Protein 8BHX (pdb70)

Sequence (406 aa):
SAPYTLPELPYYDYSALEEPWISGEIMELHHDKHHAAYVKGANDALEQLAEAREKGDDLSKVNNLLQQKKNLAFNLAGHVNHTVFWPNLSPDGGDKPEGELGAAIDDAFGSFDAFRAHFSAAATGIQGSGWAILAWDILLGQRLIIEQLYDHQGNLAAGSYPLLMMLDMWEHAFYLQYKKNVKADYVKAFWNVVNWADVAKRRFEEDARKVALGSAPYTLPELPYYDYSALEEPWISGEIMELHHDKHHAAYYVKGANDALEQLAEAREKGDLSKVNLLQKKNLAFNLAGHVNHTVFWPNLSPDGGDKPEGELGAAIDDDAFGSFDAFRAHFSAAATGIQGSGWAILAWDILLGQRLIIEQQLYDHQGNLAAGSYPLLMMLDMWEHAFYLQYKNVKADYVKAFWNVVNWADVAKKRRFEDARKVALLG

Foldseek 3Di:
DDQFDQDDFPDQLQLLPPLFHSVLSCCCRVPVLRVLSVLQRVLVVVVVVCVVVVNCVCVVVSVCSNLLSVLSNVQVVQARLQFGSPAADAADDPVQVQCCVQQVHRVSVLVVQLCLLLVDDAWWKWFWWADQAVRGIDIFTGDNRRDGDDPPTFTQYIDGNHCSRPCVPQNSNVSSSSVSRNNTGPSVSSVVSSVVSSVHHPD/DDADDQDDQPDDLQLLPPQFHSVLSCCCRVPVLRVLSVLQRVLVVVVVVCVVVVHCVCVVVSVVSNQLSVLSNVQVVQARVQFGSPAADAADDPVQVQCCVQQVHRVSVLVVQLCLLVVDDAWWKWFWWADQAVLGIDIFNGDNRRDGDDPPTFTQYIDTNHCSRPCVPQNPNVSSSSVSRNRTGDSVSSVVSSVVSSVHHPD

Secondary structure (DSSP, 8-state):
-PPP-PPPPSS-TTTTTTTS-HHHHHIIIIIIIHHHHHHHHHHHHHHHHHHHHT-GGGHHHHHHHHHHHHHHHHHHHHHTTTB-TT--S---HHHHHHHHHHHSSHHHHHHHHHHHHHT-SSSEEEEEEEETTTTEEEEEEEETTTBS--TTPEEEEEEE-SGGGTHHHHTT-HHHHHHHHGGGB-HHHHHHHHHHHTT----/-PPP-PPPPSS-TTTTTTTS-HHHHHIIIIIIIHHHHHHHHHHHHHHHHHHHHT--TTHHHHHHHHHHHHHHHHHHHHHTTTB-TT--S---HHHHHHHHHHHSSHHHHHHHHHHHHHH-SSSEEEEEEEETTTTEEEEEEEETTTBS--TTPEEEEEEE-SGGGTHHHHTT-HHHHHHHHGGGB-HHHHHHHHHHHTT----

B-factor: mean 16.41, std 9.06, range [5.25, 61.9]

Solvent-accessible surface area: 18948 Å² total; per-residue (Å²): 168,92,98,68,98,57,46,149,27,82,32,111,90,63,30,1,90,94,94,4,21,9,101,3,2,80,31,3,9,48,110,22,0,35,60,14,14,131,15,0,28,39,2,78,117,80,9,46,91,6,152,148,147,66,58,87,95,97,58,124,108,11,85,76,30,28,43,16,16,54,18,0,17,63,7,0,54,7,3,3,48,0,2,16,70,135,26,11,134,112,14,142,61,108,4,9,63,25,0,72,132,48,34,60,44,18,85,42,0,78,66,89,0,28,64,12,0,44,42,11,48,13,8,0,0,0,6,0,0,24,32,15,126,40,72,152,11,50,25,16,47,2,88,32,2,50,20,80,84,55,98,41,17,58,23,0,0,1,0,0,6,12,24,2,2,6,2,17,53,36,65,48,68,65,57,64,1,4,149,6,0,26,63,3,0,35,20,78,20,0,33,108,31,3,79,60,0,93,175,54,73,95,120,166,94,95,68,95,59,44,140,20,84,30,99,65,56,25,1,90,91,90,4,19,4,92,2,2,90,32,3,3,55,112,25,0,36,61,13,16,130,16,0,37,33,2,76,103,76,9,45,97,5,148,150,140,65,59,85,82,123,58,126,105,12,86,76,32,30,44,18,16,54,18,0,16,62,8,0,51,9,2,2,38,0,1,14,74,133,22,10,129,118,15,146,61,112,5,9,52,21,0,69,125,51,34,62,43,18,80,45,0,64,64,90,0,26,65,13,0,44,42,11,48,12,7,0,0,0,5,0,0,17,31,18,128,40,71,150,13,50,24,16,48,2,86,31,1,51,21,79,84,56,102,40,18,66,28,0,0,0,0,0,7,15,20,3,2,5,2,24,62,34,63,43,68,66,57,77,2,4,149,6,0,26,57,4,0,34,20,79,24,0,33,125,49,4,74,59,0,85,176,52,67,101,126

Nearest PDB structures (foldseek):
  8bhx-assembly1_A  TM=1.002E+00  e=1.052E-37  Thermobifida fusca
  1ids-assembly1_C  TM=9.996E-01  e=1.490E-27  Mycobacterium tuberculosis
  1gn2-assembly1_A  TM=9.985E-01  e=4.850E-27  Mycobacterium tuberculosis
  1gn6-assembly1_A  TM=9.997E-01  e=1.192E-26  Mycobacterium tuberculosis
  1gn4-assembly1_D  TM=9.982E-01  e=2.090E-26  Mycobacterium tuberculosis

InterPro domains:
  IPR001189 Manganese/iron superoxide dismutase [PIRSF000349] (3-200)
  IPR001189 Manganese/iron superoxide dismutase [PR01703] (8-19)
  IPR001189 Manganese/iron superoxide dismutase [PR01703] (29-42)
  IPR001189 Manganese/iron superoxide dismutase [PR01703] (68-81)
  IPR001189 Manganese/iron superoxide dismutase [PR01703] (121-129)
  IPR001189 Manganese/iron superoxide dismutase [PR01703] (159-171)
  IPR019831 Manganese/iron superoxide dismutase, N-terminal [PF00081] (5-85)
  IPR019832 Manganese/iron superoxide dismutase, C-terminal [PF02777] (92-194)
  IPR019833 Manganese/iron superoxide dismutase, binding site [PS00088] (161-168)
  IPR036314 Manganese/iron superoxide dismutase, C-terminal domain superfamily [G3DSA:3.55.40.20] (84-203)
  IPR036314 Manganese/iron superoxide dismutase, C-terminal domain superfamily [SSF54719] (85-199)
  IPR036324 Manganese/iron superoxide dismutase, N-terminal domain superfamily [G3DSA:1.10.287.990] (22-83)
  IPR036324 Manganese/iron superoxide dismutase, N-terminal domain superfamily [SSF46609] (3-86)
  IPR050265 Iron/Manganese Superoxide Dismutase [PTHR11404] (5-199)

Structure (mmCIF, N/CA/C/O backbone):
data_8BHX
#
_entry.id   8BHX
#
_cell.length_a   98.610
_cell.length_b   58.590
_cell.length_c   67.940
_cell.angle_alpha   90.000
_cell.angle_beta   90.000
_cell.angle_gamma   90.000
#
_symmetry.space_group_name_H-M   'P 21 21 2'
#
loop_
_entity.id
_entity.type
_entity.pdbx_description
1 polymer 'Superoxide dismutase'
2 non-polymer 'FE (III) ION'
3 non-polymer 'BORIC ACID'
4 water water
#
loop_
_atom_site.group_PDB
_atom_site.id
_atom_site.type_symbol
_atom_site.label_atom_id
_atom_site.label_alt_id
_atom_site.label_comp_id
_atom_site.label_asym_id
_atom_site.label_entity_id
_atom_site.label_seq_id
_atom_site.pdbx_PDB_ins_code
_atom_site.Cartn_x
_atom_site.Cartn_y
_atom_site.Cartn_z
_atom_site.occupancy
_atom_site.B_iso_or_equiv
_atom_site.auth_seq_id
_atom_site.auth_comp_id
_atom_site.auth_asym_id
_atom_site.auth_atom_id
_atom_site.pdbx_PDB_model_num
ATOM 1 N N . SER A 1 2 ? -6.28800 19.11200 98.88300 1.000 39.41351 2 SER A N 1
ATOM 2 C CA . SER A 1 2 ? -5.01700 18.40100 98.96400 1.000 38.34018 2 SER A CA 1
ATOM 3 C C . SER A 1 2 ? -3.88200 19.27200 98.43300 1.000 33.38000 2 SER A C 1
ATOM 4 O O . SER A 1 2 ? -4.08300 20.09900 97.54200 1.000 42.36413 2 SER A O 1
ATOM 11 N N . ALA A 1 3 ? -2.68200 19.07100 98.97400 1.000 27.09838 3 ALA A N 1
ATOM 12 C CA . ALA A 1 3 ? -1.55100 19.90000 98.57700 1.000 25.70254 3 ALA A CA 1
ATOM 13 C C . ALA A 1 3 ? -1.05300 19.47500 97.19700 1.000 23.06759 3 ALA A C 1
ATOM 14 O O . ALA A 1 3 ? -1.05100 18.28400 96.88100 1.000 23.23271 3 ALA A O 1
ATOM 21 N N . PRO A 1 4 ? -0.62200 20.41900 96.36000 1.000 19.71547 4 PRO A N 1
ATOM 22 C CA . PRO A 1 4 ? -0.07900 20.03200 95.05200 1.000 19.45955 4 PRO A CA 1
ATOM 23 C C . PRO A 1 4 ? 1.16400 19.17100 95.18900 1.000 17.80176 4 PRO A C 1
ATOM 24 O O . PRO A 1 4 ? 1.90100 19.24300 96.17700 1.000 20.07708 4 PRO A O 1
ATOM 35 N N . TYR A 1 5 ? 1.39600 18.35500 94.16800 1.000 14.51265 5 TYR A N 1
ATOM 36 C CA . TYR A 1 5 ? 2.64100 17.61000 94.07700 1.000 13.35461 5 TYR A CA 1
ATOM 37 C C . TYR A 1 5 ? 3.80800 18.58600 93.97900 1.000 13.79480 5 TYR A C 1
ATOM 38 O O . TYR A 1 5 ? 3.68100 19.67500 93.41900 1.000 14.82349 5 TYR A O 1
ATOM 56 N N . THR A 1 6 ? 4.95600 18.18400 94.52500 1.000 14.00268 6 THR A N 1
ATOM 57 C CA . THR A 1 6 ? 6.18100 18.96700 94.44900 1.000 13.36257 6 THR A CA 1
ATOM 58 C C . THR A 1 6 ? 7.35600 18.08000 94.04800 1.000 13.39486 6 THR A C 1
ATOM 59 O O . THR A 1 6 ? 7.32400 16.85900 94.21000 1.000 13.73836 6 THR A O 1
ATOM 70 N N . LEU A 1 7 ? 8.42100 18.72300 93.56000 1.000 12.96033 7 LEU A N 1
ATOM 71 C CA . LEU A 1 7 ? 9.63900 18.02400 93.18200 1.000 13.94282 7 LEU A CA 1
ATOM 72 C C . LEU A 1 7 ? 10.48900 17.77700 94.42200 1.000 12.76989 7 LEU A C 1
ATOM 73 O O . LEU A 1 7 ? 10.94200 18.74000 95.04600 1.000 15.03621 7 LEU A O 1
ATOM 89 N N . PRO A 1 8 ? 10.74900 16.52300 94.79800 1.000 12.16844 8 PRO A N 1
ATOM 90 C CA . PRO A 1 8 ? 11.66000 16.27500 95.92200 1.000 12.91264 8 PRO A CA 1
ATOM 91 C C . PRO A 1 8 ? 13.08800 16.60500 95.52400 1.000 12.53471 8 PRO A C 1
ATOM 92 O O . PRO A 1 8 ? 13.47900 16.44300 94.36800 1.000 13.53808 8 PRO A O 1
ATOM 103 N N . GLU A 1 9 ? 13.86300 17.09300 96.49000 1.000 14.62990 9 GLU A N 1
ATOM 104 C CA . GLU A 1 9 ? 15.27800 17.32700 96.24900 1.000 13.68204 9 GLU A CA 1
ATOM 105 C C . GLU A 1 9 ? 16.03300 16.00500 96.15200 1.000 16.15756 9 GLU A C 1
ATOM 106 O O . GLU A 1 9 ? 15.64100 15.00100 96.75100 1.000 16.17116 9 GLU A O 1
ATOM 118 N N . LEU A 1 10 ? 17.14700 16.01800 95.41500 1.000 16.09773 10 LEU A N 1
ATOM 119 C CA . LEU A 1 10 ? 18.05100 14.88200 95.42900 1.000 15.89470 10 LEU A CA 1
ATOM 120 C C . LEU A 1 10 ? 18.66200 14.73900 96.82200 1.000 16.54496 10 LEU A C 1
ATOM 121 O O . LEU A 1 10 ? 18.92300 15.73800 97.49400 1.000 18.11393 10 LEU A O 1
ATOM 137 N N . PRO A 1 11 ? 18.90700 13.51400 97.28400 1.000 14.86335 11 PRO A N 1
ATOM 138 C CA . PRO A 1 11 ? 19.54900 13.33500 98.59300 1.000 16.15603 11 PRO A CA 1
ATOM 139 C C . PRO A 1 11 ? 21.06900 13.37600 98.56200 1.000 15.92886 11 PRO A C 1
ATOM 140 O O . PRO A 1 11 ? 21.69100 13.01500 99.56500 1.000 20.37785 11 PRO A O 1
ATOM 151 N N A TYR A 1 12 ? 21.66800 13.81700 97.45700 0.530 14.66429 12 TYR A N 1
ATOM 152 N N B TYR A 1 12 ? 21.66300 13.81700 97.45500 0.470 14.35904 12 TYR A N 1
ATOM 153 C CA A TYR A 1 12 ? 23.11600 13.87400 97.28300 0.530 16.28844 12 TYR A CA 1
ATOM 154 C CA B TYR A 1 12 ? 23.10800 13.86700 97.27200 0.470 15.92808 12 TYR A CA 1
ATOM 155 C C A TYR A 1 12 ? 23.38400 14.90200 96.18900 0.530 15.27537 12 TYR A C 1
ATOM 156 C C B TYR A 1 12 ? 23.38200 14.89400 96.18000 0.470 15.26125 12 TYR A C 1
ATOM 157 O O A TYR A 1 12 ? 22.46500 15.35500 95.50100 0.530 23.52384 12 TYR A O 1
ATOM 158 O O B TYR A 1 12 ? 22.46600 15.33200 95.47700 0.470 11.60657 12 TYR A O 1
ATOM 193 N N . ASP A 1 13 ? 24.65300 15.26400 96.03500 1.000 16.18614 13 ASP A N 1
ATOM 194 C CA . ASP A 1 13 ? 25.05500 16.19800 94.99000 1.000 18.47238 13 ASP A CA 1
ATOM 195 C C . ASP A 1 13 ? 24.88600 15.57100 93.60500 1.000 17.23522 13 ASP A C 1
ATOM 196 O O . ASP A 1 13 ? 24.89200 14.34500 93.44300 1.000 15.40927 13 ASP A O 1
ATOM 205 N N . TYR A 1 14 ? 24.74400 16.42800 92.58300 1.000 16.11765 14 TYR A N 1
ATOM 206 C CA . TYR A 1 14 ? 24.54600 15.91800 91.22800 1.000 14.90619 14 TYR A CA 1
ATOM 207 C C . TYR A 1 14 ? 25.59100 14.87900 90.84500 1.000 13.95829 14 TYR A C 1
ATOM 208 O O . TYR A 1 14 ? 25.27600 13.91500 90.14400 1.000 13.22168 14 TYR A O 1
ATOM 226 N N . SER A 1 15 ? 26.84800 15.09600 91.23200 1.000 15.11591 15 SER A N 1
ATOM 227 C CA . SER A 1 15 ? 27.96700 14.27100 90.78500 1.000 14.55473 15 SER A CA 1
ATOM 228 C C . SER A 1 15 ? 28.27500 13.11700 91.73800 1.000 14.42738 15 SER A C 1
ATOM 229 O O . SER A 1 15 ? 29.28100 12.42800 91.54500 1.000 16.05821 15 SER A O 1
ATOM 237 N N . ALA A 1 16 ? 27.42100 12.88000 92.73600 1.000 15.39906 16 ALA A N 1
ATOM 238 C CA . ALA A 1 16 ? 27.74100 11.91500 93.78500 1.000 14.73057 16 ALA A CA 1
ATOM 239 C C . ALA A 1 16 ? 27.77400 10.47300 93.29900 1.000 13.88057 16 ALA A C 1
ATOM 240 O O . ALA A 1 16 ? 28.38700 9.63000 93.96200 1.000 15.46979 16 ALA A O 1
ATOM 247 N N . LEU A 1 17 ? 27.14700 10.17000 92.16900 1.000 14.01194 17 LEU A N 1
ATOM 248 C CA . LEU A 1 17 ? 27.08600 8.81400 91.63900 1.000 13.70091 17 LEU A CA 1
ATOM 249 C C . LEU A 1 17 ? 28.14400 8.54200 90.57200 1.000 13.35035 17 LEU A C 1
ATOM 250 O O . LEU A 1 17 ? 28.13800 7.46800 89.96400 1.000 13.48546 17 LEU A O 1
ATOM 266 N N A GLU A 1 18 ? 29.05200 9.47900 90.33200 0.600 13.73539 18 GLU A N 1
ATOM 267 N N B GLU A 1 18 ? 29.15200 9.47900 90.33200 0.400 16.53567 18 GLU A N 1
ATOM 268 C CA A GLU A 1 18 ? 30.11200 9.23800 89.37000 0.600 11.80650 18 GLU A CA 1
ATOM 269 C CA B GLU A 1 18 ? 30.21200 9.23800 89.37000 0.400 14.89090 18 GLU A CA 1
ATOM 270 C C A GLU A 1 18 ? 31.07400 8.18700 89.91500 0.600 12.53038 18 GLU A C 1
ATOM 271 C C B GLU A 1 18 ? 31.17400 8.18700 89.91500 0.400 15.64374 18 GLU A C 1
ATOM 272 O O A GLU A 1 18 ? 31.27400 8.08500 91.13200 0.600 14.54749 18 GLU A O 1
ATOM 273 O O B GLU A 1 18 ? 31.37400 8.08500 91.13200 0.400 19.12899 18 GLU A O 1
ATOM 296 N N . PRO A 1 19 ? 31.68400 7.38700 89.04000 1.000 13.47152 19 PRO A N 1
ATOM 297 C CA . PRO A 1 19 ? 31.61600 7.46900 87.57500 1.000 14.16446 19 PRO A CA 1
ATOM 298 C C . PRO A 1 19 ? 30.43200 6.72600 86.96500 1.000 13.91319 19 PRO A C 1
ATOM 299 O O . PRO A 1 19 ? 30.29400 6.70100 85.74500 1.000 17.66134 19 PRO A O 1
ATOM 310 N N . TRP A 1 20 ? 29.59000 6.14000 87.81500 1.000 13.39230 20 TRP A N 1
ATOM 311 C CA . TRP A 1 20 ? 28.55800 5.21600 87.35500 1.000 12.25356 20 TRP A CA 1
ATOM 312 C C . TRP A 1 20 ? 27.43000 5.93100 86.62300 1.000 11.46721 20 TRP A C 1
ATOM 313 O O . TRP A 1 20 ? 26.98200 5.46500 85.56700 1.000 11.61962 20 TRP A O 1
ATOM 334 N N . ILE A 1 21 ? 26.96100 7.05300 87.15400 1.000 12.48886 21 ILE A N 1
ATOM 335 C CA . ILE A 1 21 ? 25.95800 7.88700 86.49000 1.000 11.29351 21 ILE A CA 1
ATOM 336 C C . ILE A 1 21 ? 26.44200 9.32900 86.58600 1.000 12.28296 21 ILE A C 1
ATOM 337 O O . ILE A 1 21 ? 26.72900 9.81600 87.68600 1.000 13.15720 21 ILE A O 1
ATOM 353 N N . SER A 1 22 ? 26.57900 9.99500 85.44400 1.000 11.67218 22 SER A N 1
ATOM 354 C CA . SER A 1 22 ? 27.20700 11.30600 85.41700 1.000 11.85968 22 SER A CA 1
ATOM 355 C C . SER A 1 22 ? 26.36200 12.38300 86.08700 1.000 13.27797 22 SER A C 1
ATOM 356 O O . SER A 1 22 ? 25.13000 12.34600 86.07600 1.000 11.98129 22 SER A O 1
ATOM 364 N N . GLY A 1 23 ? 27.05700 13.37200 86.65200 1.000 13.59880 23 GLY A N 1
ATOM 365 C CA . GLY A 1 23 ? 26.39000 14.56700 87.12700 1.000 13.72163 23 GLY A CA 1
ATOM 366 C C . GLY A 1 23 ? 25.63700 15.29900 86.03400 1.000 11.15422 23 GLY A C 1
ATOM 367 O O . GLY A 1 23 ? 24.58600 15.89400 86.28900 1.000 11.94554 23 GLY A O 1
ATOM 371 N N . GLU A 1 24 ? 26.15600 15.26800 84.80600 1.000 11.99014 24 GLU A N 1
ATOM 372 C CA . GLU A 1 24 ? 25.46500 15.88300 83.67700 1.000 12.12929 24 GLU A CA 1
ATOM 373 C C . GLU A 1 24 ? 24.05200 15.31600 83.53700 1.000 11.82377 24 GLU A C 1
ATOM 374 O O . GLU A 1 24 ? 23.06400 16.06000 83.41400 1.000 11.60585 24 GLU A O 1
ATOM 386 N N . ILE A 1 25 ? 23.93100 13.98700 83.56800 1.000 11.45580 25 ILE A N 1
ATOM 387 C CA . ILE A 1 25 ? 22.63000 13.33700 83.50400 1.000 12.20862 25 ILE A CA 1
ATOM 388 C C . ILE A 1 25 ? 21.80800 13.63300 84.75300 1.000 10.47678 25 ILE A C 1
ATOM 389 O O . ILE A 1 25 ? 20.61800 13.94100 84.65800 1.000 11.04524 25 ILE A O 1
ATOM 405 N N . MET A 1 26 ? 22.40500 13.51000 85.93800 1.000 10.62154 26 MET A N 1
ATOM 406 C CA . MET A 1 26 ? 21.58600 13.66600 87.13700 1.000 12.01097 26 MET A CA 1
ATOM 407 C C . MET A 1 26 ? 20.91200 15.02400 87.17200 1.000 10.87178 26 MET A C 1
ATOM 408 O O . MET A 1 26 ? 19.74300 15.13200 87.56300 1.000 11.06557 26 MET A O 1
ATOM 422 N N . GLU A 1 27 ? 21.62800 16.06800 86.75600 1.000 12.08475 27 GLU A N 1
ATOM 423 C CA . GLU A 1 27 ? 21.05700 17.41000 86.78100 1.000 12.53748 27 GLU A CA 1
ATOM 424 C C . GLU A 1 27 ? 19.89800 17.54900 85.79900 1.000 11.87059 27 GLU A C 1
ATOM 425 O O . GLU A 1 27 ? 18.81400 18.02600 86.16900 1.000 12.19117 27 GLU A O 1
ATOM 437 N N . LEU A 1 28 ? 20.09700 17.15000 84.53700 1.000 11.06852 28 LEU A N 1
ATOM 438 C CA . LEU A 1 28 ? 19.00600 17.22200 83.56800 1.000 11.47643 28 LEU A CA 1
ATOM 439 C C . LEU A 1 28 ? 17.84500 16.36000 84.01100 1.000 10.95341 28 LEU A C 1
ATOM 440 O O . LEU A 1 28 ? 16.67500 16.75200 83.93000 1.000 11.56484 28 LEU A O 1
ATOM 456 N N . HIS A 1 29 ? 18.16000 15.14100 84.43400 1.000 10.01677 29 HIS A N 1
ATOM 457 C CA . HIS A 1 29 ? 17.14500 14.14600 84.71900 1.000 10.07773 29 HIS A CA 1
ATOM 458 C C . HIS A 1 29 ? 16.23700 14.59800 85.85800 1.000 9.30604 29 HIS A C 1
ATOM 459 O O . HIS A 1 29 ? 15.00500 14.53500 85.76200 1.000 10.20181 29 HIS A O 1
ATOM 473 N N . HIS A 1 30 ? 16.83000 15.06900 86.95200 1.000 9.75307 30 HIS A N 1
ATOM 474 C CA . HIS A 1 30 ? 16.03900 15.50900 88.09400 1.000 10.91101 30 HIS A CA 1
ATOM 475 C C . HIS A 1 30 ? 15.45100 16.89900 87.86600 1.000 11.33532 30 HIS A C 1
ATOM 476 O O . HIS A 1 30 ? 14.24200 17.11100 88.05800 1.000 10.97725 30 HIS A O 1
ATOM 491 N N . ASP A 1 31 ? 16.28800 17.86200 87.46500 1.000 11.68561 31 ASP A N 1
ATOM 492 C CA . ASP A 1 31 ? 15.84800 19.25300 87.46500 1.000 10.90325 31 ASP A CA 1
ATOM 493 C C . ASP A 1 31 ? 14.92400 19.57800 86.30100 1.000 13.42142 31 ASP A C 1
ATOM 494 O O . ASP A 1 31 ? 14.07900 20.47400 86.42800 1.000 13.22965 31 ASP A O 1
ATOM 503 N N . LYS A 1 32 ? 15.07500 18.89700 85.16400 1.000 12.10406 32 LYS A N 1
ATOM 504 C CA . LYS A 1 32 ? 14.20700 19.12300 84.01400 1.000 13.19370 32 LYS A CA 1
ATOM 505 C C . LYS A 1 32 ? 13.13600 18.04400 83.89800 1.000 11.41078 32 LYS A C 1
ATOM 506 O O . LYS A 1 32 ? 11.94200 18.34900 83.89300 1.000 11.78220 32 LYS A O 1
ATOM 525 N N . HIS A 1 33 ? 13.53100 16.76800 83.78900 1.000 10.91974 33 HIS A N 1
ATOM 526 C CA . HIS A 1 33 ? 12.53900 15.73600 83.47800 1.000 10.57335 33 HIS A CA 1
ATOM 527 C C . HIS A 1 33 ? 11.57200 15.51700 84.64400 1.000 10.44917 33 HIS A C 1
ATOM 528 O O . HIS A 1 33 ? 10.35100 15.48200 84.45800 1.000 10.43496 33 HIS A O 1
ATOM 542 N N . HIS A 1 34 ? 12.08800 15.34400 85.86000 1.000 10.56486 34 HIS A N 1
ATOM 543 C CA . HIS A 1 34 ? 11.17000 15.08800 86.97000 1.000 9.66767 34 HIS A CA 1
ATOM 544 C C . HIS A 1 34 ? 10.29000 16.30500 87.22700 1.000 10.56618 34 HIS A C 1
ATOM 545 O O . HIS A 1 34 ? 9.07500 16.16600 87.43400 1.000 10.83312 34 HIS A O 1
ATOM 559 N N . ALA A 1 35 ? 10.84100 17.50800 87.11700 1.000 11.58619 35 ALA A N 1
ATOM 560 C CA . ALA A 1 35 ? 10.02200 18.70400 87.27500 1.000 12.42368 35 ALA A CA 1
ATOM 561 C C . ALA A 1 35 ? 8.82200 18.70100 86.33300 1.000 12.30016 35 ALA A C 1
ATOM 562 O O . ALA A 1 35 ? 7.71400 19.11900 86.71500 1.000 11.97806 35 ALA A O 1
ATOM 569 N N . ALA A 1 36 ? 9.01400 18.23300 85.10200 1.000 11.25032 36 ALA A N 1
ATOM 570 C CA . ALA A 1 36 ? 7.91300 18.22200 84.14200 1.000 10.94939 36 ALA A CA 1
ATOM 571 C C . ALA A 1 36 ? 6.79900 17.26700 84.54800 1.000 10.95294 36 ALA A C 1
ATOM 572 O O . ALA A 1 36 ? 5.61800 17.55800 84.29900 1.000 10.97944 36 ALA A O 1
ATOM 579 N N . TYR A 1 37 ? 7.12200 16.13100 85.17100 1.000 10.60889 37 TYR A N 1
ATOM 580 C CA . TYR A 1 37 ? 6.06300 15.22800 85.62600 1.000 11.00843 37 TYR A CA 1
ATOM 581 C C . TYR A 1 37 ? 5.28800 15.82600 86.78700 1.000 10.88489 37 TYR A C 1
ATOM 582 O O . TYR A 1 37 ? 4.07300 15.64600 86.88400 1.000 11.54302 37 TYR A O 1
ATOM 600 N N . VAL A 1 38 ? 5.97700 16.52800 87.68100 1.000 11.63097 38 VAL A N 1
ATOM 601 C CA . VAL A 1 38 ? 5.29500 17.20600 88.77700 1.000 13.01213 38 VAL A CA 1
ATOM 602 C C . VAL A 1 38 ? 4.28800 18.20800 88.22400 1.000 13.03577 38 VAL A C 1
ATOM 603 O O . VAL A 1 38 ? 3.10600 18.21800 88.60400 1.000 13.35117 38 VAL A O 1
ATOM 616 N N . LYS A 1 39 ? 4.73000 19.05300 87.29900 1.000 12.49926 39 LYS A N 1
ATOM 617 C CA . LYS A 1 39 ? 3.81700 20.01700 86.70100 1.000 12.35422 39 LYS A CA 1
ATOM 618 C C . LYS A 1 39 ? 2.70000 19.30500 85.95600 1.000 12.13251 39 LYS A C 1
ATOM 619 O O . LYS A 1 39 ? 1.52900 19.69200 86.06200 1.000 12.48863 39 LYS A O 1
ATOM 638 N N . GLY A 1 40 ? 3.04000 18.26700 85.20200 1.000 12.41887 40 GLY A N 1
ATOM 639 C CA . GLY A 1 40 ? 2.04000 17.55600 84.43100 1.000 12.05233 40 GLY A CA 1
ATOM 640 C C . GLY A 1 40 ? 0.98200 16.89800 85.29600 1.000 11.00486 40 GLY A C 1
ATOM 641 O O . GLY A 1 40 ? -0.19700 16.83100 84.91600 1.000 11.74562 40 GLY A O 1
ATOM 645 N N . ALA A 1 41 ? 1.37700 16.40100 86.47000 1.000 11.13210 41 ALA A N 1
ATOM 646 C CA . ALA A 1 41 ? 0.42500 15.75300 87.36200 1.000 12.25363 41 ALA A CA 1
ATOM 647 C C . ALA A 1 41 ? -0.50600 16.77800 87.98900 1.000 11.93049 41 ALA A C 1
ATOM 648 O O . ALA A 1 41 ? -1.73000 16.57100 88.04600 1.000 11.74259 41 ALA A O 1
ATOM 655 N N . ASN A 1 42 ? 0.03700 17.89700 88.45400 1.000 12.84921 42 ASN A N 1
ATOM 656 C CA . ASN A 1 42 ? -0.81000 18.96300 88.97300 1.000 11.53835 42 ASN A CA 1
ATOM 657 C C . ASN A 1 42 ? -1.73000 19.49900 87.89100 1.000 12.13428 42 ASN A C 1
ATOM 658 O O . ASN A 1 42 ? -2.92900 19.71700 88.12900 1.000 13.41908 42 ASN A O 1
ATOM 669 N N . ASP A 1 43 ? -1.20500 19.67900 86.68200 1.000 12.61478 43 ASP A N 1
ATOM 670 C CA . ASP A 1 43 ? -2.03500 20.18800 85.59400 1.000 13.71290 43 ASP A CA 1
ATOM 671 C C . ASP A 1 43 ? -3.15500 19.21100 85.25800 1.000 12.40595 43 ASP A C 1
ATOM 672 O O . ASP A 1 43 ? -4.28700 19.63100 84.97700 1.000 12.67665 43 ASP A O 1
ATOM 681 N N . ALA A 1 44 ? -2.86400 17.90500 85.27400 1.000 12.33076 44 ALA A N 1
ATOM 682 C CA . ALA A 1 44 ? -3.89800 16.92600 84.95400 1.000 12.21441 44 ALA A CA 1
ATOM 683 C C . ALA A 1 44 ? -5.03500 16.99100 85.96000 1.000 11.43741 44 ALA A C 1
ATOM 684 O O . ALA A 1 44 ? -6.20900 16.91700 85.59000 1.000 11.63179 44 ALA A O 1
ATOM 691 N N . LEU A 1 45 ? -4.70600 17.11500 87.24400 1.000 11.31233 45 LEU A N 1
ATOM 692 C CA . LEU A 1 45 ? -5.75000 17.20700 88.25400 1.000 12.21801 45 LEU A CA 1
ATOM 693 C C . LEU A 1 45 ? -6.53800 18.50100 88.10600 1.000 11.28726 45 LEU A C 1
ATOM 694 O O . LEU A 1 45 ? -7.77000 18.49800 88.24500 1.000 12.03708 45 LEU A O 1
ATOM 710 N N . GLU A 1 46 ? -5.85800 19.61900 87.81800 1.000 12.64664 46 GLU A N 1
ATOM 711 C CA . GLU A 1 46 ? -6.57100 20.87100 87.59300 1.000 12.21303 46 GLU A CA 1
ATOM 712 C C . GLU A 1 46 ? -7.52200 20.74700 86.41100 1.000 11.53830 46 GLU A C 1
ATOM 713 O O . GLU A 1 46 ? -8.65600 21.23500 86.45600 1.000 12.46459 46 GLU A O 1
ATOM 725 N N . GLN A 1 47 ? -7.06200 20.11600 85.33700 1.000 12.60880 47 GLN A N 1
ATOM 726 C CA . GLN A 1 47 ? -7.88700 20.00400 84.14100 1.000 12.77383 47 GLN A CA 1
ATOM 727 C C . GLN A 1 47 ? -9.05400 19.05400 84.35100 1.000 12.53505 47 GLN A C 1
ATOM 728 O O . GLN A 1 47 ? -10.13300 19.28500 83.80400 1.000 12.76770 47 GLN A O 1
ATOM 742 N N . LEU A 1 48 ? -8.87300 18.00600 85.15500 1.000 11.56506 48 LEU A N 1
ATOM 743 C CA . LEU A 1 48 ? -9.99000 17.13100 85.49100 1.000 11.38125 48 LEU A CA 1
ATOM 744 C C . LEU A 1 48 ? -11.04000 17.86500 86.31100 1.000 12.01636 48 LEU A C 1
ATOM 745 O O . LEU A 1 48 ? -12.24200 17.68800 86.09300 1.000 12.68333 48 LEU A O 1
ATOM 761 N N . ALA A 1 49 ? -10.61200 18.69900 87.26200 1.000 12.14848 49 ALA A N 1
ATOM 762 C CA . ALA A 1 49 ? -11.57200 19.46600 88.04600 1.000 12.39088 49 ALA A CA 1
ATOM 763 C C . ALA A 1 49 ? -12.33700 20.43000 87.15600 1.000 12.87563 49 ALA A C 1
ATOM 764 O O . ALA A 1 49 ? -13.55700 20.58900 87.29400 1.000 13.62278 49 ALA A O 1
ATOM 771 N N . GLU A 1 50 ? -11.63000 21.07500 86.22700 1.000 13.30845 50 GLU A N 1
ATOM 772 C CA . GLU A 1 50 ? -12.27900 21.97900 85.28600 1.000 15.79428 50 GLU A CA 1
ATOM 773 C C . GLU A 1 50 ? -13.26000 21.23300 84.39300 1.000 13.73941 50 GLU A C 1
ATOM 774 O O . GLU A 1 50 ? -14.35900 21.72200 84.12500 1.000 15.28968 50 GLU A O 1
ATOM 786 N N . ALA A 1 51 ? -12.89200 20.04100 83.93200 1.000 13.06944 51 ALA A N 1
ATOM 787 C CA . ALA A 1 51 ? -13.79300 19.28300 83.06800 1.000 13.79762 51 ALA A CA 1
ATOM 788 C C . ALA A 1 51 ? -15.04800 18.86500 83.81800 1.000 13.09217 51 ALA A C 1
ATOM 789 O O . ALA A 1 51 ? -16.15500 18.91600 83.26300 1.000 13.77447 51 ALA A O 1
ATOM 796 N N . ARG A 1 52 ? -14.90900 18.46300 85.08400 1.000 13.01894 52 ARG A N 1
ATOM 797 C CA . ARG A 1 52 ? -16.08400 18.15200 85.88500 1.000 14.58247 52 ARG A CA 1
ATOM 798 C C . ARG A 1 52 ? -16.97600 19.37700 86.01400 1.000 16.06828 52 ARG A C 1
ATOM 799 O O . ARG A 1 52 ? -18.19400 19.29900 85.81800 1.000 16.88049 52 ARG A O 1
ATOM 820 N N . GLU A 1 53 ? -16.37800 20.52800 86.33000 1.000 13.77253 53 GLU A N 1
ATOM 821 C CA . GLU A 1 53 ? -17.16200 21.71900 86.62700 1.000 15.21962 53 GLU A CA 1
ATOM 822 C C . GLU A 1 53 ? -17.83400 22.26500 85.37300 1.000 14.03491 53 GLU A C 1
ATOM 823 O O . GLU A 1 53 ? -18.97700 22.72700 85.44100 1.000 19.30061 53 GLU A O 1
ATOM 835 N N . LYS A 1 54 ? -17.16000 22.22100 84.22500 1.000 15.78413 54 LYS A N 1
ATOM 836 C CA . LYS A 1 54 ? -17.68300 22.83600 83.00500 1.000 17.59883 54 LYS A CA 1
ATOM 837 C C . LYS A 1 54 ? -18.42100 21.86600 82.09000 1.000 17.83460 54 LYS A C 1
ATOM 838 O O . LYS A 1 54 ? -18.95500 22.28700 81.05900 1.000 19.76083 54 LYS A O 1
ATOM 857 N N . GLY A 1 55 ? -18.47400 20.58900 82.43500 1.000 14.20011 55 GLY A N 1
ATOM 858 C CA . GLY A 1 55 ? -19.20600 19.63200 81.62900 1.000 13.57375 55 GLY A CA 1
ATOM 859 C C . GLY A 1 55 ? -18.45400 19.11000 80.42300 1.000 12.64850 55 GLY A C 1
ATOM 860 O O . GLY A 1 55 ? -19.08600 18.77700 79.41300 1.000 12.85873 55 GLY A O 1
ATOM 864 N N A ASP A 1 56 ? -17.12700 19.00800 80.49800 0.620 11.98672 56 ASP A N 1
ATOM 865 N N B ASP A 1 56 ? -17.12700 18.99900 80.51200 0.380 12.04818 56 ASP A N 1
ATOM 866 C CA A ASP A 1 56 ? -16.27700 18.64100 79.36900 0.620 11.57364 56 ASP A CA 1
ATOM 867 C CA B ASP A 1 56 ? -16.26800 18.64600 79.39000 0.380 12.17520 56 ASP A CA 1
ATOM 868 C C A ASP A 1 56 ? -15.65000 17.26300 79.54600 0.620 12.54240 56 ASP A C 1
ATOM 869 C C B ASP A 1 56 ? -15.65000 17.26400 79.55500 0.380 12.67057 56 ASP A C 1
ATOM 870 O O A ASP A 1 56 ? -14.52700 17.01900 79.10400 0.620 11.53565 56 ASP A O 1
ATOM 871 O O B ASP A 1 56 ? -14.52000 17.02900 79.12100 0.380 13.18745 56 ASP A O 1
ATOM 888 N N . LEU A 1 57 ? -16.39000 16.33200 80.15800 1.000 11.93731 57 LEU A N 1
ATOM 889 C CA . LEU A 1 57 ? -15.84200 14.99700 80.38100 1.000 11.82009 57 LEU A CA 1
ATOM 890 C C . LEU A 1 57 ? -15.71400 14.17600 79.10100 1.000 11.96963 57 LEU A C 1
ATOM 891 O O . LEU A 1 57 ? -15.16900 13.06100 79.16500 1.000 12.02741 57 LEU A O 1
ATOM 907 N N . SER A 1 58 ? -16.11000 14.70300 77.94100 1.000 12.85684 58 SER A N 1
ATOM 908 C CA . SER A 1 58 ? -15.75300 14.05200 76.69100 1.000 13.79629 58 SER A CA 1
ATOM 909 C C . SER A 1 58 ? -14.24800 14.03400 76.47500 1.000 13.94495 58 SER A C 1
ATOM 910 O O . SER A 1 58 ? -13.77600 13.28500 75.61000 1.000 15.97188 58 SER A O 1
ATOM 918 N N . LYS A 1 59 ? -13.48400 14.80800 77.23700 1.000 11.54912 59 LYS A N 1
ATOM 919 C CA . LYS A 1 59 ? -12.02800 14.76300 77.16000 1.000 12.14911 59 LYS A CA 1
ATOM 920 C C . LYS A 1 59 ? -11.41200 13.78400 78.15200 1.000 10.50427 59 LYS A C 1
ATOM 921 O O . LYS A 1 59 ? -10.18500 13.73300 78.27800 1.000 10.93265 59 LYS A O 1
ATOM 940 N N . VAL A 1 60 ? -12.22700 12.94900 78.79500 1.000 12.16545 60 VAL A N 1
ATOM 941 C CA . VAL A 1 60 ? -11.75500 12.12200 79.90200 1.000 12.24863 60 VAL A CA 1
ATOM 942 C C . VAL A 1 60 ? -10.59600 11.20200 79.50400 1.000 9.82458 60 VAL A C 1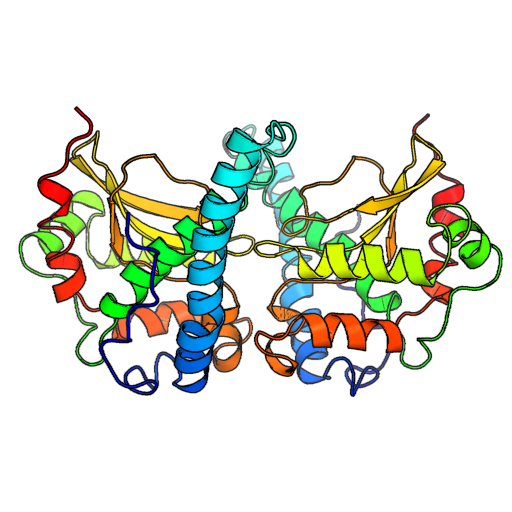
ATOM 943 O O . VAL A 1 60 ? -9.68500 10.97400 80.30100 1.000 10.60479 60 VAL A O 1
ATOM 956 N N A ASN A 1 61 ? -10.60900 10.64500 78.28900 0.700 9.13248 61 ASN A N 1
ATOM 957 N N B ASN A 1 61 ? -10.63700 10.62800 78.30800 0.300 11.43759 61 ASN A N 1
ATOM 958 C CA A ASN A 1 61 ? -9.53300 9.71200 77.93400 0.700 9.73371 61 ASN A CA 1
ATOM 959 C CA B ASN A 1 61 ? -9.57000 9.72300 77.88300 0.300 10.84078 61 ASN A CA 1
ATOM 960 C C A ASN A 1 61 ? -8.19200 10.43900 77.93300 0.700 11.60311 61 ASN A C 1
ATOM 961 C C B ASN A 1 61 ? -8.21700 10.42400 77.92100 0.300 8.83733 61 ASN A C 1
ATOM 962 O O A ASN A 1 61 ? -7.16400 9.89400 78.36900 0.700 9.96000 61 ASN A O 1
ATOM 963 O O B ASN A 1 61 ? -7.21700 9.85200 78.37100 0.300 15.14206 61 ASN A O 1
ATOM 984 N N . LEU A 1 62 ? -8.17400 11.66600 77.42600 1.000 8.57403 62 LEU A N 1
ATOM 985 C CA . LEU A 1 62 ? -6.94100 12.44000 77.41200 1.000 10.49633 62 LEU A CA 1
ATOM 986 C C . LEU A 1 62 ? -6.50600 12.76500 78.82400 1.000 10.01237 62 LEU A C 1
ATOM 987 O O . LEU A 1 62 ? -5.33900 12.60600 79.18400 1.000 10.44181 62 LEU A O 1
ATOM 1003 N N . LEU A 1 63 ? -7.42900 13.27300 79.62600 1.000 10.22069 63 LEU A N 1
ATOM 1004 C CA . LEU A 1 63 ? -7.05300 13.72100 80.95600 1.000 13.12879 63 LEU A CA 1
ATOM 1005 C C . LEU A 1 63 ? -6.61700 12.55800 81.82900 1.000 10.89032 63 LEU A C 1
ATOM 1006 O O . LEU A 1 63 ? -5.71000 12.70700 82.65400 1.000 11.18660 63 LEU A O 1
ATOM 1022 N N A GLN A 1 64 ? -7.21600 11.38900 81.64900 0.680 8.98897 64 GLN A N 1
ATOM 1023 N N B GLN A 1 64 ? -7.22400 11.38600 81.63700 0.320 10.23441 64 GLN A N 1
ATOM 1024 C CA A GLN A 1 64 ? -6.80200 10.24700 82.45600 0.680 11.49149 64 GLN A CA 1
ATOM 1025 C CA B GLN A 1 64 ? -6.82600 10.21000 82.40500 0.320 9.39505 64 GLN A CA 1
ATOM 1026 C C A GLN A 1 64 ? -5.47400 9.65600 82.00000 0.680 7.32918 64 GLN A C 1
ATOM 1027 C C B GLN A 1 64 ? -5.44500 9.72100 82.00200 0.320 13.80277 64 GLN A C 1
ATOM 1028 O O A GLN A 1 64 ? -4.75500 9.09100 82.83000 0.680 7.88988 64 GLN A O 1
ATOM 1029 O O B GLN A 1 64 ? -4.65400 9.31100 82.85900 0.320 14.89050 64 GLN A O 1
ATOM 1056 N N A LYS A 1 65 ? -5.12300 9.79500 80.72100 0.700 7.82279 65 LYS A N 1
ATOM 1057 N N B LYS A 1 65 ? -5.02300 9.79500 80.72100 0.300 11.96057 65 LYS A N 1
ATOM 1058 C CA A LYS A 1 65 ? -3.80100 9.34400 80.25200 0.700 8.21845 65 LYS A CA 1
ATOM 1059 C CA B LYS A 1 65 ? -3.70100 9.34400 80.25200 0.300 11.39625 65 LYS A CA 1
ATOM 1060 C C A LYS A 1 65 ? -2.75500 10.37500 80.78700 0.700 9.09880 65 LYS A C 1
ATOM 1061 C C B LYS A 1 65 ? -2.65500 10.37500 80.78700 0.300 13.45229 65 LYS A C 1
ATOM 1062 O O A LYS A 1 65 ? -1.72000 10.00100 81.23600 0.700 10.57446 65 LYS A O 1
ATOM 1063 O O B LYS A 1 65 ? -1.62000 10.00100 81.23600 0.300 8.04150 65 LYS A O 1
ATOM 1100 N N . ASN A 1 66 ? -3.07300 11.66100 80.71700 1.000 9.08707 66 ASN A N 1
ATOM 1101 C CA . ASN A 1 66 ? -2.13200 12.65300 81.22300 1.000 9.18330 66 ASN A CA 1
ATOM 1102 C C . ASN A 1 66 ? -1.89800 12.46600 82.71600 1.000 10.91220 66 ASN A C 1
ATOM 1103 O O . ASN A 1 66 ? -0.76300 12.58900 83.19600 1.000 10.35650 66 ASN A O 1
ATOM 1114 N N . LEU A 1 67 ? -2.95000 12.14800 83.46600 1.000 9.34350 67 LEU A N 1
ATOM 1115 C CA . LEU A 1 67 ? -2.78800 11.89200 84.89400 1.000 9.19398 67 LEU A CA 1
ATOM 1116 C C . LEU A 1 67 ? -1.92900 10.65800 85.13200 1.000 10.15369 67 LEU A C 1
ATOM 1117 O O . LEU A 1 67 ? -0.96200 10.70900 85.89400 1.000 10.40018 67 LEU A O 1
ATOM 1133 N N . ALA A 1 68 ? -2.25800 9.54000 84.48800 1.000 9.55035 68 ALA A N 1
ATOM 1134 C CA . ALA A 1 68 ? -1.49900 8.31500 84.72000 1.000 10.22574 68 ALA A CA 1
ATOM 1135 C C . ALA A 1 68 ? -0.03400 8.49100 84.34200 1.000 9.94965 68 ALA A C 1
ATOM 1136 O O . ALA A 1 68 ? 0.86000 8.10400 85.10100 1.000 9.35375 68 ALA A O 1
ATOM 1143 N N . PHE A 1 69 ? 0.22500 9.04000 83.15100 1.000 8.81501 69 PHE A N 1
ATOM 1144 C CA . PHE A 1 69 ? 1.60000 9.18800 82.67900 1.000 8.67260 69 PHE A CA 1
ATOM 1145 C C . PHE A 1 69 ? 2.42800 10.05100 83.62400 1.000 8.91595 69 PHE A C 1
ATOM 1146 O O . PHE A 1 69 ? 3.54200 9.67600 84.02500 1.000 9.10305 69 PHE A O 1
ATOM 1163 N N . ASN A 1 70 ? 1.91100 11.21000 83.99100 1.000 8.85849 70 ASN A N 1
ATOM 1164 C CA . ASN A 1 70 ? 2.67000 12.14300 84.81500 1.000 9.37874 70 ASN A CA 1
ATOM 1165 C C . ASN A 1 70 ? 2.73100 11.71100 86.27400 1.000 9.31089 70 ASN A C 1
ATOM 1166 O O . ASN A 1 70 ? 3.78100 11.84700 86.91100 1.000 9.41955 70 ASN A O 1
ATOM 1177 N N . LEU A 1 71 ? 1.62000 11.22100 86.84100 1.000 9.01207 71 LEU A N 1
ATOM 1178 C CA . LEU A 1 71 ? 1.69100 10.75700 88.22400 1.000 9.72573 71 LEU A CA 1
ATOM 1179 C C . LEU A 1 71 ? 2.60600 9.54600 88.32600 1.000 8.91162 71 LEU A C 1
ATOM 1180 O O . LEU A 1 71 ? 3.41700 9.44800 89.24500 1.000 9.64323 71 LEU A O 1
ATOM 1196 N N . ALA A 1 72 ? 2.52100 8.63100 87.36800 1.000 8.99910 72 ALA A N 1
ATOM 1197 C CA . ALA A 1 72 ? 3.44200 7.49800 87.36800 1.000 9.47652 72 ALA A CA 1
ATOM 1198 C C . ALA A 1 72 ? 4.88700 7.96200 87.23700 1.000 9.10287 72 ALA A C 1
ATOM 1199 O O . ALA A 1 72 ? 5.77600 7.45000 87.92800 1.000 10.05057 72 ALA A O 1
ATOM 1206 N N . GLY A 1 73 ? 5.15600 8.93100 86.36100 1.000 8.60875 73 GLY A N 1
ATOM 1207 C CA . GLY A 1 73 ? 6.51800 9.43700 86.25300 1.000 8.12744 73 GLY A CA 1
ATOM 1208 C C . GLY A 1 73 ? 6.99700 10.03500 87.55900 1.000 10.89694 73 GLY A C 1
ATOM 1209 O O . GLY A 1 73 ? 8.14100 9.82700 87.96800 1.000 9.64533 73 GLY A O 1
ATOM 1213 N N . HIS A 1 74 ? 6.12100 10.76800 88.24100 1.000 9.32100 74 HIS A N 1
ATOM 1214 C CA . HIS A 1 74 ? 6.46000 11.37500 89.52000 1.000 9.00209 74 HIS A CA 1
ATOM 1215 C C . HIS A 1 74 ? 6.70900 10.31400 90.58900 1.000 9.25714 74 HIS A C 1
ATOM 1216 O O . HIS A 1 74 ? 7.71900 10.36700 91.30300 1.000 9.98272 74 HIS A O 1
ATOM 1230 N N . VAL A 1 75 ? 5.82200 9.32900 90.69800 1.000 9.51047 75 VAL A N 1
ATOM 1231 C CA . VAL A 1 75 ? 6.02400 8.22100 91.62900 1.000 9.20865 75 VAL A CA 1
ATOM 1232 C C . VAL A 1 75 ? 7.34900 7.52500 91.35200 1.000 10.12872 75 VAL A C 1
ATOM 1233 O O . VAL A 1 75 ? 8.14200 7.25900 92.26700 1.000 10.20697 75 VAL A O 1
ATOM 1246 N N . ASN A 1 76 ? 7.58100 7.17100 90.09100 1.000 9.19569 76 ASN A N 1
ATOM 1247 C CA . ASN A 1 76 ? 8.72000 6.33800 89.75700 1.000 8.51323 76 ASN A CA 1
ATOM 1248 C C . ASN A 1 76 ? 10.03200 7.05600 90.07800 1.000 9.06519 76 ASN A C 1
ATOM 1249 O O . ASN A 1 76 ? 10.96200 6.45700 90.63800 1.000 9.96882 76 ASN A O 1
ATOM 1260 N N . HIS A 1 77 ? 10.12800 8.34700 89.73700 1.000 9.03475 77 HIS A N 1
ATOM 1261 C CA . HIS A 1 77 ? 11.36400 9.07500 90.00600 1.000 9.15059 77 HIS A CA 1
ATOM 1262 C C . HIS A 1 77 ? 11.50600 9.40000 91.49200 1.000 10.38158 77 HIS A C 1
ATOM 1263 O O . HIS A 1 77 ? 12.63000 9.46100 92.01200 1.000 10.45818 77 HIS A O 1
ATOM 1277 N N . THR A 1 78 ? 10.39300 9.60700 92.19100 1.000 10.33342 78 THR A N 1
ATOM 1278 C CA . THR A 1 78 ? 10.44200 9.80700 93.63500 1.000 10.51656 78 THR A CA 1
ATOM 1279 C C . THR A 1 78 ? 11.09200 8.61600 94.33900 1.000 11.45804 78 THR A C 1
ATOM 1280 O O . THR A 1 78 ? 11.85700 8.79200 95.29700 1.000 12.32723 78 THR A O 1
ATOM 1291 N N . VAL A 1 79 ? 10.79600 7.39600 93.89300 1.000 10.10043 79 VAL A N 1
ATOM 1292 C CA . VAL A 1 79 ? 11.44000 6.20800 94.45400 1.000 11.10251 79 VAL A CA 1
ATOM 1293 C C . VAL A 1 79 ? 12.88300 6.09400 93.95200 1.000 10.45043 79 VAL A C 1
ATOM 1294 O O . VAL A 1 79 ? 13.79000 5.71200 94.70100 1.000 11.01395 79 VAL A O 1
ATOM 1307 N N . PHE A 1 80 ? 13.11700 6.43500 92.68500 1.000 10.18921 80 PHE A N 1
ATOM 1308 C CA . PHE A 1 80 ? 14.42500 6.24400 92.05600 1.000 9.66848 80 PHE A CA 1
ATOM 1309 C C . PHE A 1 80 ? 15.54900 6.98700 92.78600 1.000 10.86648 80 PHE A C 1
ATOM 1310 O O . PHE A 1 80 ? 16.60200 6.40100 93.06600 1.000 11.01036 80 PHE A O 1
ATOM 1327 N N . TRP A 1 81 ? 15.37800 8.28500 93.09100 1.000 10.56421 81 TRP A N 1
ATOM 1328 C CA . TRP A 1 81 ? 16.52800 9.02400 93.62000 1.000 10.07799 81 TRP A CA 1
ATOM 1329 C C . TRP A 1 81 ? 17.06900 8.42400 94.91500 1.000 10.91409 81 TRP A C 1
ATOM 1330 O O . TRP A 1 81 ? 18.28700 8.21000 95.00200 1.000 11.67155 81 TRP A O 1
ATOM 1351 N N . PRO A 1 82 ? 16.25500 8.14300 95.93900 1.000 11.47049 82 PRO A N 1
ATOM 1352 C CA . PRO A 1 82 ? 16.80500 7.56200 97.17300 1.000 12.29778 82 PRO A CA 1
ATOM 1353 C C . PRO A 1 82 ? 17.18900 6.10600 97.03300 1.000 11.81643 82 PRO A C 1
ATOM 1354 O O . PRO A 1 82 ? 17.90200 5.59400 97.90900 1.000 11.93854 82 PRO A O 1
ATOM 1365 N N . ASN A 1 83 ? 16.75300 5.43000 95.96200 1.000 11.62988 83 ASN A N 1
ATOM 1366 C CA . ASN A 1 83 ? 17.24400 4.09600 95.65600 1.000 12.46607 83 ASN A CA 1
ATOM 1367 C C . ASN A 1 83 ? 18.70900 4.09400 95.25400 1.000 12.00047 83 ASN A C 1
ATOM 1368 O O . ASN A 1 83 ? 19.28700 3.01400 95.12500 1.000 12.78870 83 ASN A O 1
ATOM 1379 N N . LEU A 1 84 ? 19.31400 5.25500 95.00500 1.000 12.06826 84 LEU A N 1
ATOM 1380 C CA . LEU A 1 84 ? 20.71100 5.34100 94.61400 1.000 11.67262 84 LEU A CA 1
ATOM 1381 C C . LEU A 1 84 ? 21.51300 5.98700 95.73700 1.000 12.69192 84 LEU A C 1
ATOM 1382 O O . LEU A 1 84 ? 20.99000 6.80100 96.50400 1.000 14.20420 84 LEU A O 1
ATOM 1398 N N . SER A 1 85 ? 22.79500 5.63300 95.83300 1.000 13.84483 85 SER A N 1
ATOM 1399 C CA . SER A 1 85 ? 23.63100 6.23500 96.86200 1.000 14.53447 85 SER A CA 1
ATOM 1400 C C . SER A 1 85 ? 25.08700 6.10500 96.47200 1.000 15.95592 85 SER A C 1
ATOM 1401 O O . SER A 1 85 ? 25.47900 5.08300 95.90100 1.000 17.12647 85 SER A O 1
ATOM 1409 N N . PRO A 1 86 ? 25.92300 7.10000 96.81200 1.000 18.71038 86 PRO A N 1
ATOM 1410 C CA . PRO A 1 86 ? 27.37400 6.93000 96.67500 1.000 24.20312 86 PRO A CA 1
ATOM 1411 C C . PRO A 1 86 ? 27.93500 5.90500 97.63100 1.000 22.09750 86 PRO A C 1
ATOM 1412 O O . PRO A 1 86 ? 29.07800 5.46900 97.44600 1.000 27.06036 86 PRO A O 1
ATOM 1423 N N . ASP A 1 87 ? 27.18000 5.54500 98.66800 1.000 19.46144 87 ASP A N 1
ATOM 1424 C CA . ASP A 1 87 ? 27.58200 4.55200 99.65300 1.000 28.50670 87 ASP A CA 1
ATOM 1425 C C . ASP A 1 87 ? 26.78300 3.26700 99.48600 1.000 33.34169 87 ASP A C 1
ATOM 1426 O O . ASP A 1 87 ? 26.54400 2.54400 100.45500 1.000 37.16196 87 ASP A O 1
ATOM 1435 N N . GLY A 1 88 ? 26.36400 2.99000 98.25500 1.000 31.73811 88 GLY A N 1
ATOM 1436 C CA . GLY A 1 88 ? 25.61100 1.80700 97.92200 1.000 36.55116 88 GLY A CA 1
ATOM 1437 C C . GLY A 1 88 ? 26.45200 0.77100 97.20800 1.000 40.03286 88 GLY A C 1
ATOM 1438 O O . GLY A 1 88 ? 27.68400 0.75100 97.29900 1.000 33.64050 88 GLY A O 1
ATOM 1442 N N . GLY A 1 89 ? 25.75300 -0.08200 96.49600 1.000 20.82699 89 GLY A N 1
ATOM 1443 C CA . GLY A 1 89 ? 26.37900 -1.21700 95.93500 1.000 28.00446 89 GLY A CA 1
ATOM 1444 C C . GLY A 1 89 ? 26.38600 -2.30300 97.01700 1.000 32.87250 89 GLY A C 1
ATOM 1445 O O . GLY A 1 89 ? 25.71500 -2.24100 97.99300 1.000 30.89316 89 GLY A O 1
ATOM 1449 N N . ASP A 1 90 ? 27.16300 -3.31800 96.73500 1.000 33.89756 90 ASP A N 1
ATOM 1450 C CA . ASP A 1 90 ? 27.31800 -4.51400 97.53100 1.000 29.95734 90 ASP A CA 1
ATOM 1451 C C . ASP A 1 90 ? 26.07000 -5.41300 97.43100 1.000 22.35048 90 ASP A C 1
ATOM 1452 O O . ASP A 1 90 ? 25.72400 -5.72800 96.35600 1.000 35.45113 90 ASP A O 1
ATOM 1461 N N . LYS A 1 91 ? 25.37100 -5.78800 98.48700 1.000 23.98224 91 LYS A N 1
ATOM 1462 C CA . LYS A 1 91 ? 24.30400 -6.74200 98.37500 1.000 24.25891 91 LYS A CA 1
ATOM 1463 C C . LYS A 1 91 ? 23.28500 -6.44600 99.45800 1.000 32.14004 91 LYS A C 1
ATOM 1464 O O . LYS A 1 91 ? 23.57300 -5.75100 100.40300 1.000 30.28208 91 LYS A O 1
ATOM 1483 N N . PRO A 1 92 ? 22.05800 -6.87800 99.23900 1.000 20.96033 92 PRO A N 1
ATOM 1484 C CA . PRO A 1 92 ? 21.06200 -6.76800 100.30700 1.000 25.81985 92 PRO A CA 1
ATOM 1485 C C . PRO A 1 92 ? 21.35200 -7.77700 101.40700 1.000 23.39132 92 PRO A C 1
ATOM 1486 O O . PRO A 1 92 ? 21.86900 -8.87200 101.16500 1.000 21.60573 92 PRO A O 1
ATOM 1497 N N . GLU A 1 93 ? 21.03300 -7.38300 102.63800 1.000 29.05397 93 GLU A N 1
ATOM 1498 C CA . GLU A 1 93 ? 21.27300 -8.20600 103.81500 1.000 27.91628 93 GLU A CA 1
ATOM 1499 C C . GLU A 1 93 ? 19.99000 -8.29400 104.63300 1.000 23.66927 93 GLU A C 1
ATOM 1500 O O . GLU A 1 93 ? 18.95000 -7.74800 104.25900 1.000 21.95535 93 GLU A O 1
ATOM 1512 N N . GLY A 1 94 ? 20.06200 -8.99300 105.76100 1.000 26.44414 94 GLY A N 1
ATOM 1513 C CA . GLY A 1 94 ? 18.91200 -9.05700 106.63600 1.000 28.28673 94 GLY A CA 1
ATOM 1514 C C . GLY A 1 94 ? 17.70200 -9.69900 105.98000 1.000 23.28096 94 GLY A C 1
ATOM 1515 O O . GLY A 1 94 ? 17.81000 -10.57700 105.11200 1.000 21.94993 94 GLY A O 1
ATOM 1519 N N . GLU A 1 95 ? 16.52500 -9.25900 106.38900 1.000 20.40668 95 GLU A N 1
ATOM 1520 C CA . GLU A 1 95 ? 15.28200 -9.83200 105.91400 1.000 21.49429 95 GLU A CA 1
ATOM 1521 C C . GLU A 1 95 ? 15.07900 -9.59500 104.39100 1.000 19.21442 95 GLU A C 1
ATOM 1522 O O . GLU A 1 95 ? 14.58900 -10.41300 103.73100 1.000 19.65779 95 GLU A O 1
ATOM 1534 N N . LEU A 1 96 ? 15.52200 -8.44500 103.92700 1.000 17.12943 96 LEU A N 1
ATOM 1535 C CA . LEU A 1 96 ? 15.42700 -8.17700 102.49200 1.000 18.80723 96 LEU A CA 1
ATOM 1536 C C . LEU A 1 96 ? 16.29100 -9.14500 101.69500 1.000 17.96530 96 LEU A C 1
ATOM 1537 O O . LEU A 1 96 ? 15.83000 -9.72600 100.70400 1.000 16.61085 96 LEU A O 1
ATOM 1553 N N . GLY A 1 97 ? 17.55300 -9.31200 102.10400 1.000 18.58917 97 GLY A N 1
ATOM 1554 C CA . GLY A 1 97 ? 18.41800 -10.28100 101.44300 1.000 18.01366 97 GLY A CA 1
ATOM 1555 C C . GLY A 1 97 ? 17.83600 -11.68000 101.46600 1.000 20.57814 97 GLY A C 1
ATOM 1556 O O . GLY A 1 97 ? 17.85700 -12.39300 100.45800 1.000 18.53714 97 GLY A O 1
ATOM 1560 N N . ALA A 1 98 ? 17.29100 -12.08600 102.61500 1.000 18.93920 98 ALA A N 1
ATOM 1561 C CA . ALA A 1 98 ? 16.70600 -13.41700 102.71600 1.000 21.66186 98 ALA A CA 1
ATOM 1562 C C . ALA A 1 98 ? 15.49000 -13.55900 101.80800 1.000 21.06251 98 ALA A C 1
ATOM 1563 O O . ALA A 1 98 ? 15.30000 -14.60300 101.17300 1.000 20.97618 98 ALA A O 1
ATOM 1570 N N . ALA A 1 99 ? 14.65700 -12.51400 101.72200 1.000 19.12440 99 ALA A N 1
ATOM 1571 C CA . ALA A 1 99 ? 13.46400 -12.58600 100.88000 1.000 15.81266 99 ALA A CA 1
ATOM 1572 C C . ALA A 1 99 ? 13.83100 -12.64900 99.40100 1.000 17.88891 99 ALA A C 1
ATOM 1573 O O . ALA A 1 99 ? 13.17000 -13.34400 98.62200 1.000 17.26071 99 ALA A O 1
ATOM 1580 N N . ILE A 1 100 ? 14.88600 -11.93500 98.99700 1.000 16.49678 100 ILE A N 1
ATOM 1581 C CA . ILE A 1 100 ? 15.34700 -12.00900 97.61300 1.000 14.76847 100 ILE A CA 1
ATOM 1582 C C . ILE A 1 100 ? 15.86900 -13.40100 97.29000 1.000 16.38745 100 ILE A C 1
ATOM 1583 O O . ILE A 1 100 ? 15.60700 -13.94200 96.20700 1.000 17.39899 100 ILE A O 1
ATOM 1599 N N . ASP A 1 101 ? 16.60700 -14.00400 98.22200 1.000 17.35784 101 ASP A N 1
ATOM 1600 C CA . ASP A 1 101 ? 17.07800 -15.37200 98.02800 1.000 20.61546 101 ASP A CA 1
ATOM 1601 C C . ASP A 1 101 ? 15.89500 -16.31600 97.84800 1.000 20.48435 101 ASP A C 1
ATOM 1602 O O . ASP A 1 101 ? 15.90200 -17.18200 96.96300 1.000 20.84967 101 ASP A O 1
ATOM 1611 N N . ASP A 1 102 ? 14.86600 -16.15900 98.68500 1.000 20.55363 102 ASP A N 1
ATOM 1612 C CA . ASP A 1 102 ? 13.70700 -17.03900 98.61400 1.000 25.20416 102 ASP A CA 1
ATOM 1613 C C . ASP A 1 102 ? 12.92900 -16.83900 97.32000 1.000 22.27153 102 ASP A C 1
ATOM 1614 O O . ASP A 1 102 ? 12.49900 -17.81400 96.69500 1.000 23.97883 102 ASP A O 1
ATOM 1623 N N . ALA A 1 103 ? 12.73400 -15.58500 96.90400 1.000 18.78535 103 ALA A N 1
ATOM 1624 C CA . ALA A 1 103 ? 11.87500 -15.30400 95.75900 1.000 15.04033 103 ALA A CA 1
ATOM 1625 C C . ALA A 1 103 ? 12.56500 -15.55900 94.42300 1.000 17.59430 103 ALA A C 1
ATOM 1626 O O . ALA A 1 103 ? 11.89000 -15.91000 93.44500 1.000 22.63138 103 ALA A O 1
ATOM 1633 N N . PHE A 1 104 ? 13.88400 -15.37300 94.34700 1.000 16.97823 104 PHE A N 1
ATOM 1634 C CA . PHE A 1 104 ? 14.61000 -15.43700 93.08400 1.000 17.98818 104 PHE A CA 1
ATOM 1635 C C . PHE A 1 104 ? 15.68100 -16.51700 93.04300 1.000 21.15492 104 PHE A C 1
ATOM 1636 O O . PHE A 1 104 ? 16.23200 -16.76200 91.96300 1.000 17.65691 104 PHE A O 1
ATOM 1653 N N . GLY A 1 105 ? 15.98400 -17.16500 94.17100 1.000 20.01162 105 GLY A N 1
ATOM 1654 C CA . GLY A 1 105 ? 16.99600 -18.20600 94.25000 1.000 20.19220 105 GLY A CA 1
ATOM 1655 C C . GLY A 1 105 ? 18.27700 -17.75100 94.92300 1.000 24.85842 105 GLY A C 1
ATOM 1656 O O . GLY A 1 105 ? 18.85400 -18.46100 95.75200 1.000 25.57726 105 GLY A O 1
ATOM 1660 N N . SER A 1 106 ? 18.72500 -16.55600 94.56500 1.000 18.37048 106 SER A N 1
ATOM 1661 C CA . SER A 1 106 ? 19.97700 -15.97300 95.02500 1.000 17.99110 106 SER A CA 1
ATOM 1662 C C . SER A 1 106 ? 19.98700 -14.52200 94.56400 1.000 15.73457 106 SER A C 1
ATOM 1663 O O . SER A 1 106 ? 19.19300 -14.11700 93.70500 1.000 15.84857 106 SER A O 1
ATOM 1671 N N . PHE A 1 107 ? 20.90700 -13.74300 95.13200 1.000 17.05517 107 PHE A N 1
ATOM 1672 C CA . PHE A 1 107 ? 21.08700 -12.37400 94.66800 1.000 16.29421 107 PHE A CA 1
ATOM 1673 C C . PHE A 1 107 ? 21.52600 -12.35700 93.21500 1.000 15.63496 107 PHE A C 1
ATOM 1674 O O . PHE A 1 107 ? 21.03800 -11.54300 92.42100 1.000 15.16160 107 PHE A O 1
ATOM 1691 N N . ASP A 1 108 ? 22.43400 -13.26200 92.84000 1.000 16.85492 108 ASP A N 1
ATOM 1692 C CA . ASP A 1 108 ? 22.91800 -13.29400 91.46600 1.000 16.74752 108 ASP A CA 1
ATOM 1693 C C . ASP A 1 108 ? 21.78300 -13.59200 90.49100 1.000 14.82115 108 ASP A C 1
ATOM 1694 O O . ASP A 1 108 ? 21.71800 -12.99400 89.41500 1.000 13.94674 108 ASP A O 1
ATOM 1703 N N . ALA A 1 109 ? 20.88700 -14.51900 90.84300 1.000 15.28276 109 ALA A N 1
ATOM 1704 C CA . ALA A 1 109 ? 19.76000 -14.81800 89.95800 1.000 14.00848 109 ALA A CA 1
ATOM 1705 C C . ALA A 1 109 ? 18.78700 -13.64600 89.88500 1.000 14.10139 109 ALA A C 1
ATOM 1706 O O . ALA A 1 109 ? 18.23700 -13.35500 88.82000 1.000 13.15279 109 ALA A O 1
ATOM 1713 N N . PHE A 1 110 ? 18.55700 -12.97000 91.01200 1.000 13.44879 110 PHE A N 1
ATOM 1714 C CA . PHE A 1 110 ? 17.76800 -11.75200 90.98400 1.000 12.26640 110 PHE A CA 1
ATOM 1715 C C . PHE A 1 110 ? 18.39600 -10.73000 90.04600 1.000 11.51049 110 PHE A C 1
ATOM 1716 O O . PHE A 1 110 ? 17.70000 -10.11100 89.23700 1.000 11.68605 110 PHE A O 1
ATOM 1733 N N . ARG A 1 111 ? 19.70800 -10.50700 90.15600 1.000 12.34956 111 ARG A N 1
ATOM 1734 C CA . ARG A 1 111 ? 20.35200 -9.53400 89.28400 1.000 11.10328 111 ARG A CA 1
ATOM 1735 C C . ARG A 1 111 ? 20.22000 -9.91900 87.81800 1.000 9.76375 111 ARG A C 1
ATOM 1736 O O . ARG A 1 111 ? 20.01700 -9.05200 86.96500 1.000 10.75919 111 ARG A O 1
ATOM 1757 N N . ALA A 1 112 ? 20.35200 -11.21000 87.49500 1.000 11.35566 112 ALA A N 1
ATOM 1758 C CA . ALA A 1 112 ? 20.22700 -11.62200 86.10000 1.000 10.75291 112 ALA A CA 1
ATOM 1759 C C . ALA A 1 112 ? 18.82200 -11.34100 85.58100 1.000 9.91695 112 ALA A C 1
ATOM 1760 O O . ALA A 1 112 ? 18.65200 -10.84200 84.46700 1.000 10.48879 112 ALA A O 1
ATOM 1767 N N . HIS A 1 113 ? 17.80300 -11.67400 86.37600 1.000 9.55615 113 HIS A N 1
ATOM 1768 C CA . HIS A 1 113 ? 16.41900 -11.42100 85.97400 1.000 8.88456 113 HIS A CA 1
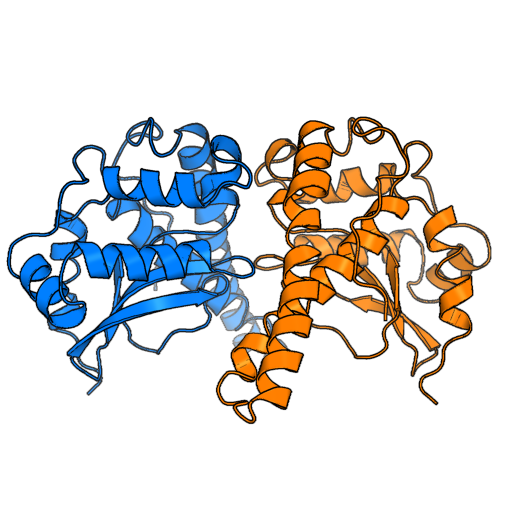ATOM 1769 C C . HIS A 1 113 ? 16.15400 -9.92300 85.84600 1.000 9.45791 113 HIS A C 1
ATOM 1770 O O . HIS A 1 113 ? 15.62600 -9.46100 84.83200 1.000 9.47348 113 HIS A O 1
ATOM 1784 N N . PHE A 1 114 ? 16.55100 -9.15100 86.85900 1.000 9.36405 114 PHE A N 1
ATOM 1785 C CA . PHE A 1 114 ? 16.34300 -7.70700 86.83400 1.000 9.35443 114 PHE A CA 1
ATOM 1786 C C . PHE A 1 114 ? 17.05200 -7.08200 85.63300 1.000 9.81741 114 PHE A C 1
ATOM 1787 O O . PHE A 1 114 ? 16.48700 -6.23100 84.92800 1.000 9.36849 114 PHE A O 1
ATOM 1804 N N . SER A 1 115 ? 18.30300 -7.49900 85.37800 1.000 8.97413 115 SER A N 1
ATOM 1805 C CA . SER A 1 115 ? 19.05900 -6.93300 84.26700 1.000 9.61267 115 SER A CA 1
ATOM 1806 C C . SER A 1 115 ? 18.43300 -7.28200 82.92800 1.000 9.57699 115 SER A C 1
ATOM 1807 O O . SER A 1 115 ? 18.40500 -6.44700 82.02100 1.000 9.42003 115 SER A O 1
ATOM 1815 N N . ALA A 1 116 ? 17.92400 -8.51200 82.78800 1.000 8.87603 116 ALA A N 1
ATOM 1816 C CA . ALA A 1 116 ? 17.24600 -8.89800 81.55400 1.000 9.99020 116 ALA A CA 1
ATOM 1817 C C . ALA A 1 116 ? 15.98300 -8.06500 81.33900 1.000 8.96506 116 ALA A C 1
ATOM 1818 O O . ALA A 1 116 ? 15.70600 -7.60300 80.22300 1.000 9.47521 116 ALA A O 1
ATOM 1825 N N . ALA A 1 117 ? 15.21000 -7.85800 82.40200 1.000 8.79174 117 ALA A N 1
ATOM 1826 C CA . ALA A 1 117 ? 14.03000 -7.00400 82.29800 1.000 8.54118 117 ALA A CA 1
ATOM 1827 C C . ALA A 1 117 ? 14.41600 -5.58000 81.91200 1.000 8.89169 117 ALA A C 1
ATOM 1828 O O . ALA A 1 117 ? 13.70400 -4.91800 81.13900 1.000 9.62929 117 ALA A O 1
ATOM 1835 N N . ALA A 1 118 ? 15.54500 -5.09200 82.42700 1.000 8.60955 118 ALA A N 1
ATOM 1836 C CA . ALA A 1 118 ? 15.95300 -3.71900 82.13900 1.000 8.39120 118 ALA A CA 1
ATOM 1837 C C . ALA A 1 118 ? 16.40600 -3.56100 80.69100 1.000 8.97565 118 ALA A C 1
ATOM 1838 O O . ALA A 1 118 ? 15.97900 -2.63900 79.98800 1.000 10.72174 118 ALA A O 1
ATOM 1845 N N . THR A 1 119 ? 17.28700 -4.45100 80.22100 1.000 10.47047 119 THR A N 1
ATOM 1846 C CA . THR A 1 119 ? 17.83600 -4.28900 78.88000 1.000 11.28568 119 THR A CA 1
ATOM 1847 C C . THR A 1 119 ? 16.84500 -4.68900 77.80300 1.000 11.50861 119 THR A C 1
ATOM 1848 O O . THR A 1 119 ? 16.97800 -4.24200 76.65800 1.000 14.51831 119 THR A O 1
ATOM 1859 N N . GLY A 1 120 ? 15.84200 -5.47100 78.14400 1.000 11.32786 120 GLY A N 1
ATOM 1860 C CA . GLY A 1 120 ? 14.90400 -5.99300 77.17300 1.000 11.53155 120 GLY A CA 1
ATOM 1861 C C . GLY A 1 120 ? 13.82500 -5.04500 76.73400 1.000 13.43223 120 GLY A C 1
ATOM 1862 O O . GLY A 1 120 ? 13.13300 -5.34800 75.76400 1.000 13.53323 120 GLY A O 1
ATOM 1866 N N . ILE A 1 121 ? 13.67500 -3.89900 77.39900 1.000 10.83027 121 ILE A N 1
ATOM 1867 C CA . ILE A 1 121 ? 12.54800 -3.02000 77.11600 1.000 11.08663 121 ILE A CA 1
ATOM 1868 C C . ILE A 1 121 ? 12.57900 -2.58600 75.65500 1.000 9.69223 121 ILE A C 1
ATOM 1869 O O . ILE A 1 121 ? 13.63300 -2.27700 75.09000 1.000 10.12530 121 ILE A O 1
ATOM 1885 N N . GLN A 1 122 ? 11.41200 -2.57100 75.03500 1.000 9.77370 122 GLN A N 1
ATOM 1886 C CA . GLN A 1 122 ? 11.20000 -2.18300 73.64600 1.000 9.26719 122 GLN A CA 1
ATOM 1887 C C . GLN A 1 122 ? 10.45600 -0.85700 73.72200 1.000 11.79952 122 GLN A C 1
ATOM 1888 O O . GLN A 1 122 ? 9.23000 -0.83200 73.87700 1.000 14.33224 122 GLN A O 1
ATOM 1902 N N . GLY A 1 123 ? 11.20000 0.23400 73.66300 1.000 10.02172 123 GLY A N 1
ATOM 1903 C CA . GLY A 1 123 ? 10.69900 1.56000 73.97400 1.000 9.71023 123 GLY A CA 1
ATOM 1904 C C . GLY A 1 123 ? 11.23500 2.05200 75.30600 1.000 11.56855 123 GLY A C 1
ATOM 1905 O O . GLY A 1 123 ? 12.24900 1.57400 75.81100 1.000 14.17652 123 GLY A O 1
ATOM 1909 N N . SER A 1 124 ? 10.53400 3.01900 75.88600 1.000 9.01636 124 SER A N 1
ATOM 1910 C CA . SER A 1 124 ? 10.87700 3.54400 77.19900 1.000 8.87961 124 SER A CA 1
ATOM 1911 C C . SER A 1 124 ? 10.26600 2.67400 78.29000 1.000 8.56086 124 SER A C 1
ATOM 1912 O O . SER A 1 124 ? 9.19600 2.10100 78.09200 1.000 8.97968 124 SER A O 1
ATOM 1920 N N . GLY A 1 125 ? 10.91700 2.58900 79.44600 1.000 8.04334 125 GLY A N 1
ATOM 1921 C CA . GLY A 1 125 ? 10.34700 1.82900 80.54400 1.000 7.98611 125 GLY A CA 1
ATOM 1922 C C . GLY A 1 125 ? 11.30300 1.71600 81.71500 1.000 8.12488 125 GLY A C 1
ATOM 1923 O O . GLY A 1 125 ? 12.29100 2.45700 81.82200 1.000 8.93003 125 GLY A O 1
ATOM 1927 N N . TRP A 1 126 ? 10.96900 0.78700 82.61300 1.000 7.68080 126 TRP A N 1
ATOM 1928 C CA . TRP A 1 126 ? 11.68500 0.57200 83.86100 1.000 8.84018 126 TRP A CA 1
ATOM 1929 C C . TRP A 1 126 ? 11.76900 -0.91500 84.15900 1.000 8.74658 126 TRP A C 1
ATOM 1930 O O . TRP A 1 126 ? 10.88800 -1.68700 83.76900 1.000 8.81574 126 TRP A O 1
ATOM 1951 N N . ALA A 1 127 ? 12.80300 -1.31900 84.88100 1.000 8.16830 127 ALA A N 1
ATOM 1952 C CA . ALA A 1 127 ? 12.78200 -2.58300 85.60500 1.000 8.21284 127 ALA A CA 1
ATOM 1953 C C . ALA A 1 127 ? 12.60100 -2.23900 87.07400 1.000 9.07013 127 ALA A C 1
ATOM 1954 O O . ALA A 1 127 ? 13.27800 -1.34000 87.58500 1.000 8.93927 127 ALA A O 1
ATOM 1961 N N . ILE A 1 128 ? 11.68500 -2.92000 87.76200 1.000 8.53788 128 ILE A N 1
ATOM 1962 C CA . ILE A 1 128 ? 11.45500 -2.64000 89.17300 1.000 9.10423 128 ILE A CA 1
ATOM 1963 C C . ILE A 1 128 ? 11.32300 -3.94200 89.95200 1.000 11.12032 128 ILE A C 1
ATOM 1964 O O . ILE A 1 128 ? 10.88900 -4.98000 89.42200 1.000 10.44002 128 ILE A O 1
ATOM 1980 N N . LEU A 1 129 ? 11.72700 -3.87600 91.21600 1.000 9.61285 129 LEU A N 1
ATOM 1981 C CA . LEU A 1 129 ? 11.38500 -4.86200 92.22700 1.000 9.66363 129 LEU A CA 1
ATOM 1982 C C . LEU A 1 129 ? 10.23500 -4.28400 93.03800 1.000 11.01554 129 LEU A C 1
ATOM 1983 O O . LEU A 1 129 ? 10.31400 -3.13500 93.48700 1.000 10.39993 129 LEU A O 1
ATOM 1999 N N . ALA A 1 130 ? 9.18700 -5.07700 93.24000 1.000 10.35292 130 ALA A N 1
ATOM 2000 C CA . ALA A 1 130 ? 7.98700 -4.60100 93.90600 1.000 10.76329 130 ALA A CA 1
ATOM 2001 C C . ALA A 1 130 ? 7.45600 -5.68300 94.83100 1.000 9.30777 130 ALA A C 1
ATOM 2002 O O . ALA A 1 130 ? 7.79100 -6.86600 94.71100 1.000 11.73635 130 ALA A O 1
ATOM 2009 N N . TRP A 1 131 ? 6.61100 -5.25900 95.76000 1.000 10.45918 131 TRP A N 1
ATOM 2010 C CA . TRP A 1 131 ? 5.87800 -6.17400 96.62400 1.000 10.75250 131 TRP A CA 1
ATOM 2011 C C . TRP A 1 131 ? 4.45100 -6.27900 96.10800 1.000 12.62933 131 TRP A C 1
ATOM 2012 O O . TRP A 1 131 ? 3.75100 -5.26800 96.00400 1.000 11.78791 131 TRP A O 1
ATOM 2033 N N . ASP A 1 132 ? 4.02700 -7.49600 95.77000 1.000 10.86613 132 ASP A N 1
ATOM 2034 C CA . ASP A 1 132 ? 2.63400 -7.74700 95.40500 1.000 10.79885 132 ASP A CA 1
ATOM 2035 C C . ASP A 1 132 ? 1.80100 -7.76900 96.67500 1.000 11.28190 132 ASP A C 1
ATOM 2036 O O . ASP A 1 132 ? 1.99100 -8.64100 97.52100 1.000 12.29404 132 ASP A O 1
ATOM 2045 N N . ILE A 1 133 ? 0.88000 -6.80500 96.80300 1.000 12.12699 133 ILE A N 1
ATOM 2046 C CA . ILE A 1 133 ? 0.07500 -6.70200 98.02100 1.000 13.65041 133 ILE A CA 1
ATOM 2047 C C . ILE A 1 133 ? -1.06800 -7.70500 98.10100 1.000 13.07084 133 ILE A C 1
ATOM 2048 O O . ILE A 1 133 ? -1.73400 -7.77800 99.13200 1.000 13.99288 133 ILE A O 1
ATOM 2064 N N A LEU A 1 134 ? -1.33100 -8.45900 97.03500 0.590 11.88651 134 LEU A N 1
ATOM 2065 N N B LEU A 1 134 ? -1.31900 -8.47800 97.04700 0.410 12.60192 134 LEU A N 1
ATOM 2066 C CA A LEU A 1 134 ? -2.27000 -9.57400 97.10600 0.590 12.84894 134 LEU A CA 1
ATOM 2067 C CA B LEU A 1 134 ? -2.27600 -9.57600 97.14100 0.410 12.93219 134 LEU A CA 1
ATOM 2068 C C A LEU A 1 134 ? -1.56500 -10.84100 97.58100 0.590 13.42620 134 LEU A C 1
ATOM 2069 C C B LEU A 1 134 ? -1.57200 -10.85700 97.58500 0.410 12.22970 134 LEU A C 1
ATOM 2070 O O A LEU A 1 134 ? -1.87800 -11.37700 98.65000 0.590 15.20109 134 LEU A O 1
ATOM 2071 O O B LEU A 1 134 ? -1.89200 -11.42000 98.63700 0.410 13.40455 134 LEU A O 1
ATOM 2102 N N . GLY A 1 135 ? -0.58800 -11.30900 96.80800 1.000 14.01712 135 GLY A N 1
ATOM 2103 C CA . GLY A 1 135 ? 0.13600 -12.52200 97.14400 1.000 14.98607 135 GLY A CA 1
ATOM 2104 C C . GLY A 1 135 ? 1.15100 -12.40000 98.25700 1.000 16.11069 135 GLY A C 1
ATOM 2105 O O . GLY A 1 135 ? 1.65900 -13.42700 98.71600 1.000 15.59844 135 GLY A O 1
ATOM 2109 N N . GLN A 1 136 ? 1.44300 -11.18600 98.71400 1.000 13.99757 136 GLN A N 1
ATOM 2110 C CA . GLN A 1 136 ? 2.41500 -10.95900 99.78200 1.000 13.46554 136 GLN A CA 1
ATOM 2111 C C . GLN A 1 136 ? 3.76900 -11.57300 99.42100 1.000 12.92424 136 GLN A C 1
ATOM 2112 O O . GLN A 1 136 ? 4.28400 -12.45500 100.11100 1.000 15.32528 136 GLN A O 1
ATOM 2126 N N . ARG A 1 137 ? 4.33200 -11.09300 98.30900 1.000 13.63508 137 ARG A N 1
ATOM 2127 C CA . ARG A 1 137 ? 5.54600 -11.68200 97.76300 1.000 12.94841 137 ARG A CA 1
ATOM 2128 C C . ARG A 1 137 ? 6.26100 -10.68600 96.87000 1.000 12.35427 137 ARG A C 1
ATOM 2129 O O . ARG A 1 137 ? 5.65400 -9.76800 96.31300 1.000 12.80038 137 ARG A O 1
ATOM 2150 N N . LEU A 1 138 ? 7.56900 -10.88800 96.74100 1.000 12.83446 138 LEU A N 1
ATOM 2151 C CA . LEU A 1 138 ? 8.37400 -10.06900 95.84400 1.000 11.39161 138 LEU A CA 1
ATOM 2152 C C . LEU A 1 138 ? 8.17900 -10.49300 94.40100 1.000 12.38936 138 LEU A C 1
ATOM 2153 O O . LEU A 1 138 ? 8.14100 -11.68900 94.09200 1.000 13.39392 138 LEU A O 1
ATOM 2169 N N . ILE A 1 139 ? 8.09100 -9.50200 93.51500 1.000 9.94342 139 ILE A N 1
ATOM 2170 C CA . ILE A 1 139 ? 8.06100 -9.73300 92.07400 1.000 11.12321 139 ILE A CA 1
ATOM 2171 C C . ILE A 1 139 ? 8.90200 -8.65300 91.40200 1.000 10.14713 139 ILE A C 1
ATOM 2172 O O . ILE A 1 139 ? 9.12100 -7.57000 91.95200 1.000 11.31688 139 ILE A O 1
ATOM 2188 N N . ILE A 1 140 ? 9.37700 -8.95700 90.19700 1.000 9.66967 140 ILE A N 1
ATOM 2189 C CA . ILE A 1 140 ? 9.88800 -7.93900 89.29300 1.000 10.19009 140 ILE A CA 1
ATOM 2190 C C . ILE A 1 140 ? 8.75200 -7.56200 88.36500 1.000 9.31252 140 ILE A C 1
ATOM 2191 O O . ILE A 1 140 ? 7.92100 -8.40800 87.99600 1.000 10.54180 140 ILE A O 1
ATOM 2207 N N . GLU A 1 141 ? 8.67600 -6.28700 88.03400 1.000 8.72061 141 GLU A N 1
ATOM 2208 C CA . GLU A 1 141 ? 7.78800 -5.80400 86.99100 1.000 9.08714 141 GLU A CA 1
ATOM 2209 C C . GLU A 1 141 ? 8.60000 -5.00400 85.98200 1.000 8.93192 141 GLU A C 1
ATOM 2210 O O . GLU A 1 141 ? 9.52800 -4.26900 86.35400 1.000 9.44418 141 GLU A O 1
ATOM 2222 N N . GLN A 1 142 ? 8.29500 -5.18200 84.70000 1.000 8.40086 142 GLN A N 1
ATOM 2223 C CA . GLN A 1 142 ? 8.94200 -4.44700 83.61400 1.000 8.53499 142 GLN A CA 1
ATOM 2224 C C . GLN A 1 142 ? 7.93200 -3.40600 83.13800 1.000 8.54664 142 GLN A C 1
ATOM 2225 O O . GLN A 1 142 ? 6.98800 -3.74000 82.41000 1.000 9.53343 142 GLN A O 1
ATOM 2239 N N . LEU A 1 143 ? 8.09200 -2.16500 83.57300 1.000 7.97696 143 LEU A N 1
ATOM 2240 C CA . LEU A 1 143 ? 7.12400 -1.12500 83.25500 1.000 7.66253 143 LEU A CA 1
ATOM 2241 C C . LEU A 1 143 ? 7.35700 -0.60500 81.85100 1.000 8.03831 143 LEU A C 1
ATOM 2242 O O . LEU A 1 143 ? 8.50700 -0.45200 81.41500 1.000 8.84388 143 LEU A O 1
ATOM 2258 N N . TYR A 1 144 ? 6.25800 -0.32400 81.15100 1.000 8.24885 144 TYR A N 1
ATOM 2259 C CA . TYR A 1 144 ? 6.27500 0.34000 79.85400 1.000 8.11555 144 TYR A CA 1
ATOM 2260 C C . TYR A 1 144 ? 5.98000 1.81100 80.08100 1.000 8.09068 144 TYR A C 1
ATOM 2261 O O . TYR A 1 144 ? 5.02200 2.16000 80.78600 1.000 8.94600 144 TYR A O 1
ATOM 2279 N N . ASP A 1 145 ? 6.79000 2.67800 79.48800 1.000 8.48969 145 ASP A N 1
ATOM 2280 C CA . ASP A 1 145 ? 6.70600 4.12800 79.69800 1.000 8.07854 145 ASP A CA 1
ATOM 2281 C C . ASP A 1 145 ? 6.85900 4.35900 81.19800 1.000 8.81240 145 ASP A C 1
ATOM 2282 O O . ASP A 1 145 ? 7.91500 4.00400 81.75800 1.000 8.14686 145 ASP A O 1
ATOM 2291 N N . HIS A 1 146 ? 5.87600 4.94000 81.88700 1.000 7.91040 146 HIS A N 1
ATOM 2292 C CA . HIS A 1 146 ? 5.85400 4.96700 83.34200 1.000 7.85259 146 HIS A CA 1
ATOM 2293 C C . HIS A 1 146 ? 4.74500 4.13900 83.95900 1.000 7.18784 146 HIS A C 1
ATOM 2294 O O . HIS A 1 146 ? 4.86000 3.74700 85.11700 1.000 8.48934 146 HIS A O 1
ATOM 2308 N N . GLN A 1 147 ? 3.67100 3.91200 83.20600 1.000 8.35139 147 GLN A N 1
ATOM 2309 C CA . GLN A 1 147 ? 2.34600 3.61500 83.73500 1.000 8.41445 147 GLN A CA 1
ATOM 2310 C C . GLN A 1 147 ? 1.76800 2.33300 83.16400 1.000 8.61480 147 GLN A C 1
ATOM 2311 O O . GLN A 1 147 ? 0.56500 2.08900 83.32700 1.000 8.62637 147 GLN A O 1
ATOM 2325 N N . GLY A 1 148 ? 2.57000 1.51400 82.49600 1.000 8.39039 148 GLY A N 1
ATOM 2326 C CA . GLY A 1 148 ? 2.08900 0.30100 81.86500 1.000 8.16105 148 GLY A CA 1
ATOM 2327 C C . GLY A 1 148 ? 2.77700 -0.96200 82.33200 1.000 8.86085 148 GLY A C 1
ATOM 2328 O O . GLY A 1 148 ? 3.91700 -0.92700 82.81700 1.000 8.85556 148 GLY A O 1
ATOM 2332 N N . ASN A 1 149 ? 2.09800 -2.09300 82.15600 1.000 8.72066 149 ASN A N 1
ATOM 2333 C CA . ASN A 1 149 ? 2.62600 -3.42700 82.43400 1.000 8.05195 149 ASN A CA 1
ATOM 2334 C C . ASN A 1 149 ? 2.84400 -3.66800 83.92400 1.000 8.87679 149 ASN A C 1
ATOM 2335 O O . ASN A 1 149 ? 3.87100 -4.22200 84.32500 1.000 9.63516 149 ASN A O 1
ATOM 2346 N N . LEU A 1 150 ? 1.86900 -3.27500 84.74800 1.000 9.03750 150 LEU A N 1
ATOM 2347 C CA . LEU A 1 150 ? 1.99100 -3.48300 86.18900 1.000 9.91842 150 LEU A CA 1
ATOM 2348 C C . LEU A 1 150 ? 0.62500 -3.73800 86.81100 1.000 9.65543 150 LEU A C 1
ATOM 2349 O O . LEU A 1 150 ? -0.42700 -3.38100 86.27000 1.000 9.93894 150 LEU A O 1
ATOM 2365 N N . ALA A 1 151 ? 0.66000 -4.34400 87.97900 1.000 9.93780 151 ALA A N 1
ATOM 2366 C CA . ALA A 1 151 ? -0.54100 -4.70000 88.71800 1.000 9.66726 151 ALA A CA 1
ATOM 2367 C C . ALA A 1 151 ? -0.84600 -3.63200 89.75500 1.000 9.98380 151 ALA A C 1
ATOM 2368 O O . ALA A 1 151 ? 0.04600 -3.14800 90.46000 1.000 11.31604 151 ALA A O 1
ATOM 2375 N N . ALA A 1 152 ? -2.11900 -3.27200 89.84700 1.000 9.30944 152 ALA A N 1
ATOM 2376 C CA . ALA A 1 152 ? -2.56900 -2.31200 90.83700 1.000 11.07988 152 ALA A CA 1
ATOM 2377 C C . ALA A 1 152 ? -2.15000 -2.75000 92.23100 1.000 9.88007 152 ALA A C 1
ATOM 2378 O O . ALA A 1 152 ? -2.15000 -3.94200 92.55600 1.000 10.55861 152 ALA A O 1
ATOM 2385 N N . GLY A 1 153 ? -1.78600 -1.76300 93.04800 1.000 10.78437 153 GLY A N 1
ATOM 2386 C CA . GLY A 1 153 ? -1.37800 -1.97300 94.41300 1.000 11.68887 153 GLY A CA 1
ATOM 2387 C C . GLY A 1 153 ? 0.06000 -2.37200 94.59600 1.000 11.53276 153 GLY A C 1
ATOM 2388 O O . GLY A 1 153 ? 0.59200 -2.20000 95.69500 1.000 11.38376 153 GLY A O 1
ATOM 2392 N N . SER A 1 154 ? 0.71600 -2.89700 93.56200 1.000 11.39319 154 SER A N 1
ATOM 2393 C CA . SER A 1 154 ? 2.06900 -3.39700 93.75900 1.000 13.34529 154 SER A CA 1
ATOM 2394 C C . SER A 1 154 ? 2.96300 -2.24400 94.19700 1.000 12.44852 154 SER A C 1
ATOM 2395 O O . SER A 1 154 ? 2.88400 -1.13400 93.66500 1.000 12.51381 154 SER A O 1
ATOM 2403 N N . TYR A 1 155 ? 3.75800 -2.49700 95.23000 1.000 11.59338 155 TYR A N 1
ATOM 2404 C CA . TYR A 1 155 ? 4.41500 -1.42500 95.97400 1.000 11.37927 155 TYR A CA 1
ATOM 2405 C C . TYR A 1 155 ? 5.88100 -1.35700 95.57000 1.000 10.88959 155 TYR A C 1
ATOM 2406 O O . TYR A 1 155 ? 6.61800 -2.33000 95.78300 1.000 11.36277 155 TYR A O 1
ATOM 2424 N N . PRO A 1 156 ? 6.35000 -0.25100 95.00100 1.000 10.39326 156 PRO A N 1
ATOM 2425 C CA . PRO A 1 156 ? 7.71900 -0.22300 94.46600 1.000 11.39081 156 PRO A CA 1
ATOM 2426 C C . PRO A 1 156 ? 8.79200 -0.21300 95.54700 1.000 10.79150 156 PRO A C 1
ATOM 2427 O O . PRO A 1 156 ? 8.69800 0.50500 96.54000 1.000 11.88487 156 PRO A O 1
ATOM 2438 N N . LEU A 1 157 ? 9.83100 -1.02200 95.33100 1.000 10.95426 157 LEU A N 1
ATOM 2439 C CA . LEU A 1 157 ? 10.96400 -1.13800 96.24500 1.000 11.00858 157 LEU A CA 1
ATOM 2440 C C . LEU A 1 157 ? 12.26500 -0.65300 95.62600 1.000 10.20993 157 LEU A C 1
ATOM 2441 O O . LEU A 1 157 ? 13.03600 0.05600 96.29100 1.000 10.93665 157 LEU A O 1
ATOM 2457 N N . LEU A 1 158 ? 12.57300 -1.06900 94.39400 1.000 9.50664 158 LEU A N 1
ATOM 2458 C CA . LEU A 1 158 ? 13.80300 -0.69100 93.71100 1.000 9.45423 158 LEU A CA 1
ATOM 2459 C C . LEU A 1 158 ? 13.47200 -0.43400 92.25000 1.000 10.58639 158 LEU A C 1
ATOM 2460 O O . LEU A 1 158 ? 12.86700 -1.28900 91.59400 1.000 10.60672 158 LEU A O 1
ATOM 2476 N N A MET A 1 159 ? 13.89100 0.71800 91.74000 0.470 10.28493 159 MET A N 1
ATOM 2477 N N B MET A 1 159 ? 13.87000 0.73500 91.75000 0.530 9.12160 159 MET A N 1
ATOM 2478 C CA A MET A 1 159 ? 13.58700 1.13500 90.38200 0.470 7.12071 159 MET A CA 1
ATOM 2479 C CA B MET A 1 159 ? 13.58500 1.17800 90.39400 0.530 12.53164 159 MET A CA 1
ATOM 2480 C C A MET A 1 159 ? 14.86200 1.33700 89.58200 0.470 8.63063 159 MET A C 1
ATOM 2481 C C B MET A 1 159 ? 14.87500 1.30200 89.59500 0.530 8.51527 159 MET A C 1
ATOM 2482 O O A MET A 1 159 ? 15.84200 1.89500 90.08800 0.470 7.31331 159 MET A O 1
ATOM 2483 O O B MET A 1 159 ? 15.89200 1.76600 90.12100 0.530 16.43569 159 MET A O 1
ATOM 2510 N N . LEU A 1 160 ? 14.82000 0.94700 88.31100 1.000 8.80224 160 LEU A N 1
ATOM 2511 C CA . LEU A 1 160 ? 15.88200 1.26800 87.36200 1.000 9.25813 160 LEU A CA 1
ATOM 2512 C C . LEU A 1 160 ? 15.24200 1.91100 86.13200 1.000 8.20184 160 LEU A C 1
ATOM 2513 O O . LEU A 1 160 ? 14.49200 1.25800 85.39500 1.000 8.75774 160 LEU A O 1
ATOM 2529 N N . ASP A 1 161 ? 15.50800 3.20100 85.92500 1.000 8.61258 161 ASP A N 1
ATOM 2530 C CA . ASP A 1 161 ? 14.95400 3.94700 84.79800 1.000 8.81996 161 ASP A CA 1
ATOM 2531 C C . ASP A 1 161 ? 15.69800 3.58600 83.52900 1.000 8.27797 161 ASP A C 1
ATOM 2532 O O . ASP A 1 161 ? 16.90300 3.82800 83.43000 1.000 9.22566 161 ASP A O 1
ATOM 2541 N N . MET A 1 162 ? 14.98500 3.01900 82.55900 1.000 8.56651 162 MET A N 1
ATOM 2542 C CA . MET A 1 162 ? 15.53800 2.62600 81.27600 1.000 7.68851 162 MET A CA 1
ATOM 2543 C C . MET A 1 162 ? 15.06800 3.51200 80.13700 1.000 8.26300 162 MET A C 1
ATOM 2544 O O . MET A 1 162 ? 15.26900 3.16400 78.97600 1.000 8.76870 162 MET A O 1
ATOM 2558 N N . TRP A 1 163 ? 14.47300 4.66000 80.43500 1.000 8.49585 163 TRP A N 1
ATOM 2559 C CA . TRP A 1 163 ? 14.30400 5.65700 79.39600 1.000 8.01057 163 TRP A CA 1
ATOM 2560 C C . TRP A 1 163 ? 15.67600 6.09500 78.90900 1.000 7.99660 163 TRP A C 1
ATOM 2561 O O . TRP A 1 163 ? 16.64100 6.17300 79.67900 1.000 8.31620 163 TRP A O 1
ATOM 2582 N N . GLU A 1 164 ? 15.76700 6.39800 77.62200 1.000 7.94239 164 GLU A N 1
ATOM 2583 C CA . GLU A 1 164 ? 17.05800 6.76100 77.05800 1.000 8.82539 164 GLU A CA 1
ATOM 2584 C C . GLU A 1 164 ? 17.65000 8.00100 77.71600 1.000 8.87302 164 GLU A C 1
ATOM 2585 O O . GLU A 1 164 ? 18.87200 8.08000 77.85800 1.000 9.75986 164 GLU A O 1
ATOM 2597 N N . HIS A 1 165 ? 16.83500 8.94700 78.19100 1.000 9.35851 165 HIS A N 1
ATOM 2598 C CA . HIS A 1 165 ? 17.41100 10.11100 78.86300 1.000 9.09413 165 HIS A CA 1
ATOM 2599 C C . HIS A 1 165 ? 18.17800 9.73400 80.11800 1.000 8.93638 165 HIS A C 1
ATOM 2600 O O . HIS A 1 165 ? 18.99700 10.53100 80.59000 1.000 10.75276 165 HIS A O 1
ATOM 2614 N N . ALA A 1 166 ? 17.93500 8.55300 80.68300 1.000 8.91514 166 ALA A N 1
ATOM 2615 C CA . ALA A 1 166 ? 18.60100 8.17300 81.91800 1.000 8.80692 166 ALA A CA 1
ATOM 2616 C C . ALA A 1 166 ? 20.03900 7.74400 81.69000 1.000 9.83668 166 ALA A C 1
ATOM 2617 O O . ALA A 1 166 ? 20.82000 7.68500 82.65400 1.000 9.62825 166 ALA A O 1
ATOM 2624 N N . PHE A 1 167 ? 20.41800 7.43300 80.44700 1.000 8.70806 167 PHE A N 1
ATOM 2625 C CA . PHE A 1 167 ? 21.74100 6.86800 80.19200 1.000 8.05950 167 PHE A CA 1
ATOM 2626 C C . PHE A 1 167 ? 22.41900 7.35900 78.92600 1.000 8.08991 167 PHE A C 1
ATOM 2627 O O . PHE A 1 167 ? 23.63200 7.15700 78.79800 1.000 8.99889 167 PHE A O 1
ATOM 2644 N N . TYR A 1 168 ? 21.71300 7.97200 77.97400 1.000 8.76160 168 TYR A N 1
ATOM 2645 C CA . TYR A 1 168 ? 22.25200 8.09800 76.62300 1.000 8.01480 168 TYR A CA 1
ATOM 2646 C C . TYR A 1 168 ? 23.48900 8.98700 76.56500 1.000 8.38757 168 TYR A C 1
ATOM 2647 O O . TYR A 1 168 ? 24.41900 8.69900 75.80500 1.000 8.78650 168 TYR A O 1
ATOM 2665 N N . LEU A 1 169 ? 23.50300 10.09800 77.30100 1.000 10.17274 169 LEU A N 1
ATOM 2666 C CA . LEU A 1 169 ? 24.64600 11.00000 77.17700 1.000 9.29539 169 LEU A CA 1
ATOM 2667 C C . LEU A 1 169 ? 25.94900 10.30100 77.53700 1.000 9.39121 169 LEU A C 1
ATOM 2668 O O . LEU A 1 169 ? 27.00300 10.64100 76.99800 1.000 10.50394 169 LEU A O 1
ATOM 2684 N N . GLN A 1 170 ? 25.89500 9.33600 78.44800 1.000 9.73302 170 GLN A N 1
ATOM 2685 C CA . GLN A 1 170 ? 27.07800 8.66800 78.97000 1.000 9.69859 170 GLN A CA 1
ATOM 2686 C C . GLN A 1 170 ? 27.34900 7.34100 78.27900 1.000 8.86894 170 GLN A C 1
ATOM 2687 O O . GLN A 1 170 ? 28.49200 7.06800 77.89900 1.000 11.82072 170 GLN A O 1
ATOM 2701 N N . TYR A 1 171 ? 26.31900 6.51100 78.12000 1.000 9.76175 171 TYR A N 1
ATOM 2702 C CA . TYR A 1 171 ? 26.47200 5.15500 77.61100 1.000 9.75231 171 TYR A CA 1
ATOM 2703 C C . TYR A 1 171 ? 26.00200 4.98600 76.17800 1.000 10.14701 171 TYR A C 1
ATOM 2704 O O . TYR A 1 171 ? 26.17800 3.89900 75.60100 1.000 10.64418 171 TYR A O 1
ATOM 2722 N N A LYS A 1 172 ? 25.44000 6.02300 75.57200 0.280 11.51111 172 LYS A N 1
ATOM 2723 N N B LYS A 1 172 ? 25.41600 6.01400 75.58100 0.720 10.86500 172 LYS A N 1
ATOM 2724 C CA A LYS A 1 172 ? 24.97800 5.96000 74.17600 0.280 12.94383 172 LYS A CA 1
ATOM 2725 C CA B LYS A 1 172 ? 24.94800 5.95200 74.18800 0.720 9.74904 172 LYS A CA 1
ATOM 2726 C C A LYS A 1 172 ? 23.98200 4.80000 74.07200 0.280 11.09408 172 LYS A C 1
ATOM 2727 C C B LYS A 1 172 ? 23.96800 4.78300 74.07700 0.720 8.37093 172 LYS A C 1
ATOM 2728 O O A LYS A 1 172 ? 23.12100 4.64800 74.95000 0.280 9.80829 172 LYS A O 1
ATOM 2729 O O B LYS A 1 172 ? 23.11400 4.60900 74.95500 0.720 11.29173 172 LYS A O 1
ATOM 2766 N N . ASN A 1 173 ? 24.07300 3.97000 73.03400 1.000 9.86066 173 ASN A N 1
ATOM 2767 C CA . ASN A 1 173 ? 23.16100 2.84800 72.85500 1.000 10.31268 173 ASN A CA 1
ATOM 2768 C C . ASN A 1 173 ? 23.46900 1.64700 73.74000 1.000 12.98515 173 ASN A C 1
ATOM 2769 O O . ASN A 1 173 ? 22.70000 0.68100 73.71700 1.000 12.54285 173 ASN A O 1
ATOM 2781 N N . VAL A 1 174 ? 24.56900 1.66100 74.49000 1.000 11.79126 174 VAL A N 1
ATOM 2782 C CA . VAL A 1 174 ? 25.04500 0.46400 75.18000 1.000 10.96688 174 VAL A CA 1
ATOM 2783 C C . VAL A 1 174 ? 24.38700 0.36600 76.54700 1.000 11.28225 174 VAL A C 1
ATOM 2784 O O . VAL A 1 174 ? 25.01600 0.59000 77.59200 1.000 12.82361 174 VAL A O 1
ATOM 2797 N N . LYS A 1 175 ? 23.11400 0.03100 76.54800 1.000 11.91984 175 LYS A N 1
ATOM 2798 C CA . LYS A 1 175 ? 22.40200 0.05900 77.81300 1.000 11.71490 175 LYS A CA 1
ATOM 2799 C C . LYS A 1 175 ? 22.87500 -1.01400 78.78000 1.000 11.51698 175 LYS A C 1
ATOM 2800 O O . LYS A 1 175 ? 22.77400 -0.80200 79.98300 1.000 10.35918 175 LYS A O 1
ATOM 2819 N N . ALA A 1 176 ? 23.47400 -2.12000 78.30500 1.000 10.17657 176 ALA A N 1
ATOM 2820 C CA . ALA A 1 176 ? 24.01500 -3.10700 79.23600 1.000 11.52372 176 ALA A CA 1
ATOM 2821 C C . ALA A 1 176 ? 25.09300 -2.52200 80.13500 1.000 9.79113 176 ALA A C 1
ATOM 2822 O O . ALA A 1 176 ? 25.25900 -2.97000 81.27300 1.000 11.39710 176 ALA A O 1
ATOM 2829 N N . ASP A 1 177 ? 25.87900 -1.56100 79.63900 1.000 10.10130 177 ASP A N 1
ATOM 2830 C CA . ASP A 1 177 ? 26.91000 -0.96100 80.48100 1.000 10.94720 177 ASP A CA 1
ATOM 2831 C C . ASP A 1 177 ? 26.30600 -0.05700 81.54900 1.000 9.80010 177 ASP A C 1
ATOM 2832 O O . ASP A 1 177 ? 26.83900 0.03200 82.65900 1.000 10.95279 177 ASP A O 1
ATOM 2841 N N . TYR A 1 178 ? 25.19300 0.60400 81.23200 1.000 9.48385 178 TYR A N 1
ATOM 2842 C CA . TYR A 1 178 ? 24.46300 1.37100 82.23400 1.000 10.46739 178 TYR A CA 1
ATOM 2843 C C . TYR A 1 178 ? 23.91000 0.46000 83.31300 1.000 9.54747 178 TYR A C 1
ATOM 2844 O O . TYR A 1 178 ? 24.00500 0.76700 84.51100 1.000 11.18984 178 TYR A O 1
ATOM 2862 N N . VAL A 1 179 ? 23.31900 -0.67000 82.91200 1.000 11.29237 179 VAL A N 1
ATOM 2863 C CA . VAL A 1 179 ? 22.75400 -1.60000 83.89000 1.000 11.55028 179 VAL A CA 1
ATOM 2864 C C . VAL A 1 179 ? 23.85600 -2.18200 84.76400 1.000 13.88611 179 VAL A C 1
ATOM 2865 O O . VAL A 1 179 ? 23.70900 -2.29300 85.98800 1.000 14.96050 179 VAL A O 1
ATOM 2878 N N . LYS A 1 180 ? 24.98000 -2.55100 84.15900 1.000 12.88394 180 LYS A N 1
ATOM 2879 C CA . LYS A 1 180 ? 26.12500 -3.01100 84.93500 1.000 14.44968 180 LYS A CA 1
ATOM 2880 C C . LYS A 1 180 ? 26.55800 -1.95400 85.94100 1.000 14.83317 180 LYS A C 1
ATOM 2881 O O . LYS A 1 180 ? 26.88800 -2.27700 87.09100 1.000 17.19972 180 LYS A O 1
ATOM 2900 N N . ALA A 1 181 ? 26.59400 -0.68600 85.51900 1.000 12.84397 181 ALA A N 1
ATOM 2901 C CA . ALA A 1 181 ? 27.04000 0.39600 86.39300 1.000 13.60022 181 ALA A CA 1
ATOM 2902 C C . ALA A 1 181 ? 26.09500 0.59200 87.56500 1.000 13.79112 181 ALA A C 1
ATOM 2903 O O . ALA A 1 181 ? 26.53600 0.86900 88.69300 1.000 13.69567 181 ALA A O 1
ATOM 2910 N N . PHE A 1 182 ? 24.79700 0.44000 87.31100 1.000 13.65939 182 PHE A N 1
ATOM 2911 C CA . PHE A 1 182 ? 23.75900 0.69200 88.30600 1.000 12.76955 182 PHE A CA 1
ATOM 2912 C C . PHE A 1 182 ? 23.99400 -0.07800 89.59300 1.000 11.89099 182 PHE A C 1
ATOM 2913 O O . PHE A 1 182 ? 23.77400 0.45300 90.68800 1.000 11.64253 182 PHE A O 1
ATOM 2930 N N . TRP A 1 183 ? 24.44500 -1.32900 89.49900 1.000 12.07492 183 TRP A N 1
ATOM 2931 C CA . TRP A 1 183 ? 24.58200 -2.13400 90.70700 1.000 13.01994 183 TRP A CA 1
ATOM 2932 C C . TRP A 1 183 ? 25.54700 -1.51300 91.70200 1.000 16.10438 183 TRP A C 1
ATOM 2933 O O . TRP A 1 183 ? 25.43300 -1.76700 92.90200 1.000 15.95699 183 TRP A O 1
ATOM 2954 N N . ASN A 1 184 ? 26.47600 -0.68400 91.24200 1.000 13.65153 184 ASN A N 1
ATOM 2955 C CA . ASN A 1 184 ? 27.44200 -0.06900 92.13300 1.000 13.65919 184 ASN A CA 1
ATOM 2956 C C . ASN A 1 184 ? 26.86100 1.05800 92.96900 1.000 14.06472 184 ASN A C 1
ATOM 2957 O O . ASN A 1 184 ? 27.53100 1.50400 93.91400 1.000 16.36208 184 ASN A O 1
ATOM 2968 N N . VAL A 1 185 ? 25.65800 1.53900 92.64300 1.000 12.91941 185 VAL A N 1
ATOM 2969 C CA . VAL A 1 185 ? 25.06000 2.67000 93.34200 1.000 13.84881 185 VAL A CA 1
ATOM 2970 C C . VAL A 1 185 ? 23.71000 2.33700 93.97200 1.000 14.72521 185 VAL A C 1
ATOM 2971 O O . VAL A 1 185 ? 23.02500 3.23800 94.46200 1.000 15.61081 185 VAL A O 1
ATOM 2984 N N . VAL A 1 186 ? 23.32400 1.06600 94.02900 1.000 13.20847 186 VAL A N 1
ATOM 2985 C CA . VAL A 1 186 ? 22.04900 0.74200 94.67000 1.000 12.63460 186 VAL A CA 1
ATOM 2986 C C . VAL A 1 186 ? 22.14600 0.98600 96.17000 1.000 12.04549 186 VAL A C 1
ATOM 2987 O O . VAL A 1 186 ? 23.06600 0.50200 96.84300 1.000 15.77585 186 VAL A O 1
ATOM 3000 N N . ASN A 1 187 ? 21.16900 1.70400 96.70400 1.000 12.63736 187 ASN A N 1
ATOM 3001 C CA . ASN A 1 187 ? 21.08000 2.00600 98.12800 1.000 14.42650 187 ASN A CA 1
ATOM 3002 C C . ASN A 1 187 ? 20.23900 0.92100 98.79200 1.000 13.34481 187 ASN A C 1
ATOM 3003 O O . ASN A 1 187 ? 19.03300 1.06500 98.96400 1.000 13.23390 187 ASN A O 1
ATOM 3014 N N . TRP A 1 188 ? 20.88100 -0.18500 99.16900 1.000 14.30957 188 TRP A N 1
ATOM 3015 C CA . TRP A 1 188 ? 20.13800 -1.32400 99.70100 1.000 14.55680 188 TRP A CA 1
ATOM 3016 C C . TRP A 1 188 ? 19.46400 -0.99300 101.02000 1.000 16.03005 188 TRP A C 1
ATOM 3017 O O . TRP A 1 188 ? 18.42500 -1.57800 101.33600 1.000 15.56912 188 TRP A O 1
ATOM 3038 N N . ALA A 1 189 ? 20.00300 -0.04600 101.78900 1.000 14.37634 189 ALA A N 1
ATOM 3039 C CA . ALA A 1 189 ? 19.34400 0.35700 103.02600 1.000 14.74662 189 ALA A CA 1
ATOM 3040 C C . ALA A 1 189 ? 17.99900 1.00500 102.72800 1.000 14.54894 189 ALA A C 1
ATOM 3041 O O . ALA A 1 189 ? 17.01900 0.79000 103.45100 1.000 14.66293 189 ALA A O 1
ATOM 3048 N N . ASP A 1 190 ? 17.92500 1.78500 101.64700 1.000 14.08878 190 ASP A N 1
ATOM 3049 C CA . ASP A 1 190 ? 16.65400 2.37400 101.24400 1.000 12.90982 190 ASP A CA 1
ATOM 3050 C C . ASP A 1 190 ? 15.68800 1.29300 100.78400 1.000 12.56801 190 ASP A C 1
ATOM 3051 O O . ASP A 1 190 ? 14.51600 1.27800 101.18700 1.000 13.07346 190 ASP A O 1
ATOM 3060 N N . VAL A 1 191 ? 16.15900 0.36500 99.95500 1.000 12.11516 191 VAL A N 1
ATOM 3061 C CA . VAL A 1 191 ? 15.27600 -0.71300 99.51900 1.000 13.19505 191 VAL A CA 1
ATOM 3062 C C . VAL A 1 191 ? 14.73600 -1.47400 100.72600 1.000 13.45637 191 VAL A C 1
ATOM 3063 O O . VAL A 1 191 ? 13.55200 -1.84200 100.76400 1.000 14.01820 191 VAL A O 1
ATOM 3076 N N . ALA A 1 192 ? 15.58500 -1.70600 101.73500 1.000 13.29169 192 ALA A N 1
ATOM 3077 C CA . ALA A 1 192 ? 15.17000 -2.44700 102.92200 1.000 13.91067 192 ALA A CA 1
ATOM 3078 C C . ALA A 1 192 ? 14.09600 -1.69700 103.70400 1.000 15.12659 192 ALA A C 1
ATOM 3079 O O . ALA A 1 192 ? 13.16600 -2.31600 104.24100 1.000 14.67436 192 ALA A O 1
ATOM 3086 N N . LYS A 1 193 ? 14.21700 -0.36600 103.80600 1.000 14.58981 193 LYS A N 1
ATOM 3087 C CA . LYS A 1 193 ? 13.18000 0.42000 104.47200 1.000 14.77532 193 LYS A CA 1
ATOM 3088 C C . LYS A 1 193 ? 11.86200 0.30000 103.72300 1.000 16.37866 193 LYS A C 1
ATOM 3089 O O . LYS A 1 193 ? 10.79600 0.11100 104.33400 1.000 15.63656 193 LYS A O 1
ATOM 3108 N N A ARG A 1 194 ? 11.91400 0.43700 102.40000 0.620 15.28306 194 ARG A N 1
ATOM 3109 N N B ARG A 1 194 ? 11.90300 0.40000 102.39100 0.380 11.75531 194 ARG A N 1
ATOM 3110 C CA A ARG A 1 194 ? 10.71800 0.29000 101.58800 0.620 14.22893 194 ARG A CA 1
ATOM 3111 C CA B ARG A 1 194 ? 10.68300 0.28800 101.59900 0.380 14.18596 194 ARG A CA 1
ATOM 3112 C C A ARG A 1 194 ? 10.08600 -1.07800 101.80600 0.620 12.61225 194 ARG A C 1
ATOM 3113 C C B ARG A 1 194 ? 10.07600 -1.10300 101.69600 0.380 15.45664 194 ARG A C 1
ATOM 3114 O O A ARG A 1 194 ? 8.86300 -1.19100 101.93900 0.620 12.82390 194 ARG A O 1
ATOM 3115 O O B ARG A 1 194 ? 8.85600 -1.25600 101.57500 0.380 13.96277 194 ARG A O 1
ATOM 3156 N N . PHE A 1 195 ? 10.91100 -2.12500 101.86900 1.000 13.40039 195 PHE A N 1
ATOM 3157 C CA . PHE A 1 195 ? 10.40700 -3.48000 102.07400 1.000 13.93847 195 PHE A CA 1
ATOM 3158 C C . PHE A 1 195 ? 9.70000 -3.60800 103.41000 1.000 14.27974 195 PHE A C 1
ATOM 3159 O O . PHE A 1 195 ? 8.64900 -4.25900 103.50500 1.000 15.64836 195 PHE A O 1
ATOM 3176 N N A GLU A 1 196 ? 10.24500 -2.98400 104.44700 0.700 14.31460 196 GLU A N 1
ATOM 3177 N N B GLU A 1 196 ? 10.23100 -2.95900 104.43400 0.300 14.16893 196 GLU A N 1
ATOM 3178 C CA A GLU A 1 196 ? 9.57800 -2.99700 105.74300 0.700 17.42496 196 GLU A CA 1
ATOM 3179 C CA B GLU A 1 196 ? 9.59600 -2.99800 105.74600 0.300 16.68399 196 GLU A CA 1
ATOM 3180 C C A GLU A 1 196 ? 8.20400 -2.35200 105.66000 0.700 16.74367 196 GLU A C 1
ATOM 3181 C C B GLU A 1 196 ? 8.20900 -2.35500 105.65000 0.300 15.74317 196 GLU A C 1
ATOM 3182 O O A GLU A 1 196 ? 7.23200 -2.86200 106.23900 0.700 17.45031 196 GLU A O 1
ATOM 3183 O O B GLU A 1 196 ? 7.25300 -2.87200 106.21600 0.300 17.29905 196 GLU A O 1
ATOM 3206 N N . ASP A 1 197 ? 8.11000 -1.21100 104.97600 1.000 16.13347 197 ASP A N 1
ATOM 3207 C CA . ASP A 1 197 ? 6.82100 -0.55400 104.79400 1.000 14.29581 197 ASP A CA 1
ATOM 3208 C C . ASP A 1 197 ? 5.88200 -1.42900 103.96800 1.000 12.85850 197 ASP A C 1
ATOM 3209 O O . ASP A 1 197 ? 4.70500 -1.58200 104.31000 1.000 13.41406 197 ASP A O 1
ATOM 3218 N N . ALA A 1 198 ? 6.38200 -2.01700 102.87800 1.000 13.59714 198 ALA A N 1
ATOM 3219 C CA . ALA A 1 198 ? 5.52300 -2.74600 101.95400 1.000 12.43614 198 ALA A CA 1
ATOM 3220 C C . ALA A 1 198 ? 4.87000 -3.95300 102.61100 1.000 14.10496 198 ALA A C 1
ATOM 3221 O O . ALA A 1 198 ? 3.71700 -4.28800 102.29600 1.000 14.09813 198 ALA A O 1
ATOM 3228 N N . ARG A 1 199 ? 5.59600 -4.64500 103.48600 1.000 13.97596 199 ARG A N 1
ATOM 3229 C CA . ARG A 1 199 ? 5.08000 -5.88500 104.04200 1.000 15.92549 199 ARG A CA 1
ATOM 3230 C C . ARG A 1 199 ? 3.87300 -5.65900 104.93400 1.000 19.92344 199 ARG A C 1
ATOM 3231 O O . ARG A 1 199 ? 3.21100 -6.63000 105.31400 1.000 18.53703 199 ARG A O 1
ATOM 3252 N N . LYS A 1 200 ? 3.59300 -4.41700 105.30600 1.000 14.61286 200 LYS A N 1
ATOM 3253 C CA . LYS A 1 200 ? 2.41900 -4.08500 106.09400 1.000 14.96103 200 LYS A CA 1
ATOM 3254 C C . LYS A 1 200 ? 1.20100 -3.76500 105.24700 1.000 16.30791 200 LYS A C 1
ATOM 3255 O O . LYS A 1 200 ? 0.14500 -3.44900 105.80900 1.000 16.99277 200 LYS A O 1
ATOM 3274 N N . VAL A 1 201 ? 1.30700 -3.87100 103.92900 1.000 15.17804 201 VAL A N 1
ATOM 3275 C CA . VAL A 1 201 ? 0.23100 -3.52300 103.01000 1.000 16.04077 201 VAL A CA 1
ATOM 3276 C C . VAL A 1 201 ? -0.35900 -4.79700 102.42000 1.000 15.47747 201 VAL A C 1
ATOM 3277 O O . VAL A 1 201 ? 0.37000 -5.62000 101.85700 1.000 16.48881 201 VAL A O 1
ATOM 3290 N N . ALA A 1 202 ? -1.68800 -4.92600 102.50300 1.000 17.64510 202 ALA A N 1
ATOM 3291 C CA . ALA A 1 202 ? -2.43000 -6.02600 101.89400 1.000 16.54791 202 ALA A CA 1
ATOM 3292 C C . ALA A 1 202 ? -3.60900 -5.49500 101.09000 1.000 18.71070 202 ALA A C 1
ATOM 3293 O O . ALA A 1 202 ? -4.24600 -4.50500 101.46000 1.000 18.94761 202 ALA A O 1
ATOM 3300 N N . LEU A 1 203 ? -3.94700 -6.19200 100.02800 1.000 18.65774 203 LEU A N 1
ATOM 3301 C CA . LEU A 1 203 ? -5.03600 -5.78700 99.14800 1.000 20.36844 203 LEU A CA 1
ATOM 3302 C C . LEU A 1 203 ? -6.37400 -5.81400 99.86100 1.000 25.88580 203 LEU A C 1
ATOM 3303 O O . LEU A 1 203 ? -7.18900 -4.96200 99.67000 1.000 20.31229 203 LEU A O 1
ATOM 3319 N N . GLY A 1 204 ? -6.53200 -6.81100 100.70200 1.000 31.07665 204 GLY A N 1
ATOM 3320 C CA . GLY A 1 204 ? -7.77000 -6.97800 101.44600 1.000 31.44065 204 GLY A CA 1
ATOM 3321 C C . GLY A 1 204 ? -8.94500 -7.37400 100.55000 1.000 31.90054 204 GLY A C 1
ATOM 3322 O O . GLY A 1 204 ? -8.87700 -7.65000 99.35400 0.610 32.00159 204 GLY A O 1
ATOM 3327 N N . SER B 1 2 ? 12.16000 -15.70600 50.81000 1.000 27.60726 2 SER B N 1
ATOM 3328 C CA . SER B 1 2 ? 12.49400 -14.42700 50.19200 1.000 36.93685 2 SER B CA 1
ATOM 3329 C C . SER B 1 2 ? 13.65600 -13.74000 50.90900 1.000 26.55660 2 SER B C 1
ATOM 3330 O O . SER B 1 2 ? 14.07300 -14.16400 51.98700 1.000 30.02454 2 SER B O 1
ATOM 3337 N N . ALA B 1 3 ? 14.14900 -12.65900 50.31300 1.000 21.88869 3 ALA B N 1
ATOM 3338 C CA . ALA B 1 3 ? 15.42700 -12.09300 50.72400 1.000 18.92095 3 ALA B CA 1
ATOM 3339 C C . ALA B 1 3 ? 15.29400 -11.45400 52.10200 1.000 16.13131 3 ALA B C 1
ATOM 3340 O O . ALA B 1 3 ? 14.29900 -10.78200 52.38400 1.000 18.18496 3 ALA B O 1
ATOM 3347 N N . PRO B 1 4 ? 16.28100 -11.61800 52.97200 1.000 15.22538 4 PRO B N 1
ATOM 3348 C CA . PRO B 1 4 ? 16.18100 -11.02200 54.30800 1.000 15.92925 4 PRO B CA 1
ATOM 3349 C C . PRO B 1 4 ? 16.23900 -9.50300 54.26700 1.000 13.68472 4 PRO B C 1
ATOM 3350 O O . PRO B 1 4 ? 16.68600 -8.88500 53.29600 1.000 16.91364 4 PRO B O 1
ATOM 3361 N N . TYR B 1 5 ? 15.77600 -8.89500 55.35700 1.000 9.47823 5 TYR B N 1
ATOM 3362 C CA . TYR B 1 5 ? 15.92700 -7.45800 55.51100 1.000 9.65803 5 TYR B CA 1
ATOM 3363 C C . TYR B 1 5 ? 17.40700 -7.10600 55.59900 1.000 10.04980 5 TYR B C 1
ATOM 3364 O O . TYR B 1 5 ? 18.21200 -7.88400 56.11000 1.000 10.30080 5 TYR B O 1
ATOM 3382 N N . THR B 1 6 ? 17.75500 -5.91400 55.10800 1.000 9.35960 6 THR B N 1
ATOM 3383 C CA . THR B 1 6 ? 19.10800 -5.39000 55.19800 1.000 8.96525 6 THR B CA 1
ATOM 3384 C C . THR B 1 6 ? 19.06700 -3.92100 55.61100 1.000 9.24454 6 THR B C 1
ATOM 3385 O O . THR B 1 6 ? 18.04600 -3.23700 55.46700 1.000 10.00425 6 THR B O 1
ATOM 3396 N N . LEU B 1 7 ? 20.19300 -3.44900 56.12400 1.000 8.41626 7 LEU B N 1
ATOM 3397 C CA . LEU B 1 7 ? 20.33100 -2.05700 56.54200 1.000 9.30135 7 LEU B CA 1
ATOM 3398 C C . LEU B 1 7 ? 20.62800 -1.18500 55.32700 1.000 10.07720 7 LEU B C 1
ATOM 3399 O O . LEU B 1 7 ? 21.68200 -1.36100 54.69800 1.000 11.17484 7 LEU B O 1
ATOM 3415 N N . PRO B 1 8 ? 19.76200 -0.23100 54.98000 1.000 9.41394 8 PRO B N 1
ATOM 3416 C CA . PRO B 1 8 ? 20.06600 0.66200 53.86000 1.000 9.64134 8 PRO B CA 1
ATOM 3417 C C . PRO B 1 8 ? 21.13300 1.65600 54.27100 1.000 10.37575 8 PRO B C 1
ATOM 3418 O O . PRO B 1 8 ? 21.17300 2.09700 55.41800 1.000 11.70208 8 PRO B O 1
ATOM 3429 N N . GLU B 1 9 ? 21.94800 2.04400 53.33200 1.000 10.05003 9 GLU B N 1
ATOM 3430 C CA . GLU B 1 9 ? 22.95800 3.05500 53.63300 1.000 10.91087 9 GLU B CA 1
ATOM 3431 C C . GLU B 1 9 ? 22.31300 4.44300 53.65600 1.000 10.54826 9 GLU B C 1
ATOM 3432 O O . GLU B 1 9 ? 21.34300 4.67500 53.01400 1.000 11.06662 9 GLU B O 1
ATOM 3444 N N . LEU B 1 10 ? 22.90800 5.34800 54.43400 1.000 10.30317 10 LEU B N 1
ATOM 3445 C CA . LEU B 1 10 ? 22.46900 6.73500 54.38300 1.000 11.03181 10 LEU B CA 1
ATOM 3446 C C . LEU B 1 10 ? 22.72000 7.29700 52.98900 1.000 11.78068 10 LEU B C 1
ATOM 3447 O O . LEU B 1 10 ? 23.75200 6.99200 52.37800 1.000 12.06037 10 LEU B O 1
ATOM 3463 N N . PRO B 1 11 ? 21.84100 8.16500 52.48000 1.000 10.61923 11 PRO B N 1
ATOM 3464 C CA . PRO B 1 11 ? 22.01600 8.69500 51.12200 1.000 11.67307 11 PRO B CA 1
ATOM 3465 C C . PRO B 1 11 ? 22.71500 10.04600 51.06800 1.000 12.41329 11 PRO B C 1
ATOM 3466 O O . PRO B 1 11 ? 22.64700 10.75500 50.05900 1.000 16.10331 11 PRO B O 1
ATOM 3477 N N A TYR B 1 12 ? 23.39700 10.39000 52.15600 0.280 9.51527 12 TYR B N 1
ATOM 3478 N N B TYR B 1 12 ? 23.38400 10.42000 52.15600 0.720 12.88718 12 TYR B N 1
ATOM 3479 C CA A TYR B 1 12 ? 24.15400 11.62600 52.26400 0.280 11.14916 12 TYR B CA 1
ATOM 3480 C CA B TYR B 1 12 ? 24.15300 11.65900 52.25200 0.720 10.01721 12 TYR B CA 1
ATOM 3481 C C A TYR B 1 12 ? 25.24900 11.39100 53.29300 0.280 9.01805 12 TYR B C 1
ATOM 3482 C C B TYR B 1 12 ? 25.23300 11.40800 53.29400 0.720 9.85133 12 TYR B C 1
ATOM 3483 O O A TYR B 1 12 ? 25.28900 10.35300 53.96100 0.280 12.78701 12 TYR B O 1
ATOM 3484 O O B TYR B 1 12 ? 25.23500 10.38000 53.98400 0.720 9.82428 12 TYR B O 1
ATOM 3519 N N . ASP B 1 13 ? 26.13500 12.37100 53.41900 1.000 9.90231 13 ASP B N 1
ATOM 3520 C CA . ASP B 1 13 ? 27.21300 12.28000 54.39300 1.000 10.31083 13 ASP B CA 1
ATOM 3521 C C . ASP B 1 13 ? 26.63400 12.23100 55.80200 1.000 10.33764 13 ASP B C 1
ATOM 3522 O O . ASP B 1 13 ? 25.60200 12.83100 56.08700 1.000 9.97203 13 ASP B O 1
ATOM 3531 N N . TYR B 1 14 ? 27.31600 11.53600 56.70900 1.000 9.11297 14 TYR B N 1
ATOM 3532 C CA . TYR B 1 14 ? 26.82900 11.44900 58.08400 1.000 9.56221 14 TYR B CA 1
ATOM 3533 C C . TYR B 1 14 ? 26.71100 12.81800 58.74800 1.000 9.62569 14 TYR B C 1
ATOM 3534 O O . TYR B 1 14 ? 25.90200 12.98200 59.67200 1.000 10.88070 14 TYR B O 1
ATOM 3552 N N . SER B 1 15 ? 27.49300 13.80400 58.30500 1.000 9.53706 15 SER B N 1
ATOM 3553 C CA . SER B 1 15 ? 27.46200 15.15100 58.87000 1.000 9.38553 15 SER B CA 1
ATOM 3554 C C . SER B 1 15 ? 26.70300 16.13000 57.98700 1.000 9.07381 15 SER B C 1
ATOM 3555 O O . SER B 1 15 ? 26.71100 17.34000 58.25300 1.000 10.77043 15 SER B O 1
ATOM 3563 N N . ALA B 1 16 ? 25.97900 15.62100 56.98900 1.000 10.33436 16 ALA B N 1
ATOM 3564 C CA . ALA B 1 16 ? 25.31500 16.47400 56.00900 1.000 10.95197 16 ALA B CA 1
ATOM 3565 C C . ALA B 1 16 ? 24.18100 17.29300 56.60100 1.000 10.60787 16 ALA B C 1
ATOM 3566 O O . ALA B 1 16 ? 23.79200 18.31100 56.00900 1.000 11.39997 16 ALA B O 1
ATOM 3573 N N . LEU B 1 17 ? 23.62700 16.86700 57.72600 1.000 9.62445 17 LEU B N 1
ATOM 3574 C CA . LEU B 1 17 ? 22.45500 17.50700 58.30300 1.000 9.76557 17 LEU B CA 1
ATOM 3575 C C . LEU B 1 17 ? 22.81400 18.48500 59.40700 1.000 10.03439 17 LEU B C 1
ATOM 3576 O O . LEU B 1 17 ? 21.90900 19.07000 60.01600 1.000 10.21150 17 LEU B O 1
ATOM 3592 N N A GLU B 1 18 ? 24.09500 18.69800 59.67500 0.530 10.57654 18 GLU B N 1
ATOM 3593 N N B GLU B 1 18 ? 24.10400 18.71200 59.65400 0.470 10.00098 18 GLU B N 1
ATOM 3594 C CA A GLU B 1 18 ? 24.47400 19.72300 60.62800 0.530 10.89029 18 GLU B CA 1
ATOM 3595 C CA B GLU B 1 18 ? 24.51500 19.73700 60.60000 0.470 10.27246 18 GLU B CA 1
ATOM 3596 C C A GLU B 1 18 ? 24.12100 21.09200 60.05700 0.530 8.39487 18 GLU B C 1
ATOM 3597 C C B GLU B 1 18 ? 24.16600 21.11500 60.04400 0.470 17.56023 18 GLU B C 1
ATOM 3598 O O A GLU B 1 18 ? 24.14400 21.28500 58.83900 0.530 8.77940 18 GLU B O 1
ATOM 3599 O O B GLU B 1 18 ? 24.22800 21.33500 58.83200 0.470 15.51817 18 GLU B O 1
ATOM 3622 N N . PRO B 1 19 ? 23.80800 22.07500 60.91400 1.000 10.56431 19 PRO B N 1
ATOM 3623 C CA . PRO B 1 19 ? 23.80900 22.03200 62.38200 1.000 10.80109 19 PRO B CA 1
ATOM 3624 C C . PRO B 1 19 ? 22.47400 21.58500 62.98700 1.000 12.61466 19 PRO B C 1
ATOM 3625 O O . PRO B 1 19 ? 22.18900 21.84100 64.16500 1.000 14.57184 19 PRO B O 1
ATOM 3636 N N . TRP B 1 20 ? 21.62900 20.96200 62.18700 1.000 10.01696 20 TRP B N 1
ATOM 3637 C CA . TRP B 1 20 ? 20.28000 20.59800 62.61500 1.000 10.15206 20 TRP B CA 1
ATOM 3638 C C . TRP B 1 20 ? 20.23000 19.24900 63.32000 1.000 9.59877 20 TRP B C 1
ATOM 3639 O O . TRP B 1 20 ? 19.54400 19.11200 64.34500 1.000 10.18808 20 TR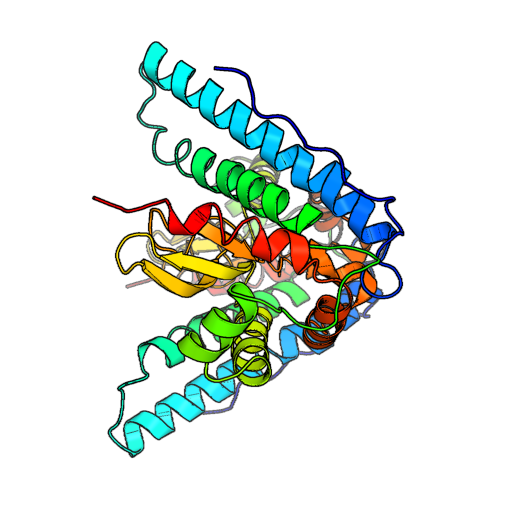P B O 1
ATOM 3660 N N . ILE B 1 21 ? 20.91900 18.24800 62.79000 1.000 9.79493 21 ILE B N 1
ATOM 3661 C CA . ILE B 1 21 ? 21.06000 16.93500 63.42500 1.000 9.57330 21 ILE B CA 1
ATOM 3662 C C . ILE B 1 21 ? 22.52500 16.55700 63.30200 1.000 10.30130 21 ILE B C 1
ATOM 3663 O O . ILE B 1 21 ? 23.05900 16.51900 62.19300 1.000 10.85975 21 ILE B O 1
ATOM 3679 N N . SER B 1 22 ? 23.17400 16.27900 64.42200 1.000 9.32742 22 SER B N 1
ATOM 3680 C CA . SER B 1 22 ? 24.62400 16.14100 64.42600 1.000 9.77598 22 SER B CA 1
ATOM 3681 C C . SER B 1 22 ? 25.08000 14.83500 63.77800 1.000 9.87230 22 SER B C 1
ATOM 3682 O O . SER B 1 22 ? 24.36600 13.81900 63.75600 1.000 9.53185 22 SER B O 1
ATOM 3690 N N . GLY B 1 23 ? 26.31000 14.86000 63.26000 1.000 10.18557 23 GLY B N 1
ATOM 3691 C CA . GLY B 1 23 ? 26.91400 13.62300 62.78100 1.000 10.98242 23 GLY B CA 1
ATOM 3692 C C . GLY B 1 23 ? 27.06200 12.57200 63.86400 1.000 10.20296 23 GLY B C 1
ATOM 3693 O O . GLY B 1 23 ? 26.93600 11.37600 63.60200 1.000 9.89983 23 GLY B O 1
ATOM 3697 N N . GLU B 1 24 ? 27.30100 12.99800 65.09900 1.000 11.03873 24 GLU B N 1
ATOM 3698 C CA . GLU B 1 24 ? 27.37300 12.06900 66.22200 1.000 11.46501 24 GLU B CA 1
ATOM 3699 C C . GLU B 1 24 ? 26.09700 11.23600 66.33600 1.000 9.76301 24 GLU B C 1
ATOM 3700 O O . GLU B 1 24 ? 26.13500 10.00600 66.49000 1.000 10.96277 24 GLU B O 1
ATOM 3712 N N . ILE B 1 25 ? 24.94700 11.90100 66.27100 1.000 8.90703 25 ILE B N 1
ATOM 3713 C CA . ILE B 1 25 ? 23.66500 11.21300 66.30000 1.000 8.74862 25 ILE B CA 1
ATOM 3714 C C . ILE B 1 25 ? 23.49400 10.34500 65.06100 1.000 9.18510 25 ILE B C 1
ATOM 3715 O O . ILE B 1 25 ? 23.09600 9.18200 65.16200 1.000 9.14131 25 ILE B O 1
ATOM 3731 N N . MET B 1 26 ? 23.78000 10.88500 63.87400 1.000 9.45627 26 MET B N 1
ATOM 3732 C CA . MET B 1 26 ? 23.52400 10.11600 62.65900 1.000 8.67048 26 MET B CA 1
ATOM 3733 C C . MET B 1 26 ? 24.28700 8.80400 62.66400 1.000 8.62907 26 MET B C 1
ATOM 3734 O O . MET B 1 26 ? 23.75100 7.77500 62.25700 1.000 9.61040 26 MET B O 1
ATOM 3748 N N . GLU B 1 27 ? 25.53200 8.82100 63.12800 1.000 8.98457 27 GLU B N 1
ATOM 3749 C CA . GLU B 1 27 ? 26.32900 7.60300 63.17700 1.000 10.97693 27 GLU B CA 1
ATOM 3750 C C . GLU B 1 27 ? 25.72700 6.56800 64.11900 1.000 9.48466 27 GLU B C 1
ATOM 3751 O O . GLU B 1 27 ? 25.52500 5.41500 63.73300 1.000 9.31644 27 GLU B O 1
ATOM 3763 N N . LEU B 1 28 ? 25.46500 6.94300 65.36800 1.000 9.50706 28 LEU B N 1
ATOM 3764 C CA . LEU B 1 28 ? 24.88600 5.98500 66.31100 1.000 8.43256 28 LEU B CA 1
ATOM 3765 C C . LEU B 1 28 ? 23.51600 5.52300 65.85000 1.000 8.79684 28 LEU B C 1
ATOM 3766 O O . LEU B 1 28 ? 23.17900 4.33000 65.90700 1.000 8.85186 28 LEU B O 1
ATOM 3782 N N . HIS B 1 29 ? 22.69300 6.47200 65.41900 1.000 8.20964 29 HIS B N 1
ATOM 3783 C CA . HIS B 1 29 ? 21.30000 6.18900 65.12200 1.000 8.20608 29 HIS B CA 1
ATOM 3784 C C . HIS B 1 29 ? 21.18000 5.24600 63.94300 1.000 8.33193 29 HIS B C 1
ATOM 3785 O O . HIS B 1 29 ? 20.45700 4.24100 64.00500 1.000 8.26935 29 HIS B O 1
ATOM 3799 N N . HIS B 1 30 ? 21.92600 5.51700 62.87400 1.000 8.43725 30 HIS B N 1
ATOM 3800 C CA . HIS B 1 30 ? 21.86900 4.63800 61.71000 1.000 9.30149 30 HIS B CA 1
ATOM 3801 C C . HIS B 1 30 ? 22.66800 3.35700 61.91100 1.000 9.43759 30 HIS B C 1
ATOM 3802 O O . HIS B 1 30 ? 22.15900 2.24900 61.67000 1.000 9.85511 30 HIS B O 1
ATOM 3817 N N . ASP B 1 31 ? 23.92300 3.47600 62.34900 1.000 9.57808 31 ASP B N 1
ATOM 3818 C CA . ASP B 1 31 ? 24.80800 2.31900 62.33000 1.000 9.97677 31 ASP B CA 1
ATOM 3819 C C . ASP B 1 31 ? 24.51000 1.35500 63.46400 1.000 10.16911 31 ASP B C 1
ATOM 3820 O O . ASP B 1 31 ? 24.76300 0.14800 63.33300 1.000 11.70843 31 ASP B O 1
ATOM 3829 N N . LYS B 1 32 ? 24.03000 1.84300 64.60200 1.000 9.65238 32 LYS B N 1
ATOM 3830 C CA . LYS B 1 32 ? 23.75900 0.96300 65.73400 1.000 10.07547 32 LYS B CA 1
ATOM 3831 C C . LYS B 1 32 ? 22.26900 0.68200 65.89100 1.000 10.01883 32 LYS B C 1
ATOM 3832 O O . LYS B 1 32 ? 21.85200 -0.48100 65.87500 1.000 9.62758 32 LYS B O 1
ATOM 3851 N N . HIS B 1 33 ? 21.45800 1.72500 66.03500 1.000 9.14375 33 HIS B N 1
ATOM 3852 C CA . HIS B 1 33 ? 20.05000 1.48500 66.32100 1.000 8.57640 33 HIS B CA 1
ATOM 3853 C C . HIS B 1 33 ? 19.34100 0.80400 65.14900 1.000 8.70666 33 HIS B C 1
ATOM 3854 O O . HIS B 1 33 ? 18.62800 -0.18700 65.33700 1.000 8.95706 33 HIS B O 1
ATOM 3868 N N . HIS B 1 34 ? 19.49700 1.32200 63.93100 1.000 8.90217 34 HIS B N 1
ATOM 3869 C CA . HIS B 1 34 ? 18.77300 0.71400 62.81500 1.000 9.00929 34 HIS B CA 1
ATOM 3870 C C . HIS B 1 34 ? 19.27600 -0.70100 62.55600 1.000 8.69763 34 HIS B C 1
ATOM 3871 O O . HIS B 1 34 ? 18.47500 -1.61500 62.31500 1.000 9.02991 34 HIS B O 1
ATOM 3885 N N . ALA B 1 35 ? 20.57900 -0.92300 62.66200 1.000 8.35854 35 ALA B N 1
ATOM 3886 C CA . ALA B 1 35 ? 21.10000 -2.27700 62.49300 1.000 9.62792 35 ALA B CA 1
ATOM 3887 C C . ALA B 1 35 ? 20.41200 -3.27100 63.42700 1.000 8.43679 35 ALA B C 1
ATOM 3888 O O . ALA B 1 35 ? 20.14400 -4.41600 63.04400 1.000 8.72004 35 ALA B O 1
ATOM 3895 N N . ALA B 1 36 ? 20.13900 -2.85800 64.66200 1.000 9.24709 36 ALA B N 1
ATOM 3896 C CA . ALA B 1 36 ? 19.51000 -3.77100 65.60800 1.000 8.96311 36 ALA B CA 1
ATOM 3897 C C . ALA B 1 36 ? 18.10600 -4.17700 65.16000 1.000 8.38771 36 ALA B C 1
ATOM 3898 O O . ALA B 1 36 ? 17.70200 -5.32400 65.36200 1.000 9.19438 36 ALA B O 1
ATOM 3905 N N A TYR B 1 37 ? 17.33600 -3.26000 64.55600 0.530 6.14717 37 TYR B N 1
ATOM 3906 N N B TYR B 1 37 ? 17.35400 -3.25900 64.54900 0.470 11.34030 37 TYR B N 1
ATOM 3907 C CA A TYR B 1 37 ? 16.00800 -3.64100 64.06900 0.530 6.13001 37 TYR B CA 1
ATOM 3908 C CA B TYR B 1 37 ? 16.00900 -3.60300 64.09300 0.470 7.79439 37 TYR B CA 1
ATOM 3909 C C A TYR B 1 37 ? 16.10400 -4.63400 62.92600 0.530 10.79920 37 TYR B C 1
ATOM 3910 C C B TYR B 1 37 ? 16.04800 -4.54600 62.89000 0.470 7.89704 37 TYR B C 1
ATOM 3911 O O A TYR B 1 37 ? 15.27300 -5.54000 62.80600 0.530 10.69586 37 TYR B O 1
ATOM 3912 O O B TYR B 1 37 ? 15.15500 -5.38800 62.73900 0.470 7.20821 37 TYR B O 1
ATOM 3947 N N . VAL B 1 38 ? 17.06700 -4.43600 62.03100 1.000 8.76620 38 VAL B N 1
ATOM 3948 C CA . VAL B 1 38 ? 17.21700 -5.36000 60.91000 1.000 8.27868 38 VAL B CA 1
ATOM 3949 C C . VAL B 1 38 ? 17.43400 -6.77000 61.42500 1.000 9.24109 38 VAL B C 1
ATOM 3950 O O . VAL B 1 38 ? 16.74300 -7.71800 61.01800 1.000 9.91849 38 VAL B O 1
ATOM 3963 N N . LYS B 1 39 ? 18.39600 -6.92800 62.34000 1.000 8.98148 39 LYS B N 1
ATOM 3964 C CA . LYS B 1 39 ? 18.66000 -8.23600 62.93200 1.000 8.62240 39 LYS B CA 1
ATOM 3965 C C . LYS B 1 39 ? 17.44200 -8.74800 63.69200 1.000 8.76688 39 LYS B C 1
ATOM 3966 O O . LYS B 1 39 ? 17.09200 -9.92400 63.58000 1.000 9.21239 39 LYS B O 1
ATOM 3985 N N . GLY B 1 40 ? 16.77700 -7.88200 64.46000 1.000 9.07046 40 GLY B N 1
ATOM 3986 C CA . GLY B 1 40 ? 15.60800 -8.30900 65.21200 1.000 9.35018 40 GLY B CA 1
ATOM 3987 C C . GLY B 1 40 ? 14.45700 -8.76300 64.33600 1.000 8.64233 40 GLY B C 1
ATOM 3988 O O . GLY B 1 40 ? 13.73600 -9.70400 64.68700 1.000 9.04457 40 GLY B O 1
ATOM 3992 N N . ALA B 1 41 ? 14.24800 -8.09100 63.20200 1.000 8.34727 41 ALA B N 1
ATOM 3993 C CA . ALA B 1 41 ? 13.16900 -8.46500 62.29400 1.000 8.71892 41 ALA B CA 1
ATOM 3994 C C . ALA B 1 41 ? 13.46700 -9.77900 61.60100 1.000 9.10477 41 ALA B C 1
ATOM 3995 O O . ALA B 1 41 ? 12.60600 -10.65400 61.52100 1.000 9.30643 41 ALA B O 1
ATOM 4002 N N . ASN B 1 42 ? 14.70100 -9.95900 61.12600 1.000 8.32280 42 ASN B N 1
ATOM 4003 C CA . ASN B 1 42 ? 15.05600 -11.23600 60.52500 1.000 9.13607 42 ASN B CA 1
ATOM 4004 C C . ASN B 1 42 ? 14.96100 -12.35200 61.55300 1.000 8.76890 42 ASN B C 1
ATOM 4005 O O . ASN B 1 42 ? 14.46200 -13.43400 61.25400 1.000 10.06966 42 ASN B O 1
ATOM 4016 N N . ASP B 1 43 ? 15.41500 -12.09700 62.78000 1.000 8.60721 43 ASP B N 1
ATOM 4017 C CA . ASP B 1 43 ? 15.34900 -13.12800 63.81400 1.000 9.04056 43 ASP B CA 1
ATOM 4018 C C . ASP B 1 43 ? 13.91300 -13.50500 64.15400 1.000 10.43301 43 ASP B C 1
ATOM 4019 O O . ASP B 1 43 ? 13.62300 -14.68200 64.38800 1.000 9.60123 43 ASP B O 1
ATOM 4028 N N . ALA B 1 44 ? 13.01200 -12.52400 64.23800 1.000 9.29154 44 ALA B N 1
ATOM 4029 C CA . ALA B 1 44 ? 11.62600 -12.85700 64.54900 1.000 9.91962 44 ALA B CA 1
ATOM 4030 C C . ALA B 1 44 ? 11.04200 -13.77600 63.49800 1.000 8.57610 44 ALA B C 1
ATOM 4031 O O . ALA B 1 44 ? 10.35200 -14.74500 63.82700 1.000 9.58538 44 ALA B O 1
ATOM 4038 N N . LEU B 1 45 ? 11.30700 -13.49400 62.22200 1.000 8.91946 45 LEU B N 1
ATOM 4039 C CA . LEU B 1 45 ? 10.80300 -14.36500 61.16600 1.000 9.05103 45 LEU B CA 1
ATOM 4040 C C . LEU B 1 45 ? 11.46100 -15.73700 61.21600 1.000 9.41179 45 LEU B C 1
ATOM 4041 O O . LEU B 1 45 ? 10.80300 -16.76100 60.99900 1.000 10.14295 45 LEU B O 1
ATOM 4057 N N . GLU B 1 46 ? 12.76000 -15.78800 61.49400 1.000 10.10655 46 GLU B N 1
ATOM 4058 C CA . GLU B 1 46 ? 13.43300 -17.07800 61.57500 1.000 10.94833 46 GLU B CA 1
ATOM 4059 C C . GLU B 1 46 ? 12.87400 -17.90500 62.72100 1.000 9.05412 46 GLU B C 1
ATOM 4060 O O . GLU B 1 46 ? 12.61600 -19.11200 62.58000 1.000 9.83901 46 GLU B O 1
ATOM 4072 N N . GLN B 1 47 ? 12.65600 -17.26200 63.85700 1.000 9.84946 47 GLN B N 1
ATOM 4073 C CA . GLN B 1 47 ? 12.12500 -17.97200 65.01100 1.000 10.28091 47 GLN B CA 1
ATOM 4074 C C . GLN B 1 47 ? 10.67400 -18.40000 64.80100 1.000 10.36304 47 GLN B C 1
ATOM 4075 O O . GLN B 1 47 ? 10.28400 -19.47500 65.27100 1.000 10.77718 47 GLN B O 1
ATOM 4089 N N . LEU B 1 48 ? 9.86400 -17.60100 64.09700 1.000 9.43955 48 LEU B N 1
ATOM 4090 C CA . LEU B 1 48 ? 8.50600 -18.03500 63.76500 1.000 9.49510 48 LEU B CA 1
ATOM 4091 C C . LEU B 1 48 ? 8.51600 -19.23200 62.82800 1.000 10.41438 48 LEU B C 1
ATOM 4092 O O . LEU B 1 48 ? 7.71300 -20.15700 62.97600 1.000 10.05029 48 LEU B O 1
ATOM 4108 N N . ALA B 1 49 ? 9.43700 -19.25800 61.86500 1.000 9.81960 49 ALA B N 1
ATOM 4109 C CA . ALA B 1 49 ? 9.53600 -20.42100 60.99200 1.000 10.25622 49 ALA B CA 1
ATOM 4110 C C . ALA B 1 49 ? 9.94500 -21.65700 61.78100 1.000 11.33014 49 ALA B C 1
ATOM 4111 O O . ALA B 1 49 ? 9.41500 -22.75700 61.55200 1.000 11.18451 49 ALA B O 1
ATOM 4118 N N . GLU B 1 50 ? 10.87800 -21.49700 62.72900 1.000 11.95296 50 GLU B N 1
ATOM 4119 C CA . GLU B 1 50 ? 11.28100 -22.62600 63.56400 1.000 12.15023 50 GLU B CA 1
ATOM 4120 C C . GLU B 1 50 ? 10.12100 -23.11400 64.42200 1.000 12.39159 50 GLU B C 1
ATOM 4121 O O . GLU B 1 50 ? 9.93600 -24.32000 64.59800 1.000 12.29925 50 GLU B O 1
ATOM 4133 N N . ALA B 1 51 ? 9.32500 -22.19300 64.95600 1.000 11.93837 51 ALA B N 1
ATOM 4134 C CA . ALA B 1 51 ? 8.19400 -22.57400 65.79000 1.000 10.84775 51 ALA B CA 1
ATOM 4135 C C . ALA B 1 51 ? 7.17200 -23.36100 64.98500 1.000 11.57788 51 ALA B C 1
ATOM 4136 O O . ALA B 1 51 ? 6.66300 -24.38800 65.44000 1.000 12.66580 51 ALA B O 1
ATOM 4143 N N . ARG B 1 52 ? 6.85300 -22.88600 63.78200 1.000 11.48451 52 ARG B N 1
ATOM 4144 C CA . ARG B 1 52 ? 5.92500 -23.61500 62.93000 1.000 12.05465 52 ARG B CA 1
ATOM 4145 C C . ARG B 1 52 ? 6.46000 -24.99900 62.59800 1.000 12.31733 52 ARG B C 1
ATOM 4146 O O . ARG B 1 52 ? 5.71600 -25.98100 62.63500 1.000 14.38686 52 ARG B O 1
ATOM 4167 N N . GLU B 1 53 ? 7.74800 -25.09200 62.26700 1.000 12.22985 53 GLU B N 1
ATOM 4168 C CA . GLU B 1 53 ? 8.30100 -26.36200 61.82600 1.000 13.90126 53 GLU B CA 1
ATOM 4169 C C . GLU B 1 53 ? 8.32500 -27.38000 62.96400 1.000 15.67040 53 GLU B C 1
ATOM 4170 O O . GLU B 1 53 ? 8.09200 -28.57700 62.73400 1.000 19.50432 53 GLU B O 1
ATOM 4182 N N . LYS B 1 54 ? 8.59700 -26.94000 64.19300 1.000 14.81781 54 LYS B N 1
ATOM 4183 C CA . LYS B 1 54 ? 8.60200 -27.84400 65.33800 1.000 15.16363 54 LYS B CA 1
ATOM 4184 C C . LYS B 1 54 ? 7.22300 -28.03200 65.96200 1.000 15.68878 54 LYS B C 1
ATOM 4185 O O . LYS B 1 54 ? 7.06400 -28.90400 66.83200 1.000 1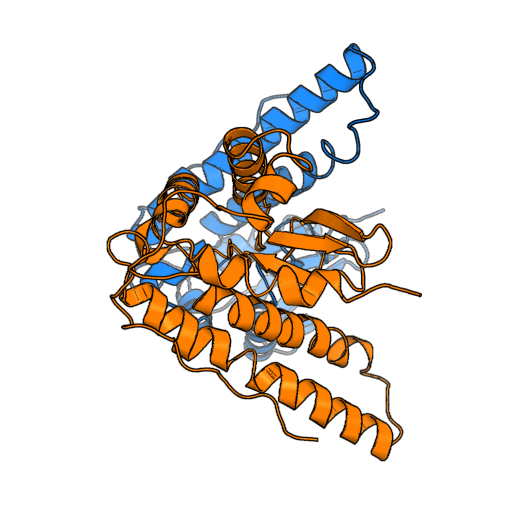7.85984 54 LYS B O 1
ATOM 4204 N N . GLY B 1 55 ? 6.21300 -27.29300 65.51300 1.000 14.32315 55 GLY B N 1
ATOM 4205 C CA . GLY B 1 55 ? 4.87100 -27.46400 66.03800 1.000 13.95607 55 GLY B CA 1
ATOM 4206 C C . GLY B 1 55 ? 4.67100 -26.92800 67.43400 1.000 14.69668 55 GLY B C 1
ATOM 4207 O O . GLY B 1 55 ? 3.81600 -27.42800 68.16600 1.000 17.23332 55 GLY B O 1
ATOM 4211 N N . ASP B 1 56 ? 5.44600 -25.93100 67.83500 1.000 13.73699 56 ASP B N 1
ATOM 4212 C CA . ASP B 1 56 ? 5.32100 -25.32200 69.15600 1.000 13.45008 56 ASP B CA 1
ATOM 4213 C C . ASP B 1 56 ? 5.23800 -23.81500 68.97100 1.000 12.58538 56 ASP B C 1
ATOM 4214 O O . ASP B 1 56 ? 6.25800 -23.14700 68.79800 1.000 13.29768 56 ASP B O 1
ATOM 4223 N N . LEU B 1 57 ? 4.01700 -23.30000 69.01100 1.000 11.62876 57 LEU B N 1
ATOM 4224 C CA . LEU B 1 57 ? 3.69400 -21.89300 68.88300 1.000 10.14739 57 LEU B CA 1
ATOM 4225 C C . LEU B 1 57 ? 3.37200 -21.26300 70.22800 1.000 10.79939 57 LEU B C 1
ATOM 4226 O O . LEU B 1 57 ? 2.77200 -20.18500 70.27200 1.000 10.87571 57 LEU B O 1
ATOM 4242 N N . SER B 1 58 ? 3.81600 -21.88800 71.32200 1.000 11.38616 58 SER B N 1
ATOM 4243 C CA . SER B 1 58 ? 3.49800 -21.38600 72.65300 1.000 12.07684 58 SER B CA 1
ATOM 4244 C C . SER B 1 58 ? 4.10000 -20.01400 72.92300 1.000 12.68253 58 SER B C 1
ATOM 4245 O O . SER B 1 58 ? 3.58800 -19.29400 73.78600 1.000 13.34429 58 SER B O 1
ATOM 4253 N N . LYS B 1 59 ? 5.13600 -19.61100 72.18600 1.000 10.64882 59 LYS B N 1
ATOM 4254 C CA . LYS B 1 59 ? 5.76100 -18.30800 72.36400 1.000 11.09030 59 LYS B CA 1
ATOM 4255 C C . LYS B 1 59 ? 5.28700 -17.28800 71.33900 1.000 9.54349 59 LYS B C 1
ATOM 4256 O O . LYS B 1 59 ? 5.93900 -16.25800 71.15600 1.000 9.17232 59 LYS B O 1
ATOM 4275 N N . VAL B 1 60 ? 4.14900 -17.54900 70.68300 1.000 9.99608 60 VAL B N 1
ATOM 4276 C CA . VAL B 1 60 ? 3.69800 -16.69300 69.58400 1.000 9.45449 60 VAL B CA 1
ATOM 4277 C C . VAL B 1 60 ? 3.57700 -15.23500 70.01000 1.000 8.51214 60 VAL B C 1
ATOM 4278 O O . VAL B 1 60 ? 3.87500 -14.33700 69.22900 1.000 8.47054 60 VAL B O 1
ATOM 4291 N N . ASN B 1 61 ? 3.13200 -14.96300 71.24100 1.000 8.27603 61 ASN B N 1
ATOM 4292 C CA . ASN B 1 61 ? 2.95600 -13.56000 71.61500 1.000 7.91177 61 ASN B CA 1
ATOM 4293 C C . ASN B 1 61 ? 4.28200 -12.81200 71.62500 1.000 8.11126 61 ASN B C 1
ATOM 4294 O O . ASN B 1 61 ? 4.35900 -11.64500 71.23600 1.000 8.55641 61 ASN B O 1
ATOM 4305 N N . LEU B 1 62 ? 5.33700 -13.47100 72.11700 1.000 8.55509 62 LEU B N 1
ATOM 4306 C CA . LEU B 1 62 ? 6.67100 -12.88900 72.13200 1.000 8.72329 62 LEU B CA 1
ATOM 4307 C C . LEU B 1 62 ? 7.14600 -12.63700 70.71800 1.000 7.56565 62 LEU B C 1
ATOM 4308 O O . LEU B 1 62 ? 7.63300 -11.55200 70.38900 1.000 8.25696 62 LEU B O 1
ATOM 4324 N N . LEU B 1 63 ? 7.02400 -13.65000 69.86800 1.000 8.82353 63 LEU B N 1
ATOM 4325 C CA . LEU B 1 63 ? 7.54300 -13.53600 68.51600 1.000 9.03977 63 LEU B CA 1
ATOM 4326 C C . LEU B 1 63 ? 6.79000 -12.48200 67.72400 1.000 7.57163 63 LEU B C 1
ATOM 4327 O O . LEU B 1 63 ? 7.37700 -11.79000 66.90100 1.000 8.38145 63 LEU B O 1
ATOM 4343 N N . GLN B 1 64 ? 5.48000 -12.35500 67.95400 1.000 8.78365 64 GLN B N 1
ATOM 4344 C CA . GLN B 1 64 ? 4.68100 -11.37200 67.21600 1.000 8.17702 64 GLN B CA 1
ATOM 4345 C C . GLN B 1 64 ? 4.95600 -9.94800 67.66900 1.000 8.45750 64 GLN B C 1
ATOM 4346 O O . GLN B 1 64 ? 4.88800 -9.02900 66.85300 1.000 7.68693 64 GLN B O 1
ATOM 4360 N N A LYS B 1 65 ? 5.26500 -9.73800 68.95100 0.530 7.30727 65 LYS B N 1
ATOM 4361 N N B LYS B 1 65 ? 5.26800 -9.75700 68.95600 0.470 7.29074 65 LYS B N 1
ATOM 4362 C CA A LYS B 1 65 ? 5.67700 -8.40200 69.36300 0.530 6.75394 65 LYS B CA 1
ATOM 4363 C CA B LYS B 1 65 ? 5.68200 -8.44000 69.43200 0.470 10.16651 65 LYS B CA 1
ATOM 4364 C C A LYS B 1 65 ? 7.08800 -8.09100 68.87800 0.530 6.92055 65 LYS B C 1
ATOM 4365 C C B LYS B 1 65 ? 7.07900 -8.09900 68.92500 0.470 9.35071 65 LYS B C 1
ATOM 4366 O O A LYS B 1 65 ? 7.36600 -6.97400 68.43000 0.530 6.56718 65 LYS B O 1
ATOM 4367 O O B LYS B 1 65 ? 7.33300 -6.96700 68.50100 0.470 9.61927 65 LYS B O 1
ATOM 4404 N N . ASN B 1 66 ? 7.99400 -9.06600 68.95900 1.000 7.83626 66 ASN B N 1
ATOM 4405 C CA . ASN B 1 66 ? 9.32800 -8.83800 68.41200 1.000 7.97321 66 ASN B CA 1
ATOM 4406 C C . ASN B 1 66 ? 9.25800 -8.52300 66.92400 1.000 7.84887 66 ASN B C 1
ATOM 4407 O O . ASN B 1 66 ? 9.98800 -7.65800 66.43000 1.000 8.02293 66 ASN B O 1
ATOM 4418 N N . LEU B 1 67 ? 8.36900 -9.20500 66.19800 1.000 7.72479 67 LEU B N 1
ATOM 4419 C CA . LEU B 1 67 ? 8.23300 -8.91800 64.77700 1.000 7.66802 67 LEU B CA 1
ATOM 4420 C C . LEU B 1 67 ? 7.70400 -7.50700 64.57300 1.000 7.16166 67 LEU B C 1
ATOM 4421 O O . LEU B 1 67 ? 8.26200 -6.72600 63.79700 1.000 8.79361 67 LEU B O 1
ATOM 4437 N N . ALA B 1 68 ? 6.60500 -7.16900 65.23900 1.000 7.34026 68 ALA B N 1
ATOM 4438 C CA . ALA B 1 68 ? 6.01700 -5.84600 65.04400 1.000 6.93376 68 ALA B CA 1
ATOM 4439 C C . ALA B 1 68 ? 7.00000 -4.74500 65.42100 1.000 7.62958 68 ALA B C 1
ATOM 4440 O O . ALA B 1 68 ? 7.17700 -3.77900 64.67600 1.000 7.60814 68 ALA B O 1
ATOM 4447 N N . PHE B 1 69 ? 7.60700 -4.85700 66.59800 1.000 7.55636 69 PHE B N 1
ATOM 4448 C CA . PHE B 1 69 ? 8.51200 -3.81100 67.06300 1.000 7.95934 69 PHE B CA 1
ATOM 4449 C C . PHE B 1 69 ? 9.67200 -3.61200 66.09500 1.000 7.44281 69 PHE B C 1
ATOM 4450 O O . PHE B 1 69 ? 9.99600 -2.48400 65.70400 1.000 7.34986 69 PHE B O 1
ATOM 4467 N N . ASN B 1 70 ? 10.33600 -4.70800 65.71100 1.000 7.18196 70 ASN B N 1
ATOM 4468 C CA . ASN B 1 70 ? 11.53700 -4.58400 64.88900 1.000 7.02921 70 ASN B CA 1
ATOM 4469 C C . ASN B 1 70 ? 11.20800 -4.28100 63.43700 1.000 7.49116 70 ASN B C 1
ATOM 4470 O O . ASN B 1 70 ? 11.90100 -3.47000 62.81000 1.000 7.98842 70 ASN B O 1
ATOM 4481 N N . LEU B 1 71 ? 10.17700 -4.91700 62.87200 1.000 7.69738 71 LEU B N 1
ATOM 4482 C CA . LEU B 1 71 ? 9.80600 -4.57600 61.50300 1.000 6.73093 71 LEU B CA 1
ATOM 4483 C C . LEU B 1 71 ? 9.34700 -3.12600 61.41800 1.000 7.39934 71 LEU B C 1
ATOM 4484 O O . LEU B 1 71 ? 9.70900 -2.40800 60.48800 1.000 7.32568 71 LEU B O 1
ATOM 4500 N N . ALA B 1 72 ? 8.51900 -2.69000 62.36300 1.000 7.16290 72 ALA B N 1
ATOM 4501 C CA . ALA B 1 72 ? 8.11200 -1.29100 62.37700 1.000 6.28031 72 ALA B CA 1
ATOM 4502 C C . ALA B 1 72 ? 9.31600 -0.37100 62.50500 1.000 7.18217 72 ALA B C 1
ATOM 4503 O O . ALA B 1 72 ? 9.40700 0.65200 61.82100 1.000 7.06771 72 ALA B O 1
ATOM 4510 N N . GLY B 1 73 ? 10.24600 -0.70300 63.39800 1.000 7.52507 73 GLY B N 1
ATOM 4511 C CA . GLY B 1 73 ? 11.44400 0.11000 63.50100 1.000 7.54761 73 GLY B CA 1
ATOM 4512 C C . GLY B 1 73 ? 12.18600 0.18100 62.18500 1.000 7.05779 73 GLY B C 1
ATOM 4513 O O . GLY B 1 73 ? 12.68500 1.24300 61.78100 1.000 7.61698 73 GLY B O 1
ATOM 4517 N N . HIS B 1 74 ? 12.26600 -0.94600 61.49200 1.000 7.07838 74 HIS B N 1
ATOM 4518 C CA . HIS B 1 74 ? 12.98000 -1.00200 60.22800 1.000 7.78157 74 HIS B CA 1
ATOM 4519 C C . HIS B 1 74 ? 12.26000 -0.20100 59.14800 1.000 6.55278 74 HIS B C 1
ATOM 4520 O O . HIS B 1 74 ? 12.88800 0.58300 58.42700 1.000 7.83534 74 HIS B O 1
ATOM 4534 N N . VAL B 1 75 ? 10.94900 -0.37800 59.02200 1.000 7.45729 75 VAL B N 1
ATOM 4535 C CA . VAL B 1 75 ? 10.17500 0.42200 58.07700 1.000 7.23674 75 VAL B CA 1
ATOM 4536 C C . VAL B 1 75 ? 10.33500 1.90500 58.38100 1.000 7.11640 75 VAL B C 1
ATOM 4537 O O . VAL B 1 75 ? 10.58900 2.72500 57.48300 1.000 8.12519 75 VAL B O 1
ATOM 4550 N N . ASN B 1 76 ? 10.17900 2.27600 59.65100 1.000 6.97838 76 ASN B N 1
ATOM 4551 C CA . ASN B 1 76 ? 10.14000 3.69000 59.99200 1.000 6.78770 76 ASN B CA 1
ATOM 4552 C C . ASN B 1 76 ? 11.47200 4.35900 59.66400 1.000 7.03541 76 ASN B C 1
ATOM 4553 O O . ASN B 1 76 ? 11.49500 5.47700 59.12300 1.000 8.39185 76 ASN B O 1
ATOM 4564 N N . HIS B 1 77 ? 12.59600 3.71400 60.01300 1.000 7.60458 77 HIS B N 1
ATOM 4565 C CA . HIS B 1 77 ? 13.89500 4.32200 59.73500 1.000 7.40130 77 HIS B CA 1
ATOM 4566 C C . HIS B 1 77 ? 14.24300 4.25900 58.25700 1.000 7.88486 77 HIS B C 1
ATOM 4567 O O . HIS B 1 77 ? 14.89700 5.17300 57.75400 1.000 8.11771 77 HIS B O 1
ATOM 4581 N N . THR B 1 78 ? 13.79000 3.22100 57.54800 1.000 7.82567 78 THR B N 1
ATOM 4582 C CA . TH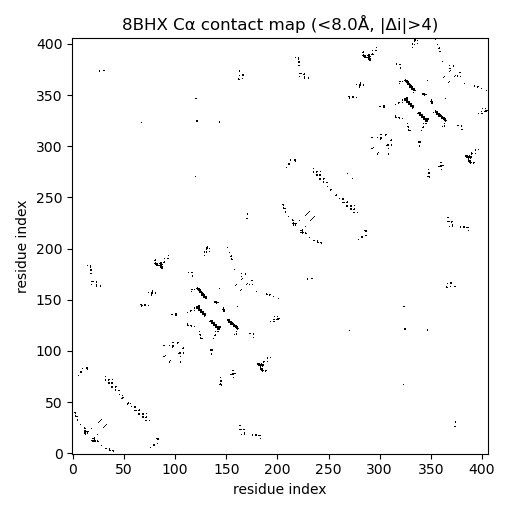R B 1 78 ? 13.98800 3.15700 56.10500 1.000 8.30990 78 THR B CA 1
ATOM 4583 C C . THR B 1 78 ? 13.37000 4.36300 55.41400 1.000 7.62189 78 THR B C 1
ATOM 4584 O O . THR B 1 78 ? 13.95600 4.91900 54.47800 1.000 8.72471 78 THR B O 1
ATOM 4595 N N . VAL B 1 79 ? 12.19200 4.79700 55.85900 1.000 7.71163 79 VAL B N 1
ATOM 4596 C CA . VAL B 1 79 ? 11.58100 5.99700 55.28700 1.000 7.32543 79 VAL B CA 1
ATOM 4597 C C . VAL B 1 79 ? 12.27100 7.26000 55.80600 1.000 7.99003 79 VAL B C 1
ATOM 4598 O O . VAL B 1 79 ? 12.46600 8.22800 55.06000 1.000 7.80219 79 VAL B O 1
ATOM 4611 N N . PHE B 1 80 ? 12.64900 7.26600 57.08200 1.000 7.38669 80 PHE B N 1
ATOM 4612 C CA . PHE B 1 80 ? 13.23500 8.45100 57.70600 1.000 7.20873 80 PHE B CA 1
ATOM 4613 C C . PHE B 1 80 ? 14.49600 8.93800 56.98700 1.000 7.44359 80 PHE B C 1
ATOM 4614 O O . PHE B 1 80 ? 14.62300 10.13700 56.72000 1.000 7.46966 80 PHE B O 1
ATOM 4631 N N . TRP B 1 81 ? 15.46500 8.05900 56.68100 1.000 7.31822 81 TRP B N 1
ATOM 4632 C CA . TRP B 1 81 ? 16.73500 8.59600 56.18300 1.000 7.49614 81 TRP B CA 1
ATOM 4633 C C . TRP B 1 81 ? 16.57300 9.39700 54.89600 1.000 8.08090 81 TRP B C 1
ATOM 4634 O O . TRP B 1 81 ? 17.07700 10.53100 54.82500 1.000 8.30829 81 TRP B O 1
ATOM 4655 N N . PRO B 1 82 ? 15.90300 8.89000 53.85600 1.000 7.66270 82 PRO B N 1
ATOM 4656 C CA . PRO B 1 82 ? 15.76400 9.68800 52.62100 1.000 8.17713 82 PRO B CA 1
ATOM 4657 C C . PRO B 1 82 ? 14.78100 10.83700 52.73900 1.000 8.95561 82 PRO B C 1
ATOM 4658 O O . PRO B 1 82 ? 14.77700 11.72200 51.87200 1.000 8.89368 82 PRO B O 1
ATOM 4669 N N . ASN B 1 83 ? 13.96500 10.85600 53.79300 1.000 7.82615 83 ASN B N 1
ATOM 4670 C CA . ASN B 1 83 ? 13.12600 12.01000 54.08100 1.000 9.09897 83 ASN B CA 1
ATOM 4671 C C . ASN B 1 83 ? 13.94400 13.23500 54.46400 1.000 10.14609 83 ASN B C 1
ATOM 4672 O O . ASN B 1 83 ? 13.36800 14.32300 54.57100 1.000 10.22033 83 ASN B O 1
ATOM 4683 N N . LEU B 1 84 ? 15.24400 13.09400 54.72600 1.000 9.02949 84 LEU B N 1
ATOM 4684 C CA . LEU B 1 84 ? 16.10800 14.19800 55.12400 1.000 8.95667 84 LEU B CA 1
ATOM 4685 C C . LEU B 1 84 ? 17.10200 14.46700 54.00700 1.000 9.99406 84 LEU B C 1
ATOM 4686 O O . LEU B 1 84 ? 17.39300 13.58500 53.19900 1.000 9.95324 84 LEU B O 1
ATOM 4702 N N . SER B 1 85 ? 17.62600 15.69300 53.93700 1.000 9.79407 85 SER B N 1
ATOM 4703 C CA . SER B 1 85 ? 18.58500 16.01600 52.88700 1.000 10.69463 85 SER B CA 1
ATOM 4704 C C . SER B 1 85 ? 19.35500 17.27400 53.25300 1.000 12.89214 85 SER B C 1
ATOM 4705 O O . SER B 1 85 ? 18.78700 18.19300 53.85600 1.000 14.73863 85 SER B O 1
ATOM 4713 N N . PRO B 1 86 ? 20.63100 17.35800 52.86800 1.000 11.61587 86 PRO B N 1
ATOM 4714 C CA . PRO B 1 86 ? 21.37300 18.62100 52.98900 1.000 16.16672 86 PRO B CA 1
ATOM 4715 C C . PRO B 1 86 ? 20.85700 19.70600 52.08900 1.000 19.19355 86 PRO B C 1
ATOM 4716 O O . PRO B 1 86 ? 21.25400 20.86300 52.26700 1.000 20.28587 86 PRO B O 1
ATOM 4727 N N . ASP B 1 87 ? 20.04200 19.36200 51.10100 1.000 16.54909 87 ASP B N 1
ATOM 4728 C CA . ASP B 1 87 ? 19.39900 20.32000 50.21300 1.000 22.80784 87 ASP B CA 1
ATOM 4729 C C . ASP B 1 87 ? 17.92200 20.44300 50.52700 1.000 24.67413 87 ASP B C 1
ATOM 4730 O O . ASP B 1 87 ? 17.12800 20.79300 49.65200 1.000 25.20378 87 ASP B O 1
ATOM 4739 N N . GLY B 1 88 ? 17.54100 20.11600 51.75500 1.000 23.75622 88 GLY B N 1
ATOM 4740 C CA . GLY B 1 88 ? 16.15400 20.12200 52.15200 1.000 18.87589 88 GLY B CA 1
ATOM 4741 C C . GLY B 1 88 ? 15.72700 21.46200 52.70300 1.000 16.71352 88 GLY B C 1
ATOM 4742 O O . GLY B 1 88 ? 16.43000 22.47600 52.62200 1.000 20.29968 88 GLY B O 1
ATOM 4746 N N . GLY B 1 89 ? 14.54100 21.44900 53.28000 1.000 13.85844 89 GLY B N 1
ATOM 4747 C CA . GLY B 1 89 ? 13.96700 22.65100 53.81900 1.000 15.09362 89 GLY B CA 1
ATOM 4748 C C . GLY B 1 89 ? 12.91800 23.22200 52.89600 1.000 14.85998 89 GLY B C 1
ATOM 4749 O O . GLY B 1 89 ? 12.46600 22.60400 51.92700 1.000 15.39567 89 GLY B O 1
ATOM 4753 N N . ASP B 1 90 ? 12.52800 24.43900 53.22800 1.000 17.12563 90 ASP B N 1
ATOM 4754 C CA . ASP B 1 90 ? 11.54500 25.18800 52.43400 1.000 16.38102 90 ASP B CA 1
ATOM 4755 C C . ASP B 1 90 ? 10.19600 24.47700 52.51400 1.000 14.37969 90 ASP B C 1
ATOM 4756 O O . ASP B 1 90 ? 9.84400 23.91300 53.56100 1.000 19.77307 90 ASP B O 1
ATOM 4765 N N . LYS B 1 91 ? 9.45800 24.43500 51.41100 1.000 15.83806 91 LYS B N 1
ATOM 4766 C CA . LYS B 1 91 ? 8.06900 24.01700 51.45600 1.000 14.42763 91 LYS B CA 1
ATOM 4767 C C . LYS B 1 91 ? 7.77700 23.01200 50.35600 1.000 14.24185 91 LYS B C 1
ATOM 4768 O O . LYS B 1 91 ? 8.42500 23.02300 49.30600 1.000 17.06277 91 LYS B O 1
ATOM 4787 N N . PRO B 1 92 ? 6.76700 22.16300 50.54800 1.000 11.59197 92 PRO B N 1
ATOM 4788 C CA . PRO B 1 92 ? 6.34300 21.26500 49.47000 1.000 13.61076 92 PRO B CA 1
ATOM 4789 C C . PRO B 1 92 ? 5.72300 22.04400 48.32400 1.000 14.56165 92 PRO B C 1
ATOM 4790 O O . PRO B 1 92 ? 5.08800 23.08900 48.51200 1.000 14.54437 92 PRO B O 1
ATOM 4801 N N . GLU B 1 93 ? 5.90900 21.51000 47.11900 1.000 15.03947 93 GLU B N 1
ATOM 4802 C CA . GLU B 1 93 ? 5.48800 22.15100 45.88400 1.000 15.36883 93 GLU B CA 1
ATOM 4803 C C . GLU B 1 93 ? 4.64700 21.18100 45.06400 1.000 15.34248 93 GLU B C 1
ATOM 4804 O O . GLU B 1 93 ? 4.45400 20.02200 45.43400 1.000 14.56105 93 GLU B O 1
ATOM 4816 N N . GLY B 1 94 ? 4.15200 21.66100 43.92500 1.000 15.85203 94 GLY B N 1
ATOM 4817 C CA . GLY B 1 94 ? 3.45400 20.79500 43.00100 1.000 15.89884 94 GLY B CA 1
ATOM 4818 C C . GLY B 1 94 ? 2.23800 20.12800 43.61000 1.000 15.28584 94 GLY B C 1
ATOM 4819 O O . GLY B 1 94 ? 1.54300 20.67800 44.47300 1.000 15.08076 94 GLY B O 1
ATOM 4824 N N . GLU B 1 95 ? 1.97300 18.90300 43.14700 1.000 14.43134 95 GLU B N 1
ATOM 4825 C CA . GLU B 1 95 ? 0.78500 18.18200 43.58600 1.000 15.78419 95 GLU B CA 1
ATOM 4826 C C . GLU B 1 95 ? 0.85900 17.82400 45.06100 1.000 12.62566 95 GLU B C 1
ATOM 4827 O O . GLU B 1 95 ? -0.17200 17.79700 45.73600 1.000 13.12562 95 GLU B O 1
ATOM 4839 N N . LEU B 1 96 ? 2.05400 17.54800 45.58100 1.000 11.62251 96 LEU B N 1
ATOM 4840 C CA . LEU B 1 96 ? 2.16300 17.29900 47.01300 1.000 12.55828 96 LEU B CA 1
ATOM 4841 C C . LEU B 1 96 ? 1.79500 18.54500 47.80400 1.000 12.29361 96 LEU B C 1
ATOM 4842 O O . LEU B 1 96 ? 1.03200 18.47100 48.77400 1.000 10.70400 96 LEU B O 1
ATOM 4858 N N . GLY B 1 97 ? 2.34100 19.69100 47.41800 1.000 11.05229 97 GLY B N 1
ATOM 4859 C CA . GLY B 1 97 ? 1.99400 20.92500 48.10200 1.000 12.26643 97 GLY B CA 1
ATOM 4860 C C . GLY B 1 97 ? 0.50900 21.21400 48.05600 1.000 12.37229 97 GLY B C 1
ATOM 4861 O O . GLY B 1 97 ? -0.09200 21.60800 49.06400 1.000 12.43913 97 GLY B O 1
ATOM 4865 N N . ALA B 1 98 ? -0.10900 21.00700 46.89200 1.000 13.12367 98 ALA B N 1
ATOM 4866 C C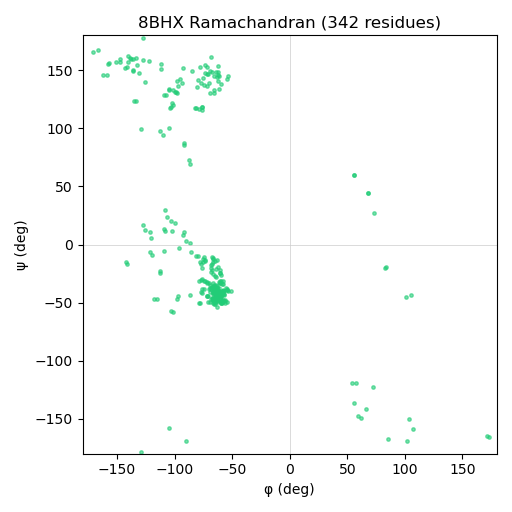A . ALA B 1 98 ? -1.54200 21.24300 46.77700 1.000 12.06224 98 ALA B CA 1
ATOM 4867 C C . ALA B 1 98 ? -2.33400 20.28300 47.65700 1.000 11.18299 98 ALA B C 1
ATOM 4868 O O . ALA B 1 98 ? -3.33100 20.67700 48.27800 1.000 12.20018 98 ALA B O 1
ATOM 4875 N N . ALA B 1 99 ? -1.91800 19.01800 47.71800 1.000 10.65679 99 ALA B N 1
ATOM 4876 C CA . ALA B 1 99 ? -2.62200 18.04500 48.53800 1.000 11.75875 99 ALA B CA 1
ATOM 4877 C C . ALA B 1 99 ? -2.50700 18.38000 50.01900 1.000 10.93262 99 ALA B C 1
ATOM 4878 O O . ALA B 1 99 ? -3.46600 18.19900 50.78200 1.000 11.03283 99 ALA B O 1
ATOM 4885 N N . ILE B 1 100 ? -1.34800 18.87800 50.44700 1.000 9.45277 100 ILE B N 1
ATOM 4886 C CA . ILE B 1 100 ? -1.19200 19.28400 51.83800 1.000 10.42594 100 ILE B CA 1
ATOM 4887 C C . ILE B 1 100 ? -2.08000 20.49200 52.14300 1.000 9.94942 100 ILE B C 1
ATOM 4888 O O . ILE B 1 100 ? -2.72700 20.54600 53.20000 1.000 10.20111 100 ILE B O 1
ATOM 4904 N N . ASP B 1 101 ? -2.14300 21.47200 51.22800 1.000 10.60381 101 ASP B N 1
ATOM 4905 C CA . ASP B 1 101 ? -3.04400 22.60000 51.43500 1.000 10.96609 101 ASP B CA 1
ATOM 4906 C C . ASP B 1 101 ? -4.48700 22.11700 51.55200 1.000 14.69518 101 ASP B C 1
ATOM 4907 O O . ASP B 1 101 ? -5.24900 22.59800 52.39900 1.000 13.00374 101 ASP B O 1
ATOM 4916 N N A ASP B 1 102 ? -4.88300 21.17200 50.69500 0.290 11.68879 102 ASP B N 1
ATOM 4917 N N B ASP B 1 102 ? -4.87700 21.15300 50.71800 0.710 11.62063 102 ASP B N 1
ATOM 4918 C CA A ASP B 1 102 ? -6.25500 20.67800 50.72400 0.290 12.71174 102 ASP B CA 1
ATOM 4919 C CA B ASP B 1 102 ? -6.26100 20.69000 50.73400 0.710 11.70700 102 ASP B CA 1
ATOM 4920 C C A ASP B 1 102 ? -6.55100 19.93900 52.02300 0.290 13.90931 102 ASP B C 1
ATOM 4921 C C B ASP B 1 102 ? -6.57200 19.89400 51.99600 0.710 11.84814 102 ASP B C 1
ATOM 4922 O O A ASP B 1 102 ? -7.61100 20.13700 52.62800 0.290 10.61528 102 ASP B O 1
ATOM 4923 O O B ASP B 1 102 ? -7.66900 20.01100 52.55100 0.710 15.28013 102 ASP B O 1
ATOM 4940 N N . ALA B 1 103 ? -5.62500 19.08800 52.47000 1.000 10.41755 103 ALA B N 1
ATOM 4941 C CA . ALA B 1 103 ? -5.88400 18.21700 53.60500 1.000 11.61238 103 ALA B CA 1
ATOM 4942 C C . ALA B 1 103 ? -5.73100 18.92400 54.94500 1.000 14.26979 103 ALA B C 1
ATOM 4943 O O . ALA B 1 103 ? -6.36900 18.52200 55.92400 1.000 15.23503 103 ALA B O 1
ATOM 4951 N N . PHE B 1 104 ? -4.87100 19.94200 55.02900 1.000 10.50260 104 PHE B N 1
ATOM 4952 C CA . PHE B 1 104 ? -4.53600 20.57400 56.30000 1.000 10.65010 104 PHE B CA 1
ATOM 4953 C C . PHE B 1 104 ? -4.85200 22.05200 56.33500 1.000 11.95146 104 PHE B C 1
ATOM 4954 O O . PHE B 1 104 ? -4.74900 22.65500 57.41100 1.000 11.41555 104 PHE B O 1
ATOM 4971 N N . GLY B 1 105 ? -5.25900 22.63500 55.21300 1.000 10.60245 105 GLY B N 1
ATOM 4972 C CA . GLY B 1 105 ? -5.60900 24.04000 55.14000 1.000 11.94456 105 GLY B CA 1
ATOM 4973 C C . GLY B 1 105 ? -4.51500 24.89500 54.53300 1.000 12.11970 105 GLY B C 1
ATOM 4974 O O . GLY B 1 105 ? -4.78300 25.76900 53.70300 1.000 12.78983 105 GLY B O 1
ATOM 4978 N N . SER B 1 106 ? -3.27900 24.66400 54.96700 1.000 10.67667 106 SER B N 1
ATOM 4979 C CA . SER B 1 106 ? -2.09200 25.40100 54.52900 1.000 9.63751 106 SER B CA 1
ATOM 4980 C C . SER B 1 106 ? -0.87200 24.62100 54.99300 1.000 9.58818 106 SER B C 1
ATOM 4981 O O . SER B 1 106 ? -0.96500 23.72700 55.84000 1.000 9.23181 106 SER B O 1
ATOM 4989 N N . PHE B 1 107 ? 0.29100 25.00300 54.45800 1.000 9.68236 107 PHE B N 1
ATOM 4990 C CA . PHE B 1 107 ? 1.53000 24.41800 54.95200 1.000 9.64962 107 PHE B CA 1
ATOM 4991 C C . PHE B 1 107 ? 1.76700 24.79000 56.41100 1.000 9.29523 107 PHE B C 1
ATOM 4992 O O . PHE B 1 107 ? 2.19200 23.94800 57.20100 1.000 9.88160 107 PHE B O 1
ATOM 5009 N N . ASP B 1 108 ? 1.48900 26.02300 56.79400 1.000 9.59536 108 ASP B N 1
ATOM 5010 C CA . ASP B 1 108 ? 1.68800 26.42200 58.18200 1.000 10.27271 108 ASP B CA 1
ATOM 5011 C C . ASP B 1 108 ? 0.84700 25.58200 59.14700 1.000 10.26449 108 ASP B C 1
ATOM 5012 O O . ASP B 1 108 ? 1.32700 25.17400 60.16200 1.000 9.60761 108 ASP B O 1
ATOM 5021 N N . ALA B 1 109 ? -0.40200 25.34300 58.76800 1.000 10.04561 109 ALA B N 1
ATOM 5022 C CA . ALA B 1 109 ? -1.27600 24.55000 59.63000 1.000 9.12944 109 ALA B CA 1
ATOM 5023 C C . ALA B 1 109 ? -0.82700 23.10100 59.67900 1.000 8.79134 109 ALA B C 1
ATOM 5024 O O . ALA B 1 109 ? -0.83800 22.47900 60.75100 1.000 9.27099 109 ALA B O 1
ATOM 5031 N N . PHE B 1 110 ? -0.41300 22.54500 58.53400 1.000 9.12753 110 PHE B N 1
ATOM 5032 C CA . PHE B 1 110 ? 0.20700 21.22500 58.54300 1.000 9.26036 110 PHE B CA 1
ATOM 5033 C C . PHE B 1 110 ? 1.39900 21.17600 59.49800 1.000 9.48415 110 PHE B C 1
ATOM 5034 O O . PHE B 1 110 ? 1.52000 20.24900 60.31400 1.000 8.80326 110 PHE B O 1
ATOM 5051 N N . ARG B 1 111 ? 2.30800 22.14100 59.41100 1.000 8.76442 111 ARG B N 1
ATOM 5052 C CA . ARG B 1 111 ? 3.49500 22.15900 60.23600 1.000 9.52562 111 ARG B CA 1
ATOM 5053 C C . ARG B 1 111 ? 3.15300 22.27300 61.70600 1.000 9.20543 111 ARG B C 1
ATOM 5054 O O . ARG B 1 111 ? 3.76100 21.65400 62.51300 1.000 9.70338 111 ARG B O 1
ATOM 5075 N N . ALA B 1 112 ? 2.17200 23.10000 62.03000 1.000 9.04494 112 ALA B N 1
ATOM 5076 C CA . ALA B 1 112 ? 1.78400 23.25400 63.42900 1.000 9.02162 112 ALA B CA 1
ATOM 5077 C C . ALA B 1 112 ? 1.19700 21.96700 63.98800 1.000 9.54626 112 ALA B C 1
ATOM 5078 O O . ALA B 1 112 ? 1.48900 21.59500 65.12800 1.000 9.43420 112 ALA B O 1
ATOM 5085 N N . HIS B 1 113 ? 0.36700 21.27900 63.20600 1.000 8.39533 113 HIS B N 1
ATOM 5086 C CA . HIS B 1 113 ? -0.22100 20.01600 63.62700 1.000 8.96337 113 HIS B CA 1
ATOM 5087 C C . HIS B 1 11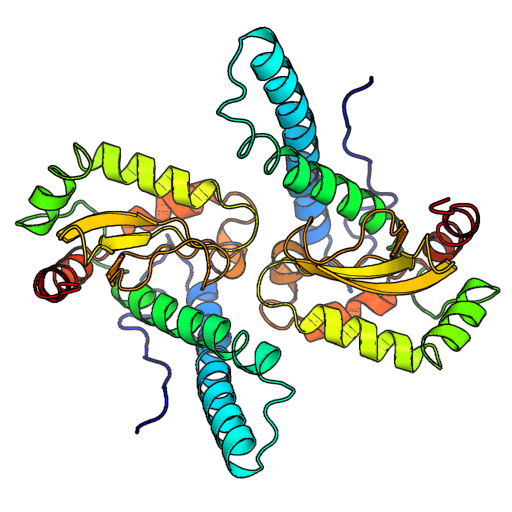3 ? 0.85300 18.94700 63.76700 1.000 8.52928 113 HIS B C 1
ATOM 5088 O O . HIS B 1 113 ? 0.95000 18.27100 64.79800 1.000 8.15402 113 HIS B O 1
ATOM 5102 N N . PHE B 1 114 ? 1.72300 18.82300 62.76500 1.000 7.41225 114 PHE B N 1
ATOM 5103 C CA . PHE B 1 114 ? 2.79500 17.83000 62.81400 1.000 8.36894 114 PHE B CA 1
ATOM 5104 C C . PHE B 1 114 ? 3.71500 18.08700 63.99500 1.000 8.08800 114 PHE B C 1
ATOM 5105 O O . PHE B 1 114 ? 4.06000 17.15300 64.73000 1.000 8.14232 114 PHE B O 1
ATOM 5122 N N . SER B 1 115 ? 4.07400 19.35000 64.23200 1.000 8.48414 115 SER B N 1
ATOM 5123 C CA . SER B 1 115 ? 4.95200 19.67300 65.35100 1.000 8.59098 115 SER B CA 1
ATOM 5124 C C . SER B 1 115 ? 4.30500 19.34800 66.68200 1.000 9.13905 115 SER B C 1
ATOM 5125 O O . SER B 1 115 ? 4.95700 18.79300 67.57500 1.000 9.42708 115 SER B O 1
ATOM 5133 N N . ALA B 1 116 ? 3.02000 19.68700 66.84400 1.000 8.46375 116 ALA B N 1
ATOM 5134 C CA . ALA B 1 116 ? 2.30500 19.37700 68.08100 1.000 9.22292 116 ALA B CA 1
ATOM 5135 C C . ALA B 1 116 ? 2.19600 17.87200 68.29800 1.000 8.94888 116 ALA B C 1
ATOM 5136 O O . ALA B 1 116 ? 2.34600 17.39000 69.42900 1.000 9.24041 116 ALA B O 1
ATOM 5143 N N . ALA B 1 117 ? 1.93700 17.11600 67.23400 1.000 8.21776 117 ALA B N 1
ATOM 5144 C CA . ALA B 1 117 ? 1.93300 15.66300 67.36400 1.000 8.27775 117 ALA B CA 1
ATOM 5145 C C . ALA B 1 117 ? 3.30300 15.15800 67.79900 1.000 8.58417 117 ALA B C 1
ATOM 5146 O O . ALA B 1 117 ? 3.40800 14.24100 68.62800 1.000 9.16848 117 ALA B O 1
ATOM 5153 N N . ALA B 1 118 ? 4.37500 15.74400 67.25200 1.000 7.56692 118 ALA B N 1
ATOM 5154 C CA . ALA B 1 118 ? 5.72900 15.31000 67.58100 1.000 8.05693 118 ALA B CA 1
ATOM 5155 C C . ALA B 1 118 ? 6.05300 15.56500 69.05100 1.000 8.87648 118 ALA B C 1
ATOM 5156 O O . ALA B 1 118 ? 6.57800 14.68000 69.73900 1.000 9.57626 118 ALA B O 1
ATOM 5163 N N . THR B 1 119 ? 5.80300 16.77800 69.54300 1.000 8.47039 119 THR B N 1
ATOM 5164 C CA . THR B 1 119 ? 6.18900 17.09400 70.91800 1.000 9.18413 119 THR B CA 1
ATOM 5165 C C . THR B 1 119 ? 5.23500 16.52500 71.95900 1.000 9.58247 119 THR B C 1
ATOM 5166 O O . THR B 1 119 ? 5.59300 16.46000 73.13600 1.000 10.45113 119 THR B O 1
ATOM 5177 N N . GLY B 1 120 ? 4.03900 16.09600 71.56100 1.000 9.18679 120 GLY B N 1
ATOM 5178 C CA . GLY B 1 120 ? 3.06900 15.60700 72.52000 1.000 10.13164 120 GLY B CA 1
ATOM 5179 C C . GLY B 1 120 ? 3.27400 14.18100 72.95700 1.000 9.53977 120 GLY B C 1
ATOM 5180 O O . GLY B 1 120 ? 2.63200 13.73100 73.90500 1.000 11.39000 120 GLY B O 1
ATOM 5184 N N . ILE B 1 121 ? 4.16400 13.44300 72.30000 1.000 9.36119 121 ILE B N 1
ATOM 5185 C CA . ILE B 1 121 ? 4.34100 12.03100 72.62300 1.000 9.15949 121 ILE B CA 1
ATOM 5186 C C . ILE B 1 121 ? 4.81800 11.86300 74.06300 1.000 8.85832 121 ILE B C 1
ATOM 5187 O O . ILE B 1 121 ? 5.62800 12.65200 74.58400 1.000 9.93221 121 ILE B O 1
ATOM 5203 N N . GLN B 1 122 ? 4.28100 10.84800 74.72100 1.000 9.51459 122 GLN B N 1
ATOM 5204 C CA . GLN B 1 122 ? 4.57200 10.49800 76.10800 1.000 9.21364 122 GLN B CA 1
ATOM 5205 C C . GLN B 1 122 ? 5.29400 9.15900 76.07200 1.000 10.95704 122 GLN B C 1
ATOM 5206 O O . GLN B 1 122 ? 4.66900 8.09900 75.94100 1.000 12.49837 122 GLN B O 1
ATOM 5220 N N . GLY B 1 123 ? 6.61600 9.21400 76.14200 1.000 9.23863 123 GLY B N 1
ATOM 5221 C CA . GLY B 1 123 ? 7.46000 8.06900 75.86000 1.000 8.52094 123 GLY B CA 1
ATOM 5222 C C . GLY B 1 123 ? 8.10000 8.20000 74.49800 1.000 9.58435 123 GLY B C 1
ATOM 5223 O O . GLY B 1 123 ? 8.37300 9.31700 74.04900 1.000 12.01181 123 GLY B O 1
ATOM 5227 N N . SER B 1 124 ? 8.37200 7.09100 73.85000 1.000 8.34968 124 SER B N 1
ATOM 5228 C CA . SER B 1 124 ? 8.99100 7.07200 72.53700 1.000 7.48982 124 SER B CA 1
ATOM 5229 C C . SER B 1 124 ? 7.91900 7.04500 71.45900 1.000 7.48969 124 SER B C 1
ATOM 5230 O O . SER B 1 124 ? 6.82800 6.51600 71.67100 1.000 7.68111 124 SER B O 1
ATOM 5238 N N . GLY B 1 125 ? 8.22800 7.59000 70.28200 1.000 6.95072 125 GLY B N 1
ATOM 5239 C CA . GLY B 1 125 ? 7.26700 7.54400 69.18600 1.000 8.01308 125 GLY B CA 1
ATOM 5240 C C . GLY B 1 125 ? 7.71600 8.39100 68.01100 1.000 7.30745 125 GLY B C 1
ATOM 5241 O O . GLY B 1 125 ? 8.88500 8.77400 67.92100 1.000 7.64690 125 GLY B O 1
ATOM 5245 N N . TRP B 1 126 ? 6.76600 8.65800 67.10900 1.000 7.82963 126 TRP B N 1
ATOM 5246 C CA . TRP B 1 126 ? 7.01700 9.35600 65.85800 1.000 6.52969 126 TRP B CA 1
ATOM 5247 C C . TRP B 1 126 ? 5.83800 10.26900 65.53600 1.000 7.97757 126 TRP B C 1
ATOM 5248 O O . TRP B 1 126 ? 4.68900 9.96200 65.88500 1.000 8.01781 126 TRP B O 1
ATOM 5269 N N . ALA B 1 127 ? 6.09300 11.35400 64.81100 1.000 7.67931 127 ALA B N 1
ATOM 5270 C CA . ALA B 1 127 ? 5.03000 12.02500 64.06600 1.000 6.97232 127 ALA B CA 1
ATOM 5271 C C . ALA B 1 127 ? 5.22700 11.66200 62.60800 1.000 7.07943 127 ALA B C 1
ATOM 5272 O O . ALA B 1 127 ? 6.35700 11.69400 62.11700 1.000 7.76299 127 ALA B O 1
ATOM 5279 N N . ILE B 1 128 ? 4.15500 11.28500 61.92400 1.000 7.38772 128 ILE B N 1
ATOM 5280 C CA . ILE B 1 128 ? 4.26200 10.91700 60.52300 1.000 7.17910 128 ILE B CA 1
ATOM 5281 C C . ILE B 1 128 ? 3.13300 11.53700 59.71600 1.000 7.64292 128 ILE B C 1
ATOM 5282 O O . ILE B 1 128 ? 2.01800 11.74500 60.21500 1.000 8.17349 128 ILE B O 1
ATOM 5298 N N . LEU B 1 129 ? 3.43500 11.82900 58.45900 1.000 7.67331 129 LEU B N 1
ATOM 5299 C CA . LEU B 1 129 ? 2.44400 12.07300 57.42400 1.000 7.08629 129 LEU B CA 1
ATOM 5300 C C . LEU B 1 129 ? 2.27700 10.78200 56.63900 1.000 7.86058 129 LEU B C 1
ATOM 5301 O O . LEU B 1 129 ? 3.27400 10.17800 56.20300 1.000 8.17868 129 LEU B O 1
ATOM 5317 N N . ALA B 1 130 ? 1.02900 10.35700 56.45300 1.000 7.76996 130 ALA B N 1
ATOM 5318 C CA . ALA B 1 130 ? 0.72600 9.10400 55.79800 1.000 9.10539 130 ALA B CA 1
ATOM 5319 C C . ALA B 1 130 ? -0.44900 9.26200 54.85500 1.000 7.58967 130 ALA B C 1
ATOM 5320 O O . ALA B 1 130 ? -1.24600 10.19500 54.96000 1.000 8.99078 130 ALA B O 1
ATOM 5327 N N . TRP B 1 131 ? -0.55200 8.31600 53.93600 1.000 8.29311 131 TRP B N 1
ATOM 5328 C CA . TRP B 1 131 ? -1.71700 8.17600 53.07300 1.000 8.11829 131 TRP B CA 1
ATOM 5329 C C . TRP B 1 131 ? -2.59800 7.04700 53.58200 1.000 8.15499 131 TRP B C 1
ATOM 5330 O O . TRP B 1 131 ? -2.15100 5.90100 53.69900 1.000 9.03445 131 TRP B O 1
ATOM 5351 N N . ASP B 1 132 ? -3.84000 7.37500 53.91300 1.000 8.22694 132 ASP B N 1
ATOM 5352 C CA . ASP B 1 132 ? -4.82200 6.36300 54.28700 1.000 8.39924 132 ASP B CA 1
ATOM 5353 C C . ASP B 1 132 ? -5.33600 5.71000 53.01500 1.000 8.40707 132 ASP B C 1
ATOM 5354 O O . ASP B 1 132 ? -5.95000 6.37200 52.18100 1.000 9.33227 132 ASP B O 1
ATOM 5363 N N . ILE B 1 133 ? -5.08100 4.40700 52.86100 1.000 8.13292 133 ILE B N 1
ATOM 5364 C CA . ILE B 1 133 ? -5.46000 3.69900 51.64000 1.000 9.91704 133 ILE B CA 1
ATOM 5365 C C . ILE B 1 133 ? -6.94600 3.38700 51.55400 1.000 9.41124 133 ILE B C 1
ATOM 5366 O O . ILE B 1 133 ? -7.41000 2.99500 50.49100 1.000 10.87039 133 ILE B O 1
ATOM 5382 N N A LEU B 1 134 ? -7.69900 3.52500 52.64600 0.650 8.96710 134 LEU B N 1
ATOM 5383 N N B LEU B 1 134 ? -7.69700 3.54600 52.64200 0.350 9.32102 134 LEU B N 1
ATOM 5384 C CA A LEU B 1 134 ? -9.14900 3.36900 52.57100 0.650 8.89133 134 LEU B CA 1
ATOM 5385 C CA B LEU B 1 134 ? -9.14300 3.37200 52.56900 0.350 12.10320 134 LEU B CA 1
ATOM 5386 C C A LEU B 1 134 ? -9.79300 4.66600 52.09000 0.650 9.23417 134 LEU B C 1
ATOM 5387 C C B LEU B 1 134 ? -9.80500 4.66400 52.10000 0.350 10.63408 134 LEU B C 1
ATOM 5388 O O A LEU B 1 134 ? -10.42900 4.69800 51.02900 0.650 10.02545 134 LEU B O 1
ATOM 5389 O O B LEU B 1 134 ? -10.47900 4.68900 51.06300 0.350 12.70809 134 LEU B O 1
ATOM 5420 N N . GLY B 1 135 ? -9.60800 5.75600 52.84500 1.000 9.92416 135 GLY B N 1
ATOM 5421 C CA . GLY B 1 135 ? -10.16900 7.04600 52.48100 1.000 10.75731 135 GLY B CA 1
ATOM 5422 C C . GLY B 1 135 ? -9.47900 7.75900 51.35300 1.000 9.93716 135 GLY B C 1
ATOM 5423 O O . GLY B 1 135 ? -10.01000 8.77000 50.88200 1.000 11.24774 135 GLY B O 1
ATOM 5427 N N . GLN B 1 136 ? -8.31500 7.28400 50.91900 1.000 10.11903 136 GLN B N 1
ATOM 5428 C CA . GLN B 1 136 ? -7.55300 7.91900 49.84200 1.000 12.08705 136 GLN B CA 1
ATOM 5429 C C . GLN B 1 136 ? -7.28700 9.38500 50.18300 1.000 9.79258 136 GLN B C 1
ATOM 5430 O O . GLN B 1 136 ? -7.70000 10.30500 49.47600 1.000 11.28335 136 GLN B O 1
ATOM 5444 N N . ARG B 1 137 ? -6.59000 9.58600 51.30100 1.000 10.27653 137 ARG B N 1
ATOM 5445 C CA . ARG B 1 137 ? -6.41600 10.92700 51.83200 1.000 10.34734 137 ARG B CA 1
ATOM 5446 C C . ARG B 1 137 ? -5.18800 10.98300 52.72700 1.000 9.60677 137 ARG B C 1
ATOM 5447 O O . ARG B 1 137 ? -4.76900 9.99000 53.32500 1.000 9.28046 137 ARG B O 1
ATOM 5468 N N . LEU B 1 138 ? -4.65300 12.18700 52.85200 1.000 8.46217 138 LEU B N 1
ATOM 5469 C CA . LEU B 1 138 ? -3.52900 12.44500 53.73900 1.000 8.91180 138 LEU B CA 1
ATOM 5470 C C . LEU B 1 138 ? -3.98100 12.61100 55.17700 1.000 8.50634 138 LEU B C 1
ATOM 5471 O O . LEU B 1 138 ? -4.96000 13.30500 55.46400 1.000 10.41106 138 LEU B O 1
ATOM 5487 N N . ILE B 1 139 ? -3.25000 11.98200 56.08600 1.000 8.33325 139 ILE B N 1
ATOM 5488 C CA . ILE B 1 139 ? -3.45900 12.11100 57.52100 1.000 8.62576 139 ILE B CA 1
ATOM 5489 C C . ILE B 1 139 ? -2.10400 12.22200 58.21200 1.000 7.40589 139 ILE B C 1
ATOM 5490 O O . ILE B 1 139 ? -1.07400 11.79700 57.68200 1.000 8.71594 139 ILE B O 1
ATOM 5506 N N . ILE B 1 140 ? -2.11400 12.76000 59.42000 1.000 7.57687 140 ILE B N 1
ATOM 5507 C CA . ILE B 1 140 ? -0.99400 12.61600 60.34200 1.000 7.72813 140 ILE B CA 1
ATOM 5508 C C . ILE B 1 140 ? -1.32500 11.48500 61.29500 1.000 7.72845 140 ILE B C 1
ATOM 5509 O O . ILE B 1 140 ? -2.48800 11.32100 61.69200 1.000 8.58773 140 ILE B O 1
ATOM 5525 N N . GLU B 1 141 ? -0.32700 10.67700 61.63300 1.000 7.22997 141 GLU B N 1
ATOM 5526 C CA . GLU B 1 141 ? -0.44600 9.69100 62.69300 1.000 7.24132 141 GLU B CA 1
ATOM 5527 C C . GLU B 1 141 ? 0.65700 9.93700 63.70500 1.000 7.93745 141 GLU B C 1
ATOM 5528 O O . GLU B 1 141 ? 1.77900 10.31000 63.34000 1.000 9.06238 141 GLU B O 1
ATOM 5540 N N A GLN B 1 142 ? 0.31500 9.80000 64.97600 0.730 6.61374 142 GLN B N 1
ATOM 5541 N N B GLN B 1 142 ? 0.33600 9.71200 64.97100 0.270 7.97648 142 GLN B N 1
ATOM 5542 C CA A GLN B 1 142 ? 1.26500 9.93300 66.07600 0.730 7.64975 142 GLN B CA 1
ATOM 5543 C CA B GLN B 1 142 ? 1.25000 9.91800 66.08900 0.270 7.46809 142 GLN B CA 1
ATOM 5544 C C A GLN B 1 142 ? 1.54900 8.51900 66.56600 0.730 8.27261 142 GLN B C 1
ATOM 5545 C C B GLN B 1 142 ? 1.59400 8.54200 66.65000 0.270 6.06512 142 GLN B C 1
ATOM 5546 O O A GLN B 1 142 ? 0.73400 7.92700 67.27300 0.730 8.55332 142 GLN B O 1
ATOM 5547 O O B GLN B 1 142 ? 0.90700 8.02900 67.53200 0.270 5.25306 142 GLN B O 1
ATOM 5574 N N . LEU B 1 143 ? 2.68200 7.96000 66.15500 1.000 6.97608 143 LEU B N 1
ATOM 5575 C CA . LEU B 1 143 ? 3.01800 6.59100 66.51000 1.000 7.06285 143 LEU B CA 1
ATOM 5576 C C . LEU B 1 143 ? 3.54600 6.51000 67.93300 1.000 6.82861 143 LEU B C 1
ATOM 5577 O O . LEU B 1 143 ? 4.30600 7.37600 68.38300 1.000 7.56527 143 LEU B O 1
ATOM 5593 N N . TYR B 1 144 ? 3.20000 5.42100 68.61400 1.000 6.70216 144 TYR B N 1
ATOM 5594 C CA . TYR B 1 144 ? 3.76900 5.07600 69.90900 1.000 8.01301 144 TYR B CA 1
ATOM 5595 C C . TYR B 1 144 ? 4.81400 3.99600 69.68000 1.000 6.70175 144 TYR B C 1
ATOM 5596 O O . TYR B 1 144 ? 4.55200 3.00700 68.98400 1.000 7.46823 144 TYR B O 1
ATOM 5614 N N . ASP B 1 145 ? 5.98600 4.16200 70.28000 1.000 7.30888 145 ASP B N 1
ATOM 5615 C CA . ASP B 1 145 ? 7.15400 3.30300 70.04400 1.000 7.38352 145 ASP B CA 1
ATOM 5616 C C . ASP B 1 145 ? 7.42600 3.27600 68.54500 1.000 6.41657 145 ASP B C 1
ATOM 5617 O O . ASP B 1 145 ? 7.69800 4.33900 67.98100 1.000 7.92855 145 ASP B O 1
ATOM 5626 N N . HIS B 1 146 ? 7.36600 2.13100 67.90100 1.000 6.68660 146 HIS B N 1
ATOM 5627 C CA . HIS B 1 146 ? 7.38000 2.09100 66.42900 1.000 6.15366 146 HIS B CA 1
ATOM 5628 C C . HIS B 1 146 ? 6.07700 1.61000 65.76300 1.000 6.89900 146 HIS B C 1
ATOM 5629 O O . HIS B 1 146 ? 5.81700 1.93900 64.63500 1.000 7.05131 146 HIS B O 1
ATOM 5643 N N . GLN B 1 147 ? 5.29200 0.86500 66.54700 1.000 6.79866 147 GLN B N 1
ATOM 5644 C CA . GLN B 1 147 ? 4.25200 -0.03200 66.02300 1.000 7.03377 147 GLN B CA 1
ATOM 5645 C C . GLN B 1 147 ? 2.85200 0.14900 66.60800 1.000 7.52912 147 GLN B C 1
ATOM 5646 O O . GLN B 1 147 ? 2.02400 -0.69600 66.47800 1.000 7.10915 147 GLN B O 1
ATOM 5660 N N . GLY B 1 148 ? 2.63000 1.30100 67.25100 1.000 6.79576 148 GLY B N 1
ATOM 5661 C CA . GLY B 1 148 ? 1.34200 1.54900 67.85600 1.000 7.79392 148 GLY B CA 1
ATOM 5662 C C . GLY B 1 148 ? 0.73300 2.86700 67.41600 1.000 7.95330 148 GLY B C 1
ATOM 5663 O O . GLY B 1 148 ? 1.41400 3.78900 66.95700 1.000 7.45987 148 GLY B O 1
ATOM 5667 N N . ASN B 1 149 ? -0.58500 2.93700 67.57400 1.000 7.72023 149 ASN B N 1
ATOM 5668 C CA . ASN B 1 149 ? -1.38600 4.13800 67.28600 1.000 7.39080 149 ASN B CA 1
ATOM 5669 C C . ASN B 1 149 ? -1.43600 4.45300 65.79200 1.000 6.42857 149 ASN B C 1
ATOM 5670 O O . ASN B 1 149 ? -1.35100 5.60700 65.38100 1.000 7.97779 149 ASN B O 1
ATOM 5681 N N . LEU B 1 150 ? -1.65600 3.41900 64.98200 1.000 7.58660 150 LEU B N 1
ATOM 5682 C CA . LEU B 1 150 ? -1.76400 3.60300 63.53500 1.000 9.11674 150 LEU B CA 1
ATOM 5683 C C . LEU B 1 150 ? -2.74000 2.60000 62.92600 1.000 8.16722 150 LEU B C 1
ATOM 5684 O O . LEU B 1 150 ? -2.99900 1.52700 63.47900 1.000 8.70258 150 LEU B O 1
ATOM 5700 N N . ALA B 1 151 ? -3.26500 2.96900 61.75700 1.000 8.49930 151 ALA B N 1
ATOM 5701 C CA . ALA B 1 151 ? -4.17400 2.11500 61.01600 1.000 7.90824 151 ALA B CA 1
ATOM 5702 C C . ALA B 1 151 ? -3.45000 1.25600 59.99500 1.000 8.62825 151 ALA B C 1
ATOM 5703 O O . ALA B 1 151 ? -2.54500 1.71800 59.28800 1.000 8.76453 151 ALA B O 1
ATOM 5710 N N . ALA B 1 152 ? -3.88000 0.00200 59.89900 1.000 8.43312 152 ALA B N 1
ATOM 5711 C CA . ALA B 1 152 ? -3.35900 -0.88700 58.87400 1.000 8.30562 152 ALA B CA 1
ATOM 5712 C C . ALA B 1 152 ? -3.49800 -0.25100 57.50200 1.000 7.41437 152 ALA B C 1
ATOM 5713 O O . ALA B 1 152 ? -4.47300 0.44600 57.19600 1.000 8.93726 152 ALA B O 1
ATOM 5720 N N . GLY B 1 153 ? -2.51400 -0.53600 56.66300 1.000 8.58279 153 GLY B N 1
ATOM 5721 C CA . GLY B 1 153 ? -2.46700 -0.05000 55.30800 1.000 9.47660 153 GLY B CA 1
ATOM 5722 C C . GLY B 1 153 ? -1.90500 1.33600 55.14800 1.000 10.02376 153 GLY B C 1
ATOM 5723 O O . GLY B 1 153 ? -1.50500 1.70400 54.03800 1.000 9.63460 153 GLY B O 1
ATOM 5727 N N . SER B 1 154 ? -1.86500 2.11900 56.20500 1.000 10.16138 154 SER B N 1
ATOM 5728 C CA . SER B 1 154 ? -1.48900 3.50900 56.02400 1.000 11.75014 154 SER B CA 1
ATOM 5729 C C . SER B 1 154 ? -0.03800 3.58200 55.57800 1.000 9.62109 154 SER B C 1
ATOM 5730 O O . SER B 1 154 ? 0.84800 2.88900 56.09900 1.000 10.80559 154 SER B O 1
ATOM 5738 N N . TYR B 1 155 ? 0.17900 4.39400 54.55700 1.000 9.12752 155 TYR B N 1
ATOM 5739 C CA . TYR B 1 155 ? 1.40300 4.35900 53.78200 1.000 8.53804 155 TYR B CA 1
ATOM 5740 C C . TYR B 1 155 ? 2.27500 5.54000 54.18400 1.000 8.91211 155 TYR B C 1
ATOM 5741 O O . TYR B 1 155 ? 1.86700 6.70000 54.01200 1.000 9.26300 155 TYR B O 1
ATOM 5759 N N . PRO B 1 156 ? 3.45800 5.30900 54.72900 1.000 7.98859 156 PRO B N 1
ATOM 5760 C CA . PRO B 1 156 ? 4.23900 6.40900 55.29700 1.000 10.00035 156 PRO B CA 1
ATOM 5761 C C . PRO B 1 156 ? 4.85200 7.27800 54.21500 1.000 8.39874 156 PRO B C 1
ATOM 5762 O O . PRO B 1 156 ? 5.38300 6.77200 53.22700 1.000 10.17317 156 PRO B O 1
ATOM 5773 N N . LEU B 1 157 ? 4.79300 8.59700 54.42600 1.000 8.50656 157 LEU B N 1
ATOM 5774 C CA . LEU B 1 157 ? 5.32500 9.58700 53.49100 1.000 8.60492 157 LEU B CA 1
ATOM 5775 C C . LEU B 1 157 ? 6.43700 10.43100 54.09100 1.000 8.19271 157 LEU B C 1
ATOM 5776 O O . LEU B 1 157 ? 7.47500 10.63300 53.44600 1.000 9.03192 157 LEU B O 1
ATOM 5792 N N . LEU B 1 158 ? 6.24800 10.94300 55.31000 1.000 7.47716 158 LEU B N 1
ATOM 5793 C CA . LEU B 1 158 ? 7.23600 11.76400 56.00300 1.000 7.48786 158 LEU B CA 1
ATOM 5794 C C . LEU B 1 158 ? 7.24800 11.36900 57.46200 1.000 6.97026 158 LEU B C 1
ATOM 5795 O O . LEU B 1 158 ? 6.19300 11.34300 58.10700 1.000 8.21488 158 LEU B O 1
ATOM 5811 N N A MET B 1 159 ? 8.44100 11.08300 57.98700 0.700 6.61480 159 MET B N 1
ATOM 5812 N N B MET B 1 159 ? 8.54100 11.08300 57.98700 0.300 11.73018 159 MET B N 1
ATOM 5813 C CA A MET B 1 159 ? 8.62500 10.60500 59.35000 0.700 6.63874 159 MET B CA 1
ATOM 5814 C CA B MET B 1 159 ? 8.72500 10.60500 59.35000 0.300 8.36243 159 MET B CA 1
ATOM 5815 C C A MET B 1 159 ? 9.47000 11.57300 60.15200 0.700 5.89888 159 MET B C 1
ATOM 5816 C C B MET B 1 159 ? 9.57000 11.57300 60.15200 0.300 9.29444 159 MET B C 1
ATOM 5817 O O A MET B 1 159 ? 10.44100 12.12400 59.63600 0.700 7.01630 159 MET B O 1
ATOM 5818 O O B MET B 1 159 ? 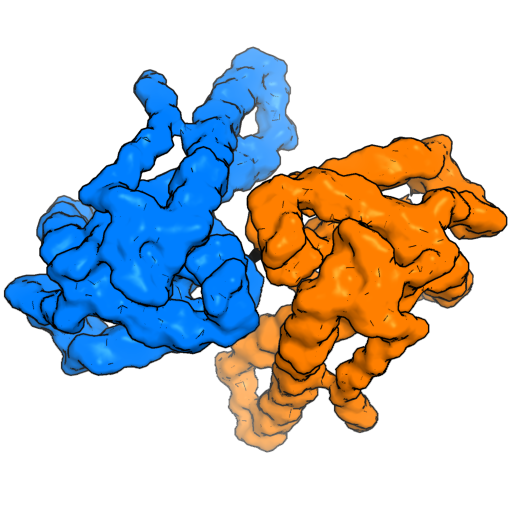10.54100 12.12400 59.63600 0.300 12.52414 159 MET B O 1
ATOM 5845 N N . LEU B 1 160 ? 9.13400 11.72600 61.43100 1.000 7.20472 160 LEU B N 1
ATOM 5846 C CA . LEU B 1 160 ? 9.98100 12.41200 62.40200 1.000 7.80208 160 LEU B CA 1
ATOM 5847 C C . LEU B 1 160 ? 10.12200 11.51200 63.62500 1.000 7.62539 160 LEU B C 1
ATOM 5848 O O . LEU B 1 160 ? 9.15600 11.27500 64.35900 1.000 7.82758 160 LEU B O 1
ATOM 5864 N N . ASP B 1 161 ? 11.33600 11.02400 63.84100 1.000 7.12868 161 ASP B N 1
ATOM 5865 C CA . ASP B 1 161 ? 11.65000 10.15300 64.97400 1.000 6.57252 161 ASP B CA 1
ATOM 5866 C C . ASP B 1 161 ? 11.74900 10.98800 66.24400 1.000 7.65730 161 ASP B C 1
ATOM 5867 O O . ASP B 1 161 ? 12.61400 11.86000 66.35000 1.000 7.90334 161 ASP B O 1
ATOM 5876 N N . MET B 1 162 ? 10.87800 10.71000 67.21400 1.000 7.07580 162 MET B N 1
ATOM 5877 C CA . MET B 1 162 ? 10.83800 11.38900 68.49900 1.000 7.23533 162 MET B CA 1
ATOM 5878 C C . MET B 1 162 ? 11.32100 10.50800 69.64200 1.000 7.29433 162 MET B C 1
ATOM 5879 O O . MET B 1 162 ? 11.17100 10.86900 70.80300 1.000 8.49165 162 MET B O 1
ATOM 5893 N N . TRP B 1 163 ? 11.93100 9.37200 69.34900 1.000 6.70810 163 TRP B N 1
ATOM 5894 C CA . TRP B 1 163 ? 12.67400 8.68700 70.39400 1.000 7.22486 163 TRP B CA 1
ATOM 5895 C C . TRP B 1 163 ? 13.80700 9.58400 70.88100 1.000 7.72378 163 TRP B C 1
ATOM 5896 O O . TRP B 1 163 ? 14.41400 10.32000 70.11300 1.000 8.17516 163 TRP B O 1
ATOM 5917 N N . GLU B 1 164 ? 14.09700 9.50800 72.17800 1.000 7.33018 164 GLU B N 1
ATOM 5918 C CA . GLU B 1 164 ? 15.13900 10.36700 72.74300 1.000 8.67416 164 GLU B CA 1
ATOM 5919 C C . GLU B 1 164 ? 16.48900 10.16300 72.06100 1.000 8.31816 164 GLU B C 1
ATOM 5920 O O . GLU B 1 164 ? 17.24300 11.12800 71.90800 1.000 9.39402 164 GLU B O 1
ATOM 5932 N N . HIS B 1 165 ? 16.82000 8.94700 71.61400 1.000 7.54765 165 HIS B N 1
ATOM 5933 C CA . HIS B 1 165 ? 18.10200 8.78100 70.94400 1.000 8.25124 165 HIS B CA 1
ATOM 5934 C C . HIS B 1 165 ? 18.22600 9.63200 69.69400 1.000 9.30198 165 HIS B C 1
ATOM 5935 O O . HIS B 1 165 ? 19.35200 9.86100 69.22300 1.000 9.44795 165 HIS B O 1
ATOM 5949 N N . ALA B 1 166 ? 17.10900 10.05100 69.09800 1.000 8.12852 166 ALA B N 1
ATOM 5950 C CA . ALA B 1 166 ? 17.16400 10.82600 67.86500 1.000 8.48877 166 ALA B CA 1
ATOM 5951 C C . ALA B 1 166 ? 17.59400 12.27200 68.09100 1.000 8.15373 166 ALA B C 1
ATOM 5952 O O . ALA B 1 166 ? 17.99700 12.93400 67.12700 1.000 8.24203 166 ALA B O 1
ATOM 5959 N N . PHE B 1 167 ? 17.57100 12.76600 69.33800 1.000 8.28950 167 PHE B N 1
ATOM 5960 C CA . PHE B 1 167 ? 17.87100 14.17000 69.58800 1.000 7.85336 167 PHE B CA 1
ATOM 5961 C C . PHE B 1 167 ? 18.66600 14.44900 70.84900 1.000 8.12516 167 PHE B C 1
ATOM 5962 O O . PHE B 1 167 ? 19.19100 15.56100 70.96500 1.000 9.23037 167 PHE B O 1
ATOM 5979 N N . TYR B 1 168 ? 18.78300 13.51200 71.79800 1.000 8.53095 168 TYR B N 1
ATOM 5980 C CA . TYR B 1 168 ? 19.22800 13.88400 73.14400 1.000 8.43126 168 TYR B CA 1
ATOM 5981 C C . TYR B 1 168 ? 20.65800 14.41100 73.16500 1.000 8.17060 168 TYR B C 1
ATOM 5982 O O . TYR B 1 168 ? 20.95400 15.36300 73.88700 1.000 9.68148 168 TYR B O 1
ATOM 6000 N N . LEU B 1 169 ? 21.57400 13.79000 72.40600 1.000 8.36960 169 LEU B N 1
ATOM 6001 C CA . LEU B 1 169 ? 22.96600 14.22900 72.45500 1.000 8.85984 169 LEU B CA 1
ATOM 6002 C C . LEU B 1 169 ? 23.11400 15.69600 72.07900 1.000 8.91137 169 LEU B C 1
ATOM 6003 O O . LEU B 1 169 ? 24.03300 16.36100 72.56300 1.000 10.66462 169 LEU B O 1
ATOM 6019 N N . GLN B 1 170 ? 22.25400 16.20700 71.20400 1.000 9.60013 170 GLN B N 1
ATOM 6020 C CA . GLN B 1 170 ? 22.36500 17.57700 70.73100 1.000 10.15347 170 GLN B CA 1
ATOM 6021 C C . GLN B 1 170 ? 21.46000 18.53100 71.49500 1.000 9.51402 170 GLN B C 1
ATOM 6022 O O . GLN B 1 170 ? 21.90700 19.61800 71.88300 1.000 11.42352 170 GLN B O 1
ATOM 6036 N N . TYR B 1 171 ? 20.20400 18.13800 71.72900 1.000 9.56987 171 TYR B N 1
ATOM 6037 C CA . TYR B 1 171 ? 19.16500 19.02000 72.25300 1.000 9.29593 171 TYR B CA 1
ATOM 6038 C C . TYR B 1 171 ? 18.76000 18.71500 73.69000 1.000 10.78555 171 TYR B C 1
ATOM 6039 O O . TYR B 1 171 ? 17.98200 19.48400 74.27800 1.000 10.90572 171 TYR B O 1
ATOM 6057 N N . LYS B 1 172 ? 19.27100 17.64500 74.27800 1.000 10.86643 172 LYS B N 1
ATOM 6058 C CA . LYS B 1 172 ? 18.92800 17.25700 75.65900 1.000 10.40867 172 LYS B CA 1
ATOM 6059 C C . LYS B 1 172 ? 17.40800 17.12300 75.73900 1.000 10.54414 172 LYS B C 1
ATOM 6060 O O . LYS B 1 172 ? 16.78400 16.55800 74.82900 1.000 10.39819 172 LYS B O 1
ATOM 6079 N N . ASN B 1 173 ? 16.80100 17.64100 76.80500 1.000 11.67439 173 ASN B N 1
ATOM 6080 C CA . ASN B 1 173 ? 15.36600 17.55600 77.01000 1.000 11.27959 173 ASN B CA 1
ATOM 6081 C C . ASN B 1 173 ? 14.56500 18.48900 76.11000 1.000 12.03681 173 ASN B C 1
ATOM 6082 O O . ASN B 1 173 ? 13.33400 18.36900 76.07800 1.000 12.67887 173 ASN B O 1
ATOM 6093 N N . VAL B 1 174 ? 15.20500 19.42000 75.40000 1.000 10.67218 174 VAL B N 1
ATOM 6094 C CA . VAL B 1 174 ? 14.48400 20.47700 74.69600 1.000 10.88504 174 VAL B CA 1
ATOM 6095 C C . VAL B 1 174 ? 14.07900 19.98000 73.31500 1.000 10.46532 174 VAL B C 1
ATOM 6096 O O . VAL B 1 174 ? 14.56800 20.45400 72.28600 1.000 11.98382 174 VAL B O 1
ATOM 6109 N N . LYS B 1 175 ? 13.14200 19.04600 73.29300 1.000 10.85869 175 LYS B N 1
ATOM 6110 C CA . LYS B 1 175 ? 12.75600 18.40000 72.05000 1.000 11.44710 175 LYS B CA 1
ATOM 6111 C C . LYS B 1 175 ? 12.07700 19.36000 71.07900 1.000 10.16686 175 LYS B C 1
ATOM 6112 O O . LYS B 1 175 ? 12.11700 19.12000 69.87200 1.000 9.23179 175 LYS B O 1
ATOM 6131 N N . ALA B 1 176 ? 11.45500 20.44200 71.56200 1.000 11.75316 176 ALA B N 1
ATOM 6132 C CA . ALA B 1 176 ? 10.84500 21.39100 70.62700 1.000 11.78297 176 ALA B CA 1
ATOM 6133 C C . ALA B 1 176 ? 11.88300 22.00500 69.69400 1.000 11.58080 176 ALA B C 1
ATOM 6134 O O . ALA B 1 176 ? 11.57500 22.32400 68.53600 1.000 11.97080 176 ALA B O 1
ATOM 6141 N N . ASP B 1 177 ? 13.10800 22.18500 70.17500 1.000 11.36609 177 ASP B N 1
ATOM 6142 C CA . ASP B 1 177 ? 14.14000 22.77000 69.32900 1.000 9.99914 177 ASP B CA 1
ATOM 6143 C C . ASP B 1 177 ? 14.58200 21.78800 68.24600 1.000 10.11278 177 ASP B C 1
ATOM 6144 O O . ASP B 1 177 ? 14.92000 22.19900 67.13000 1.000 11.14153 177 ASP B O 1
ATOM 6153 N N . TYR B 1 178 ? 14.55200 20.49000 68.54600 1.000 8.97111 178 TYR B N 1
ATOM 6154 C CA . TYR B 1 178 ? 14.81000 19.47700 67.52600 1.000 9.31350 178 TYR B CA 1
ATOM 6155 C C . TYR B 1 178 ? 13.72500 19.48600 66.46200 1.000 8.99822 178 TYR B C 1
ATOM 6156 O O . TYR B 1 178 ? 14.01400 19.39800 65.26100 1.000 9.38460 178 TYR B O 1
ATOM 6174 N N . VAL B 1 179 ? 12.46500 19.54000 66.88800 1.000 8.13371 179 VAL B N 1
ATOM 6175 C CA . VAL B 1 179 ? 11.35500 19.56400 65.93900 1.000 9.16390 179 VAL B CA 1
ATOM 6176 C C . VAL B 1 179 ? 11.47000 20.78000 65.03300 1.000 10.36021 179 VAL B C 1
ATOM 6177 O O . VAL B 1 179 ? 11.26500 20.69100 63.81700 1.000 11.09291 179 VAL B O 1
ATOM 6190 N N . LYS B 1 180 ? 11.82600 21.93100 65.60300 1.000 10.05532 180 LYS B N 1
ATOM 6191 C CA . LYS B 1 180 ? 11.99100 23.12800 64.78100 1.000 11.17623 180 LYS B CA 1
ATOM 6192 C C . LYS B 1 180 ? 13.13000 22.95600 63.78000 1.000 12.22813 180 LYS B C 1
ATOM 6193 O O . LYS B 1 180 ? 12.99700 23.31400 62.59700 1.000 12.38248 180 LYS B O 1
ATOM 6212 N N . ALA B 1 181 ? 14.23700 22.35300 64.22100 1.000 10.47800 181 ALA B N 1
ATOM 6213 C CA . ALA B 1 181 ? 15.39300 22.16000 63.35100 1.000 11.88961 181 ALA B CA 1
ATOM 6214 C C . ALA B 1 181 ? 15.06800 21.23800 62.18400 1.000 11.56015 181 ALA B C 1
ATOM 6215 O O . ALA B 1 181 ? 15.59700 21.42700 61.07400 1.000 11.36585 181 ALA B O 1
ATOM 6222 N N . PHE B 1 182 ? 14.21800 20.23100 62.42100 1.000 10.92563 182 PHE B N 1
ATOM 6223 C CA . PHE B 1 182 ? 13.89000 19.22800 61.41600 1.000 10.02286 182 PHE B CA 1
ATOM 6224 C C . PHE B 1 182 ? 13.39700 19.85500 60.12300 1.000 10.65050 182 PHE B C 1
ATOM 6225 O O . PHE B 1 182 ? 13.71800 19.37500 59.03200 1.000 10.36812 182 PHE B O 1
ATOM 6242 N N . TRP B 1 183 ? 12.61500 20.92800 60.21100 1.000 10.36664 183 TRP B N 1
ATOM 6243 C CA . TRP B 1 183 ? 12.05600 21.51600 58.99700 1.000 10.23530 183 TRP B CA 1
ATOM 6244 C C . TRP B 1 183 ? 13.14200 21.99100 58.04500 1.000 11.74251 183 TRP B C 1
ATOM 6245 O O . TRP B 1 183 ? 12.91300 22.03400 56.83600 1.000 13.69635 183 TRP B O 1
ATOM 6266 N N . ASN B 1 184 ? 14.33200 22.29800 58.55800 1.000 10.43100 184 ASN B N 1
ATOM 6267 C CA . ASN B 1 184 ? 15.44000 22.72200 57.71000 1.000 10.97797 184 ASN B CA 1
ATOM 6268 C C . ASN B 1 184 ? 15.98000 21.61500 56.82500 1.000 10.33299 184 ASN B C 1
ATOM 6269 O O . ASN B 1 184 ? 16.66900 21.92000 55.84800 1.000 11.60799 184 ASN B O 1
ATOM 6280 N N . VAL B 1 185 ? 15.69600 20.34700 57.12700 1.000 9.64399 185 VAL B N 1
ATOM 6281 C CA . VAL B 1 185 ? 16.30600 19.24400 56.40100 1.000 10.04998 185 VAL B CA 1
ATOM 6282 C C . VAL B 1 185 ? 15.28700 18.35000 55.71100 1.000 10.75933 185 VAL B C 1
ATOM 6283 O O . VAL B 1 185 ? 15.66700 17.33500 55.13200 1.000 11.81411 185 VAL B O 1
ATOM 6296 N N . VAL B 1 186 ? 13.99900 18.69300 55.73000 1.000 10.00416 186 VAL B N 1
ATOM 6297 C CA . VAL B 1 186 ? 13.01700 17.82500 55.07700 1.000 9.52338 186 VAL B CA 1
ATOM 6298 C C . VAL B 1 186 ? 13.26400 17.80500 53.57700 1.000 10.33829 186 VAL B C 1
ATOM 6299 O O . VAL B 1 186 ? 13.36400 18.85900 52.93400 1.000 11.76689 186 VAL B O 1
ATOM 6312 N N . ASN B 1 187 ? 13.32600 16.59800 53.01200 1.000 9.62789 187 ASN B N 1
ATOM 6313 C CA . ASN B 1 187 ? 13.51200 16.37300 51.58600 1.000 10.44718 187 ASN B CA 1
ATOM 6314 C C . ASN B 1 187 ? 12.13500 16.25800 50.94200 1.000 10.76950 187 ASN B C 1
ATOM 6315 O O . ASN B 1 187 ? 11.58600 15.17100 50.77700 1.000 9.89600 187 ASN B O 1
ATOM 6326 N N . TRP B 1 188 ? 11.56800 17.39900 50.56300 1.000 9.64205 188 TRP B N 1
ATOM 6327 C CA . TRP B 1 188 ? 10.22400 17.38100 49.99000 1.000 10.25842 188 TRP B CA 1
ATOM 6328 C C . TRP B 1 188 ? 10.16900 16.62300 48.67100 1.000 11.25405 188 TRP B C 1
ATOM 6329 O O . TRP B 1 188 ? 9.12500 16.06100 48.33300 1.000 11.35070 188 TRP B O 1
ATOM 6350 N N . ALA B 1 189 ? 11.26300 16.57500 47.91300 1.000 11.06665 189 ALA B N 1
ATOM 6351 C CA . ALA B 1 189 ? 11.26100 15.77100 46.68900 1.000 11.38695 189 ALA B CA 1
ATOM 6352 C C . ALA B 1 189 ? 11.08200 14.29100 47.00100 1.000 10.45131 189 ALA B C 1
ATOM 6353 O O . ALA B 1 189 ? 10.38100 13.57300 46.27700 1.000 11.19528 189 ALA B O 1
ATOM 6360 N N . ASP B 1 190 ? 11.69000 13.82200 48.08700 1.000 10.07058 190 ASP B N 1
ATOM 6361 C CA . ASP B 1 190 ? 11.49900 12.44100 48.49300 1.000 10.10814 190 ASP B CA 1
ATOM 6362 C C . ASP B 1 190 ? 10.05500 12.20100 48.92800 1.000 8.90186 190 ASP B C 1
ATOM 6363 O O . ASP B 1 190 ? 9.43000 11.20000 48.54800 1.000 11.01137 190 ASP B O 1
ATOM 6372 N N . VAL B 1 191 ? 9.50900 13.09900 49.75300 1.000 9.92385 191 VAL B N 1
ATOM 6373 C CA . VAL B 1 191 ? 8.11700 12.96600 50.18200 1.000 8.73296 191 VAL B CA 1
ATOM 6374 C C . VAL B 1 191 ? 7.19100 12.94900 48.97400 1.000 9.71630 191 VAL B C 1
ATOM 6375 O O . VAL B 1 191 ? 6.23000 12.16500 48.91800 1.000 10.48873 191 VAL B O 1
ATOM 6388 N N . ALA B 1 192 ? 7.47700 13.78700 47.97700 1.000 9.67362 192 ALA B N 1
ATOM 6389 C CA . ALA B 1 192 ? 6.66100 13.82600 46.77100 1.000 10.70519 192 ALA B CA 1
ATOM 6390 C C . ALA B 1 192 ? 6.70600 12.50200 46.01300 1.000 11.57201 192 ALA B C 1
ATOM 6391 O O . ALA B 1 192 ? 5.68600 12.06900 45.45000 1.000 11.57641 192 ALA B O 1
ATOM 6398 N N A LYS B 1 193 ? 7.86600 11.85200 45.93600 0.560 12.54052 193 LYS B N 1
ATOM 6399 N N B LYS B 1 193 ? 7.88500 11.86900 45.96400 0.440 10.23311 193 LYS B N 1
ATOM 6400 C CA A LYS B 1 193 ? 7.91500 10.57400 45.22200 0.560 11.83718 193 LYS B CA 1
ATOM 6401 C CA B LYS B 1 193 ? 8.01600 10.55100 45.34800 0.440 14.36010 193 LYS B CA 1
ATOM 6402 C C A LYS B 1 193 ? 7.06400 9.53600 45.93800 0.560 12.73836 193 LYS B C 1
ATOM 6403 C C B LYS B 1 193 ? 7.19700 9.51900 46.10900 0.440 10.63379 193 LYS B C 1
ATOM 6404 O O A LYS B 1 193 ? 6.26200 8.82500 45.31400 0.560 13.63176 193 LYS B O 1
ATOM 6405 O O B LYS B 1 193 ? 6.53300 8.66500 45.50800 0.440 10.89941 193 LYS B O 1
ATOM 6442 N N A ARG B 1 194 ? 7.20800 9.45500 47.26000 0.560 9.33414 194 ARG B N 1
ATOM 6443 N N B ARG B 1 194 ? 7.23900 9.58000 47.43900 0.440 11.81258 194 ARG B N 1
ATOM 6444 C CA A ARG B 1 194 ? 6.38700 8.54000 48.04100 0.560 18.94399 194 ARG B CA 1
ATOM 6445 C CA B ARG B 1 194 ? 6.45800 8.64900 48.24600 0.440 7.03805 194 ARG B CA 1
ATOM 6446 C C A ARG B 1 194 ? 4.91400 8.82100 47.84100 0.560 15.78645 194 ARG B C 1
ATOM 6447 C C B ARG B 1 194 ? 4.96100 8.84400 48.01900 0.440 7.77654 194 ARG B C 1
ATOM 6448 O O A ARG B 1 194 ? 4.11500 7.89300 47.67600 0.560 11.76492 194 ARG B O 1
ATOM 6449 O O B ARG B 1 194 ? 4.19300 7.87200 48.01100 0.440 8.75827 194 ARG B O 1
ATOM 6490 N N . PHE B 1 195 ? 4.53400 10.09600 47.85200 1.000 10.88933 195 PHE B N 1
ATOM 6491 C CA . PHE B 1 195 ? 3.13200 10.42200 47.61300 1.000 9.30580 195 PHE B CA 1
ATOM 6492 C C . PHE B 1 195 ? 2.66100 9.91300 46.26200 1.000 11.43604 195 PHE B C 1
ATOM 6493 O O . PHE B 1 195 ? 1.54700 9.38700 46.14700 1.000 11.63420 195 PHE B O 1
ATOM 6510 N N . GLU B 1 196 ? 3.48600 10.05500 45.22300 1.000 12.10947 196 GLU B N 1
ATOM 6511 C CA . GLU B 1 196 ? 3.11500 9.50500 43.91900 1.000 14.14056 196 GLU B CA 1
ATOM 6512 C C . GLU B 1 196 ? 2.88000 8.00300 43.99400 1.000 13.80044 196 GLU B C 1
ATOM 6513 O O . GLU B 1 196 ? 1.94400 7.48400 43.36600 1.000 14.91604 196 GLU B O 1
ATOM 6525 N N . ASP B 1 197 ? 3.73300 7.29100 44.73100 1.000 12.19106 197 ASP B N 1
ATOM 6526 C CA . ASP B 1 197 ? 3.56200 5.85200 44.90500 1.000 11.25414 197 ASP B CA 1
ATOM 6527 C C . ASP B 1 197 ? 2.29800 5.56100 45.70200 1.000 12.88581 197 ASP B C 1
ATOM 6528 O O . ASP B 1 197 ? 1.50300 4.68700 45.33400 1.000 12.69950 197 ASP B O 1
ATOM 6537 N N . ALA B 1 198 ? 2.11500 6.26600 46.82000 1.000 11.44695 198 ALA B N 1
ATOM 6538 C CA . ALA B 1 198 ? 1.01300 5.97200 47.72900 1.000 10.73645 198 ALA B CA 1
ATOM 6539 C C . ALA B 1 198 ? -0.34300 6.18700 47.07800 1.000 11.55624 198 ALA B C 1
ATOM 6540 O O . ALA B 1 198 ? -1.29400 5.44100 47.35000 1.000 11.35450 198 ALA B O 1
ATOM 6547 N N . ARG B 1 199 ? -0.46800 7.21800 46.24100 1.000 12.21526 199 ARG B N 1
ATOM 6548 C CA . ARG B 1 199 ? -1.76200 7.54600 45.66300 1.000 15.55720 199 ARG B CA 1
ATOM 6549 C C . ARG B 1 199 ? -2.28300 6.46300 44.74800 1.000 13.61948 199 ARG B C 1
ATOM 6550 O O . ARG B 1 199 ? -3.46400 6.50000 44.38100 1.000 17.39003 199 ARG B O 1
ATOM 6571 N N . LYS B 1 200 ? -1.44600 5.51800 44.34800 1.000 13.36922 200 LYS B N 1
ATOM 6572 C CA . LYS B 1 200 ? -1.88100 4.39200 43.54200 1.000 13.71213 200 LYS B CA 1
ATOM 6573 C C . LYS B 1 200 ? -2.39900 3.22700 44.37400 1.000 13.88576 200 LYS B C 1
ATOM 6574 O O . LYS B 1 200 ? -2.77400 2.19300 43.80400 1.000 16.46199 200 LYS B O 1
ATOM 6593 N N . VAL B 1 201 ? -2.42400 3.34900 45.69800 1.000 11.75546 201 VAL B N 1
ATOM 6594 C CA . VAL B 1 201 ? -2.76700 2.24600 46.58400 1.000 12.08123 201 VAL B CA 1
ATOM 6595 C C . VAL B 1 201 ? -4.12900 2.49700 47.21000 1.000 12.85404 201 VAL B C 1
ATOM 6596 O O . VAL B 1 201 ? -4.34400 3.54100 47.83900 1.000 12.29610 201 VAL B O 1
ATOM 6609 N N . ALA B 1 202 ? -5.00700 1.51000 47.10800 1.000 15.92573 202 ALA B N 1
ATOM 6610 C CA . ALA B 1 202 ? -6.35200 1.51100 47.70100 1.000 17.50211 202 ALA B CA 1
ATOM 6611 C C . ALA B 1 202 ? -6.63400 0.21800 48.49500 1.000 20.11940 202 ALA B C 1
ATOM 6612 O O . ALA B 1 202 ? -6.10300 -0.84100 48.21300 1.000 19.76790 202 ALA B O 1
ATOM 6619 N N A LEU B 1 203 ? -7.40700 0.34600 49.51100 0.630 18.33546 203 LEU B N 1
ATOM 6620 N N B LEU B 1 203 ? -7.44300 0.32100 49.52400 0.370 18.29122 203 LEU B N 1
ATOM 6621 C CA A LEU B 1 203 ? -7.67500 -0.82400 50.34500 0.630 22.05278 203 LEU B CA 1
ATOM 6622 C CA B LEU B 1 203 ? -7.73700 -0.83300 50.37000 0.370 17.85346 203 LEU B CA 1
ATOM 6623 C C A LEU B 1 203 ? -8.46700 -1.88900 49.60000 0.630 34.00706 203 LEU B C 1
ATOM 6624 C C B LEU B 1 203 ? -8.49800 -1.90500 49.63100 0.370 20.93036 203 LEU B C 1
ATOM 6625 O O A LEU B 1 203 ? -8.30900 -3.08300 49.87900 0.630 38.58802 203 LEU B O 1
ATOM 6626 O O B LEU B 1 203 ? -8.27300 -3.08400 49.88400 0.370 13.19019 203 LEU B O 1
ATOM 6657 N N . GLY B 1 204 ? -9.32400 -1.48500 48.67200 1.000 18.72110 204 GLY B N 1
ATOM 6658 C CA . GLY B 1 204 ? -10.11600 -2.42900 47.89300 1.000 27.30338 204 GLY B CA 1
ATOM 6659 C C . GLY B 1 204 ? -11.61300 -2.46700 48.23500 1.000 36.72127 204 GLY B C 1
ATOM 6660 O O . GLY B 1 204 ? -11.83200 -2.70200 49.39200 1.000 32.84260 204 GLY B O 1
#

Radius of gyration: 22.96 Å; Cα contacts (8 Å, |Δi|>4): 682; chains: 2; bounding box: 51×54×64 Å

Organism: Thermobifida fusca (strain YX) (NCBI:txid269800)